Protein AF-A0A401RGF5-F1 (afdb_monomer_lite)

Structure (mmCIF, N/CA/C/O backbone):
data_AF-A0A401RGF5-F1
#
_entry.id   AF-A0A401RGF5-F1
#
loop_
_atom_site.group_PDB
_atom_site.id
_atom_site.type_symbol
_atom_site.label_atom_id
_atom_site.label_alt_id
_atom_site.label_comp_id
_atom_site.label_asym_id
_atom_site.label_entity_id
_atom_site.label_seq_id
_atom_site.pdbx_PDB_ins_code
_atom_site.Cartn_x
_atom_site.Cartn_y
_atom_site.Cartn_z
_atom_site.occupancy
_atom_site.B_iso_or_equiv
_atom_site.auth_seq_id
_atom_site.auth_comp_id
_atom_site.auth_asym_id
_atom_site.auth_atom_id
_atom_site.pdbx_PDB_model_num
ATOM 1 N N . MET A 1 1 ? -38.258 14.884 8.114 1.00 29.86 1 MET A N 1
ATOM 2 C CA . MET A 1 1 ? -37.159 15.130 7.149 1.00 29.86 1 MET A CA 1
ATOM 3 C C . MET A 1 1 ? -36.944 13.953 6.186 1.00 29.86 1 MET A C 1
ATOM 5 O O . MET A 1 1 ? -36.855 14.197 4.995 1.00 29.86 1 MET A O 1
ATOM 9 N N . VAL A 1 2 ? -36.993 12.689 6.638 1.00 24.58 2 VAL A N 1
ATOM 10 C CA . VAL A 1 2 ? -36.997 11.486 5.760 1.00 24.58 2 VAL A CA 1
ATOM 11 C C . VAL A 1 2 ? -38.281 11.354 4.916 1.00 24.58 2 VAL A C 1
ATOM 13 O O . VAL A 1 2 ? -38.237 10.925 3.771 1.00 24.58 2 VAL A O 1
ATOM 16 N N . GLN A 1 3 ? -39.421 11.820 5.431 1.00 21.30 3 GLN A N 1
ATOM 17 C CA . GLN A 1 3 ? -40.716 11.754 4.735 1.00 21.30 3 GLN A CA 1
ATOM 18 C C . GLN A 1 3 ? -40.870 12.781 3.594 1.00 21.30 3 GLN A C 1
ATOM 20 O O . GLN A 1 3 ? -41.666 12.572 2.688 1.00 21.30 3 GLN A O 1
ATOM 25 N N . VAL A 1 4 ? -40.065 13.852 3.605 1.00 28.08 4 VAL A N 1
ATOM 26 C CA . VAL A 1 4 ? -40.026 14.871 2.536 1.00 28.08 4 VAL A CA 1
ATOM 27 C C . VAL A 1 4 ? -39.099 14.431 1.394 1.00 28.08 4 VAL A C 1
ATOM 29 O O . VAL A 1 4 ? -39.356 14.744 0.239 1.00 28.08 4 VAL A O 1
ATOM 32 N N . LEU A 1 5 ? -38.075 13.621 1.689 1.00 29.14 5 LEU A N 1
ATOM 33 C CA . LEU A 1 5 ? -37.193 13.024 0.678 1.00 29.14 5 LEU A CA 1
ATOM 34 C C . LEU A 1 5 ? -37.872 11.904 -0.127 1.00 29.14 5 LEU A C 1
ATOM 36 O O . LEU A 1 5 ? -37.514 11.702 -1.279 1.00 29.14 5 LEU A O 1
ATOM 40 N N . LEU A 1 6 ? -38.881 11.225 0.430 1.00 29.30 6 LEU A N 1
ATOM 41 C CA . LEU A 1 6 ? -39.647 10.178 -0.266 1.00 29.30 6 LEU A CA 1
ATOM 42 C C . LEU A 1 6 ? -40.741 10.719 -1.207 1.00 29.30 6 LEU A C 1
ATOM 44 O O . LEU A 1 6 ? -41.205 9.981 -2.068 1.00 29.30 6 LEU A O 1
ATOM 48 N N . GLN A 1 7 ? -41.125 11.997 -1.099 1.00 26.52 7 GLN A N 1
ATOM 49 C CA . GLN A 1 7 ? -42.119 12.629 -1.986 1.00 26.52 7 GLN A CA 1
ATOM 50 C C . GLN A 1 7 ? -41.525 13.203 -3.290 1.00 26.52 7 GLN A C 1
ATOM 52 O O . GLN A 1 7 ? -42.260 13.754 -4.107 1.00 26.52 7 GLN A O 1
ATOM 57 N N . HIS A 1 8 ? -40.212 13.074 -3.509 1.00 30.62 8 HIS A N 1
ATOM 58 C CA . HIS A 1 8 ? -39.521 13.507 -4.736 1.00 30.62 8 HIS A CA 1
ATOM 59 C C . HIS A 1 8 ? -38.806 12.371 -5.486 1.00 30.62 8 HIS A C 1
ATOM 61 O O . HIS A 1 8 ? -38.061 12.629 -6.429 1.00 30.62 8 HIS A O 1
ATOM 67 N N . PHE A 1 9 ? -39.047 11.112 -5.111 1.00 34.91 9 PHE A N 1
ATOM 68 C CA . PHE A 1 9 ? -38.595 9.968 -5.900 1.00 34.91 9 PHE A CA 1
ATOM 69 C C . PHE A 1 9 ? -39.583 9.696 -7.034 1.00 34.91 9 PHE A C 1
ATOM 71 O O . PHE A 1 9 ? -40.688 9.209 -6.804 1.00 34.91 9 PHE A O 1
ATOM 78 N N . ASP A 1 10 ? -39.171 10.011 -8.260 1.00 29.55 10 ASP A N 1
ATOM 79 C CA . ASP A 1 10 ? -39.876 9.598 -9.469 1.00 29.55 10 ASP A CA 1
ATOM 80 C C . ASP A 1 10 ? -39.822 8.052 -9.577 1.00 29.55 10 ASP A C 1
ATOM 82 O O . ASP A 1 10 ? -38.724 7.477 -9.627 1.00 29.55 10 ASP A O 1
ATOM 86 N N . PRO A 1 11 ? -40.969 7.345 -9.575 1.00 32.72 11 PRO A N 1
ATOM 87 C CA . PRO A 1 11 ? -41.024 5.880 -9.581 1.00 32.72 11 PRO A CA 1
ATOM 88 C C . PRO A 1 11 ? -40.406 5.246 -10.839 1.00 32.72 11 PRO A C 1
ATOM 90 O O . PRO A 1 11 ? -40.105 4.051 -10.843 1.00 32.72 11 PRO A O 1
ATOM 93 N N . THR A 1 12 ? -40.141 6.032 -11.885 1.00 31.45 12 THR A N 1
ATOM 94 C CA . THR A 1 12 ? -39.474 5.571 -13.112 1.00 31.45 12 THR A CA 1
ATOM 95 C C . THR A 1 12 ? -37.982 5.254 -12.913 1.00 31.45 12 THR A C 1
ATOM 97 O O . THR A 1 12 ? -37.464 4.322 -13.531 1.00 31.45 12 THR A O 1
ATOM 100 N N . HIS A 1 13 ? -37.290 5.928 -11.984 1.00 32.41 13 HIS A N 1
ATOM 101 C CA . HIS A 1 13 ? -35.871 5.670 -11.689 1.00 32.41 13 HIS A CA 1
ATOM 102 C C . HIS A 1 13 ? -35.643 4.419 -10.826 1.00 32.41 13 HIS A C 1
ATOM 104 O O . HIS A 1 13 ? -34.602 3.768 -10.942 1.00 32.41 13 HIS A O 1
ATOM 110 N N . ILE A 1 14 ? -36.629 4.041 -10.007 1.00 33.44 14 ILE A N 1
ATOM 111 C CA . ILE A 1 14 ? -36.598 2.807 -9.207 1.00 33.44 14 ILE A CA 1
ATOM 112 C C . ILE A 1 14 ? -36.776 1.586 -10.118 1.00 33.44 14 ILE A C 1
ATOM 114 O O . ILE A 1 14 ? -36.115 0.571 -9.910 1.00 33.44 14 ILE A O 1
ATOM 118 N N . HIS A 1 15 ? -37.586 1.701 -11.176 1.00 29.44 15 HIS A N 1
ATOM 119 C CA . HIS A 1 15 ? -37.808 0.608 -12.122 1.00 29.44 15 HIS A CA 1
ATOM 120 C C . HIS A 1 15 ? -36.536 0.251 -12.911 1.00 29.44 15 HIS A C 1
ATOM 122 O O . HIS A 1 15 ? -36.230 -0.930 -13.069 1.00 29.44 15 HIS A O 1
ATOM 128 N N . SER A 1 16 ? -35.743 1.250 -13.313 1.00 29.91 16 SER A N 1
ATOM 129 C CA . SER A 1 16 ? -34.443 1.047 -13.973 1.00 29.91 16 SER A CA 1
ATOM 130 C C . SER A 1 16 ? -33.388 0.450 -13.035 1.00 29.91 16 SER A C 1
ATOM 132 O O . SER A 1 16 ? -32.595 -0.389 -13.457 1.00 29.91 16 SER A O 1
ATOM 134 N N . LEU A 1 17 ? -33.398 0.820 -11.749 1.00 29.80 17 LEU A N 1
ATOM 135 C CA . LEU A 1 17 ? -32.493 0.250 -10.744 1.00 29.80 17 LEU A CA 1
ATOM 136 C C . LEU A 1 17 ? -32.868 -1.205 -10.399 1.00 29.80 17 LEU A C 1
ATOM 138 O O . LEU A 1 17 ? -31.988 -2.048 -10.246 1.00 29.80 17 LEU A O 1
ATOM 142 N N . HIS A 1 18 ? -34.167 -1.517 -10.343 1.00 31.00 18 HIS A N 1
ATOM 143 C CA . HIS A 1 18 ? -34.679 -2.869 -10.106 1.00 31.00 18 HIS A CA 1
ATOM 144 C C . HIS A 1 18 ? -34.388 -3.809 -11.289 1.00 31.00 18 HIS A C 1
ATOM 146 O O . HIS A 1 18 ? -34.033 -4.963 -11.077 1.00 31.00 18 HIS A O 1
ATOM 152 N N . ILE A 1 19 ? -34.441 -3.308 -12.531 1.00 33.25 19 ILE A N 1
ATOM 153 C CA . ILE A 1 19 ? -34.084 -4.070 -13.743 1.00 33.25 19 ILE A CA 1
ATOM 154 C C . ILE A 1 19 ? -32.579 -4.392 -13.786 1.00 33.25 19 ILE A C 1
ATOM 156 O O . ILE A 1 19 ? -32.202 -5.507 -14.142 1.00 33.25 19 ILE A O 1
ATOM 160 N N . VAL A 1 20 ? -31.711 -3.462 -13.369 1.00 31.75 20 VAL A N 1
ATOM 161 C CA . VAL A 1 20 ? -30.252 -3.690 -13.294 1.00 31.75 20 VAL A CA 1
ATOM 162 C C . VAL A 1 20 ? -29.884 -4.706 -12.200 1.00 31.75 20 VAL A C 1
ATOM 164 O O . VAL A 1 20 ? -28.931 -5.468 -12.365 1.00 31.75 20 VAL A O 1
ATOM 167 N N . ILE A 1 21 ? -30.650 -4.762 -11.106 1.00 33.31 21 ILE A N 1
ATOM 168 C CA . ILE A 1 21 ? -30.452 -5.740 -10.023 1.00 33.31 21 ILE A CA 1
ATOM 169 C C . ILE A 1 21 ? -31.010 -7.124 -10.409 1.00 33.31 21 ILE A C 1
ATOM 171 O O . ILE A 1 21 ? -30.334 -8.126 -10.175 1.00 33.31 21 ILE A O 1
ATOM 175 N N . GLU A 1 22 ? -32.176 -7.199 -11.063 1.00 31.23 22 GLU A N 1
ATOM 176 C CA . GLU A 1 22 ? -32.775 -8.461 -11.538 1.00 31.23 22 GLU A CA 1
ATOM 177 C C . GLU A 1 22 ? -31.958 -9.127 -12.661 1.00 31.23 22 GLU A C 1
ATOM 179 O O . GLU A 1 22 ? -31.728 -10.336 -12.618 1.00 31.23 22 GLU A O 1
ATOM 184 N N . LEU A 1 23 ? -31.423 -8.359 -13.620 1.00 34.00 23 LEU A N 1
ATOM 185 C CA . LEU A 1 23 ? -30.597 -8.905 -14.711 1.00 34.00 23 LEU A CA 1
ATOM 186 C C . LEU A 1 23 ? -29.229 -9.427 -14.239 1.00 34.00 23 LEU A C 1
ATOM 188 O O . LEU A 1 23 ? -28.661 -10.313 -14.877 1.00 34.00 23 LEU A O 1
ATOM 192 N N . CYS A 1 24 ? -28.714 -8.929 -13.111 1.00 30.03 24 CYS A N 1
ATOM 193 C CA . CYS A 1 24 ? -27.495 -9.451 -12.487 1.00 30.03 24 CYS A CA 1
ATOM 194 C C . CYS A 1 24 ? -27.731 -10.738 -11.674 1.00 30.03 24 CYS A C 1
ATOM 196 O O . CYS A 1 24 ? -26.767 -11.457 -11.410 1.00 30.03 24 CYS A O 1
ATOM 198 N N . PHE A 1 25 ? -28.976 -11.049 -11.286 1.00 28.95 25 PHE A N 1
ATOM 199 C CA . PHE A 1 25 ? -29.298 -12.195 -10.422 1.00 28.95 25 PHE A CA 1
ATOM 200 C C . PHE A 1 25 ? -30.089 -13.324 -11.100 1.00 28.95 25 PHE A C 1
ATOM 202 O O . PHE A 1 25 ? -30.069 -14.445 -10.591 1.00 28.95 25 PHE A O 1
ATOM 209 N N . PHE A 1 26 ? -30.723 -13.095 -12.255 1.00 27.59 26 PHE A N 1
ATOM 210 C CA . PHE A 1 26 ? -31.556 -14.106 -12.909 1.00 27.59 26 PHE A CA 1
ATOM 211 C C . PHE A 1 26 ? -31.224 -14.268 -14.398 1.00 27.59 26 PHE A C 1
ATOM 213 O O . PHE A 1 26 ? -31.869 -13.692 -15.267 1.00 27.59 26 PHE A O 1
ATOM 220 N N . ASN A 1 27 ? -30.235 -15.110 -14.719 1.00 27.48 27 ASN A N 1
ATOM 221 C CA . ASN A 1 27 ? -30.316 -15.894 -15.954 1.00 27.48 27 ASN A CA 1
ATOM 222 C C . ASN A 1 27 ? -29.522 -17.206 -15.859 1.00 27.48 27 ASN A C 1
ATOM 224 O O . ASN A 1 27 ? -28.423 -17.365 -16.392 1.00 27.48 27 ASN A O 1
ATOM 228 N N . ARG A 1 28 ? -30.101 -18.177 -15.147 1.00 28.88 28 ARG A N 1
ATOM 229 C CA . ARG A 1 28 ? -29.803 -19.594 -15.347 1.00 28.88 28 ARG A CA 1
ATOM 230 C C . ARG A 1 28 ? -31.136 -20.319 -15.488 1.00 28.88 28 ARG A C 1
ATOM 232 O O . ARG A 1 28 ? -31.965 -20.230 -14.592 1.00 28.88 28 ARG A O 1
ATOM 239 N N . THR A 1 29 ? -31.249 -21.080 -16.575 1.00 25.72 29 THR A N 1
ATOM 240 C CA . THR A 1 29 ? -32.295 -22.044 -16.971 1.00 25.72 29 THR A CA 1
ATOM 241 C C . THR A 1 29 ? -33.287 -21.577 -18.045 1.00 25.72 29 THR A C 1
ATOM 243 O O . THR A 1 29 ? -33.911 -20.531 -17.943 1.00 25.72 29 THR A O 1
ATOM 246 N N . SER A 1 30 ? -33.422 -22.448 -19.056 1.00 25.14 30 SER A N 1
ATOM 247 C CA . SER A 1 30 ? -34.335 -22.464 -20.215 1.00 25.14 30 SER A CA 1
ATOM 248 C C . SER A 1 30 ? -33.987 -21.614 -21.453 1.00 25.14 30 SER A C 1
ATOM 250 O O . SER A 1 30 ? -34.426 -20.487 -21.607 1.00 25.14 30 SER A O 1
ATOM 252 N N . HIS A 1 31 ? -33.219 -22.188 -22.387 1.00 23.72 31 HIS A N 1
ATOM 253 C CA . HIS A 1 31 ? -33.762 -22.673 -23.669 1.00 23.72 31 HIS A CA 1
ATOM 254 C C . HIS A 1 31 ? -32.662 -23.399 -24.465 1.00 23.72 31 HIS A C 1
ATOM 256 O O . HIS A 1 31 ? -31.754 -22.805 -25.039 1.00 23.72 31 HIS A O 1
ATOM 262 N N . LEU A 1 32 ? -32.750 -24.727 -24.427 1.00 23.88 32 LEU A N 1
ATOM 263 C CA . LEU A 1 32 ? -32.188 -25.653 -25.403 1.00 23.88 32 LEU A CA 1
ATOM 264 C C . LEU A 1 32 ? -33.225 -25.806 -26.531 1.00 23.88 32 LEU A C 1
ATOM 266 O O . LEU A 1 32 ? -34.422 -25.797 -26.247 1.00 23.88 32 LEU A O 1
ATOM 270 N N . CYS A 1 33 ? -32.728 -26.046 -27.746 1.00 22.88 33 CYS A N 1
ATOM 271 C CA . CYS A 1 33 ? -33.434 -26.474 -28.964 1.00 22.88 33 CYS A CA 1
ATOM 272 C C . CYS A 1 33 ? -34.149 -25.413 -29.824 1.00 22.88 33 CYS A C 1
ATOM 274 O O . CYS A 1 33 ? -34.803 -24.506 -29.331 1.00 22.88 33 CYS A O 1
ATOM 276 N N . GLU A 1 34 ? -34.024 -25.658 -31.137 1.00 24.34 34 GLU A N 1
ATOM 277 C CA . GLU A 1 34 ? -34.666 -25.020 -32.298 1.00 24.34 34 GLU A CA 1
ATOM 278 C C . GLU A 1 34 ? -34.073 -23.693 -32.801 1.00 24.34 34 GLU A C 1
ATOM 280 O O . GLU A 1 34 ? -34.493 -22.607 -32.432 1.00 24.34 34 GLU A O 1
ATOM 285 N N . LEU A 1 35 ? -33.148 -23.778 -33.764 1.00 23.44 35 LEU A N 1
ATOM 286 C CA . LEU A 1 35 ? -33.537 -23.602 -35.169 1.00 23.44 35 LEU A CA 1
ATOM 287 C C . LEU A 1 35 ? -32.410 -24.075 -36.092 1.00 23.44 35 LEU A C 1
ATOM 289 O O . LEU A 1 35 ? -31.305 -23.535 -36.100 1.00 23.44 35 LEU A O 1
ATOM 293 N N . GLY A 1 36 ? -32.712 -25.105 -36.874 1.00 21.45 36 GLY A N 1
ATOM 294 C CA . GLY A 1 36 ? -31.946 -25.461 -38.051 1.00 21.45 36 GLY A CA 1
ATOM 295 C C . GLY A 1 36 ? -32.497 -24.774 -39.300 1.00 21.45 36 GLY A C 1
ATOM 296 O O . GLY A 1 36 ? -33.679 -24.451 -39.387 1.00 21.45 36 GLY A O 1
ATOM 297 N N . SER A 1 37 ? -31.620 -24.728 -40.300 1.00 23.31 37 SER A N 1
ATOM 298 C CA . SER A 1 37 ? -31.901 -24.807 -41.738 1.00 23.31 37 SER A CA 1
ATOM 299 C C . SER A 1 37 ? -32.077 -23.514 -42.558 1.00 23.31 37 SER A C 1
ATOM 301 O O . SER A 1 37 ? -32.948 -22.687 -42.317 1.00 23.31 37 SER A O 1
ATOM 303 N N . THR A 1 38 ? -31.283 -23.497 -43.642 1.00 23.59 38 THR A N 1
ATOM 304 C CA . THR A 1 38 ? -31.415 -22.771 -44.924 1.00 23.59 38 THR A CA 1
ATOM 305 C C . THR A 1 38 ? -31.127 -21.265 -44.874 1.00 23.59 38 THR A C 1
ATOM 307 O O . THR A 1 38 ? -31.699 -20.541 -44.079 1.00 23.59 38 THR A O 1
ATOM 310 N N . VAL A 1 39 ? -30.172 -20.725 -45.644 1.00 25.70 39 VAL A N 1
ATOM 311 C CA . VAL A 1 39 ? -30.196 -20.615 -47.115 1.00 25.70 39 VAL A CA 1
ATOM 312 C C . VAL A 1 39 ? -28.788 -20.724 -47.748 1.00 25.70 39 VAL A C 1
ATOM 314 O O . VAL A 1 39 ? -27.757 -20.503 -47.126 1.00 25.70 39 VAL A O 1
ATOM 317 N N . THR A 1 40 ? -28.833 -21.134 -49.010 1.00 25.98 40 THR A N 1
ATOM 318 C CA . THR A 1 40 ? -27.890 -21.676 -49.997 1.00 25.98 40 THR A CA 1
ATOM 319 C C . THR A 1 40 ? -26.778 -20.783 -50.573 1.00 25.98 40 THR A C 1
ATOM 321 O O . THR A 1 40 ? -27.007 -19.623 -50.887 1.00 25.98 40 THR A O 1
ATOM 324 N N . ASN A 1 41 ? -25.645 -21.447 -50.852 1.00 23.67 41 ASN A N 1
ATOM 325 C CA . ASN A 1 41 ? -24.808 -21.501 -52.073 1.00 23.67 41 ASN A CA 1
ATOM 326 C C . ASN A 1 41 ? -24.554 -20.270 -52.971 1.00 23.67 41 ASN A C 1
ATOM 328 O O . ASN A 1 41 ? -25.465 -19.703 -53.565 1.00 23.67 41 ASN A O 1
ATOM 332 N N . GLY A 1 42 ? -23.259 -20.085 -53.260 1.00 23.12 42 GLY A N 1
ATOM 333 C CA . GLY A 1 42 ? -22.678 -19.454 -54.456 1.00 23.12 42 GLY A CA 1
ATOM 334 C C . GLY A 1 42 ? -21.194 -19.150 -54.202 1.00 23.12 42 GLY A C 1
ATOM 335 O O . GLY A 1 42 ? -20.911 -18.194 -53.497 1.00 23.12 42 GLY A O 1
ATOM 336 N N . ALA A 1 43 ? -20.279 -20.102 -54.459 1.00 24.33 43 ALA A N 1
ATOM 337 C CA . ALA A 1 43 ? -19.296 -20.090 -55.568 1.00 24.33 43 ALA A CA 1
ATOM 338 C C . ALA A 1 43 ? -18.418 -18.814 -55.577 1.00 24.33 43 ALA A C 1
ATOM 340 O O . ALA A 1 43 ? -18.952 -17.718 -55.638 1.00 24.33 43 ALA A O 1
ATOM 341 N N . LEU A 1 44 ? -17.083 -18.844 -55.529 1.00 24.38 44 LEU A N 1
ATOM 342 C CA . LEU A 1 44 ? -16.135 -19.611 -56.342 1.00 24.38 44 LEU A CA 1
ATOM 343 C C . LEU A 1 44 ? -14.701 -19.284 -55.830 1.00 24.38 44 LEU A C 1
ATOM 345 O O . LEU A 1 44 ? -14.477 -18.131 -55.480 1.00 24.38 44 LEU A O 1
ATOM 349 N N . GLU A 1 45 ? -13.814 -20.293 -55.791 1.00 25.12 45 GLU A N 1
ATOM 350 C CA . GLU A 1 45 ? -12.327 -20.293 -55.952 1.00 25.12 45 GLU A CA 1
ATOM 351 C C . GLU A 1 45 ? -11.481 -19.214 -55.214 1.00 25.12 45 GLU A C 1
ATOM 353 O O . GLU A 1 45 ? -11.728 -18.022 -55.292 1.00 25.12 45 GLU A O 1
ATOM 358 N N . ASP A 1 46 ? -10.441 -19.526 -54.435 1.00 25.56 46 ASP A N 1
ATOM 359 C CA . ASP A 1 46 ? -9.251 -20.276 -54.845 1.00 25.56 46 ASP A CA 1
ATOM 360 C C . ASP A 1 46 ? -8.498 -20.873 -53.638 1.00 25.56 46 ASP A C 1
ATOM 362 O O . ASP A 1 46 ? -8.260 -20.225 -52.615 1.00 25.56 46 ASP A O 1
ATOM 366 N N . HIS A 1 47 ? -8.086 -22.129 -53.799 1.00 25.11 47 HIS A N 1
ATOM 367 C CA . HIS A 1 47 ? -7.245 -22.891 -52.882 1.00 25.11 47 HIS A CA 1
ATOM 368 C C . HIS A 1 47 ? -5.769 -22.718 -53.269 1.00 25.11 47 HIS A C 1
ATOM 370 O O . HIS A 1 47 ? -5.375 -23.090 -54.371 1.00 25.11 47 HIS A O 1
ATOM 376 N N . GLN A 1 48 ? -4.911 -22.329 -52.323 1.00 25.64 48 GLN A N 1
ATOM 377 C CA . GLN A 1 48 ? -3.513 -22.773 -52.329 1.00 25.64 48 GLN A CA 1
ATOM 378 C C . GLN A 1 48 ? -3.098 -23.258 -50.940 1.00 25.64 48 GLN A C 1
ATOM 380 O O . GLN A 1 48 ? -2.938 -22.502 -49.984 1.00 25.64 48 GLN A O 1
ATOM 385 N N . HIS A 1 49 ? -2.974 -24.581 -50.865 1.00 25.27 49 HIS A N 1
ATOM 386 C CA . HIS A 1 49 ? -2.428 -25.357 -49.766 1.00 25.27 49 HIS A CA 1
ATOM 387 C C . HIS A 1 49 ? -0.924 -25.106 -49.596 1.00 25.27 49 HIS A C 1
ATOM 389 O O . HIS A 1 49 ? -0.163 -25.234 -50.553 1.00 25.27 49 HIS A O 1
ATOM 395 N N . LEU A 1 50 ? -0.482 -24.925 -48.350 1.00 24.05 50 LEU A N 1
ATOM 396 C CA . LEU A 1 50 ? 0.833 -25.395 -47.917 1.00 24.05 50 LEU A CA 1
ATOM 397 C C . LEU A 1 50 ? 0.660 -26.183 -46.611 1.00 24.05 50 LEU A C 1
ATOM 399 O O . LEU A 1 50 ? 0.526 -25.624 -45.526 1.00 24.05 50 LEU A O 1
ATOM 403 N N . HIS A 1 51 ? 0.604 -27.507 -46.751 1.00 23.44 51 HIS A N 1
ATOM 404 C CA . HIS A 1 51 ? 0.729 -28.467 -45.658 1.00 23.44 51 HIS A CA 1
ATOM 405 C C . HIS A 1 51 ? 2.209 -28.605 -45.287 1.00 23.44 51 HIS A C 1
ATOM 407 O O . HIS A 1 51 ? 3.027 -28.875 -46.163 1.00 23.44 51 HIS A O 1
ATOM 413 N N . CYS A 1 52 ? 2.532 -28.534 -43.995 1.00 23.42 52 CYS A N 1
ATOM 414 C CA . CYS A 1 52 ? 3.696 -29.223 -43.440 1.00 23.42 52 CYS A CA 1
ATOM 415 C C . CYS A 1 52 ? 3.383 -29.734 -42.025 1.00 23.42 52 CYS A C 1
ATOM 417 O O . CYS A 1 52 ? 3.357 -28.972 -41.065 1.00 23.42 52 CYS A O 1
ATOM 419 N N . ALA A 1 53 ? 3.100 -31.039 -41.992 1.00 25.39 53 ALA A N 1
ATOM 420 C CA . ALA A 1 53 ? 3.349 -32.046 -40.960 1.00 25.39 53 ALA A CA 1
ATOM 421 C C . ALA A 1 53 ? 3.187 -31.692 -39.466 1.00 25.39 53 ALA A C 1
ATOM 423 O O . ALA A 1 53 ? 4.061 -31.099 -38.837 1.00 25.39 53 ALA A O 1
ATOM 424 N N . GLU A 1 54 ? 2.126 -32.249 -38.877 1.00 24.28 54 GLU A N 1
ATOM 425 C CA . GLU A 1 54 ? 2.100 -32.691 -37.481 1.00 24.28 54 GLU A CA 1
ATOM 426 C C . GLU A 1 54 ? 2.917 -33.983 -37.303 1.00 24.28 54 GLU A C 1
ATOM 428 O O . GLU A 1 54 ? 2.814 -34.916 -38.100 1.00 24.28 54 GLU A O 1
ATOM 433 N N . SER A 1 55 ? 3.643 -34.078 -36.188 1.00 23.69 55 SER A N 1
ATOM 434 C CA . SER A 1 55 ? 3.872 -35.345 -35.483 1.00 23.69 55 SER A CA 1
ATOM 435 C C . SER A 1 55 ? 3.768 -35.095 -33.970 1.00 23.69 55 SER A C 1
ATOM 437 O O . SER A 1 55 ? 4.259 -34.053 -33.522 1.00 23.69 55 SER A O 1
ATOM 439 N N . PRO A 1 56 ? 3.139 -35.989 -33.184 1.00 32.03 56 PRO A N 1
ATOM 440 C CA . PRO A 1 56 ? 2.613 -35.654 -31.866 1.00 32.03 56 PRO A CA 1
ATOM 441 C C . PRO A 1 56 ? 3.485 -36.157 -30.696 1.00 32.03 56 PRO A C 1
ATOM 443 O O . PRO A 1 56 ? 4.330 -37.030 -30.855 1.00 32.03 56 PRO A O 1
ATOM 446 N N . GLU A 1 57 ? 3.173 -35.619 -29.512 1.00 25.83 57 GLU A N 1
ATOM 447 C CA . GLU A 1 57 ? 3.504 -36.097 -28.156 1.00 25.83 57 GLU A CA 1
ATOM 448 C C . GLU A 1 57 ? 4.910 -35.831 -27.564 1.00 25.83 57 GLU A C 1
ATOM 450 O O . GLU A 1 57 ? 5.916 -36.420 -27.941 1.00 25.83 57 GLU A O 1
ATOM 455 N N . VAL A 1 58 ? 4.935 -34.990 -26.513 1.00 27.33 58 VAL A N 1
ATOM 456 C CA . VAL A 1 58 ? 5.302 -35.292 -25.102 1.00 27.33 58 VAL A CA 1
ATOM 457 C C . VAL A 1 58 ? 5.927 -34.046 -24.422 1.00 27.33 58 VAL A C 1
ATOM 459 O O . VAL A 1 58 ? 6.774 -33.377 -25.000 1.00 27.33 58 VAL A O 1
ATOM 462 N N . LEU A 1 59 ? 5.545 -33.804 -23.148 1.00 26.17 59 LEU A N 1
ATOM 463 C CA . LEU A 1 59 ? 6.024 -32.784 -22.175 1.00 26.17 59 LEU A CA 1
ATOM 464 C C . LEU A 1 59 ? 5.465 -31.350 -22.378 1.00 26.17 59 LEU A C 1
ATOM 466 O O . LEU A 1 59 ? 5.592 -30.767 -23.436 1.00 26.17 59 LEU A O 1
ATOM 470 N N . SER A 1 60 ? 4.901 -30.622 -21.409 1.00 27.53 60 SER A N 1
ATOM 471 C CA . SER A 1 60 ? 4.728 -30.782 -19.961 1.00 27.53 60 SER A CA 1
ATOM 472 C C . SER A 1 60 ? 3.678 -29.766 -19.456 1.00 27.53 60 SER A C 1
ATOM 474 O O . SER A 1 60 ? 3.382 -28.765 -20.105 1.00 27.53 60 SER A O 1
ATOM 476 N N . LYS A 1 61 ? 3.108 -30.032 -18.277 1.00 32.50 61 LYS A N 1
ATOM 477 C CA . LYS A 1 61 ? 1.893 -29.434 -17.694 1.00 32.50 61 LYS A CA 1
ATOM 478 C C . LYS A 1 61 ? 1.961 -28.026 -17.020 1.00 32.50 61 LYS A C 1
ATOM 480 O O . LYS A 1 61 ? 1.008 -27.734 -16.302 1.00 32.50 61 LYS A O 1
ATOM 485 N N . PRO A 1 62 ? 2.923 -27.087 -17.214 1.00 30.64 62 PRO A N 1
ATOM 486 C CA . PRO A 1 62 ? 2.737 -25.714 -16.712 1.00 30.64 62 PRO A CA 1
ATOM 487 C C . PRO A 1 62 ? 2.019 -24.773 -17.701 1.00 30.64 62 PRO A C 1
ATOM 489 O O . PRO A 1 62 ? 1.569 -23.700 -17.308 1.00 30.64 62 PRO A O 1
ATOM 492 N N . PHE A 1 63 ? 1.880 -25.146 -18.978 1.00 30.05 63 PHE A N 1
ATOM 493 C CA . PHE A 1 63 ? 1.413 -24.225 -20.028 1.00 30.05 63 PHE A CA 1
ATOM 494 C C . PHE A 1 63 ? -0.113 -24.024 -20.091 1.00 30.05 63 PHE A C 1
ATOM 496 O O . PHE A 1 63 ? -0.593 -23.047 -20.666 1.00 30.05 63 PHE A O 1
ATOM 503 N N . GLN A 1 64 ? -0.894 -24.909 -19.468 1.00 30.41 64 GLN A N 1
ATOM 504 C CA . GLN A 1 64 ? -2.357 -24.920 -19.596 1.00 30.41 64 GLN A CA 1
ATOM 505 C C . GLN A 1 64 ? -3.049 -23.872 -18.700 1.00 30.41 64 GLN A C 1
ATOM 507 O O . GLN A 1 64 ? -4.079 -23.317 -19.077 1.00 30.41 64 GLN A O 1
ATOM 512 N N . SER A 1 65 ? -2.433 -23.507 -17.567 1.00 34.25 65 SER A N 1
ATOM 513 C CA . SER A 1 65 ? -2.966 -22.483 -16.650 1.00 34.25 65 SER A CA 1
ATOM 514 C C . SER A 1 65 ? -2.883 -21.062 -17.240 1.00 34.25 65 SER A C 1
ATOM 516 O O . SER A 1 65 ? -3.794 -20.248 -17.087 1.00 34.25 65 SER A O 1
ATOM 518 N N . TYR A 1 66 ? -1.832 -20.777 -18.021 1.00 33.25 66 TYR A N 1
ATOM 519 C CA . TYR A 1 66 ? -1.615 -19.461 -18.637 1.00 33.25 66 TYR A CA 1
ATOM 520 C C . TYR A 1 66 ? -2.596 -19.171 -19.793 1.00 33.25 66 TYR A C 1
ATOM 522 O O . TYR A 1 66 ? -3.030 -18.030 -19.971 1.00 33.25 66 TYR A O 1
ATOM 530 N N . TYR A 1 67 ? -3.009 -20.202 -20.544 1.00 34.09 67 TYR A N 1
ATOM 531 C CA . TYR A 1 67 ? -4.016 -20.074 -21.606 1.00 34.09 67 TYR A CA 1
ATOM 532 C C . TYR A 1 67 ? -5.453 -20.015 -21.070 1.00 34.09 67 TYR A C 1
ATOM 534 O O . TYR A 1 67 ? -6.248 -19.227 -21.583 1.00 34.09 67 TYR A O 1
ATOM 542 N N . MET A 1 68 ? -5.783 -20.755 -20.003 1.00 34.81 68 MET A N 1
ATOM 543 C CA . MET A 1 68 ? -7.111 -20.675 -19.375 1.00 34.81 68 MET A CA 1
ATOM 544 C C . MET A 1 68 ? -7.385 -19.287 -18.777 1.00 34.81 68 MET A C 1
ATOM 546 O O . MET A 1 68 ? -8.474 -18.752 -18.971 1.00 34.81 68 MET A O 1
ATOM 550 N N . CYS A 1 69 ? -6.392 -18.642 -18.151 1.00 37.12 69 CYS A N 1
ATOM 551 C CA . CYS A 1 69 ? -6.533 -17.268 -17.652 1.00 37.12 69 CYS A CA 1
ATOM 552 C C . CYS A 1 69 ? -6.686 -16.223 -18.773 1.00 37.12 69 CYS A C 1
ATOM 554 O O . CYS A 1 69 ? -7.436 -15.259 -18.609 1.00 37.12 69 CYS A O 1
ATOM 556 N N . LYS A 1 70 ? -6.023 -16.403 -19.926 1.00 39.50 70 LYS A N 1
ATOM 557 C CA . LYS A 1 70 ? -6.232 -15.543 -21.107 1.00 39.50 70 LYS A CA 1
ATOM 558 C C . LYS A 1 70 ? -7.605 -15.764 -21.748 1.00 39.50 70 LYS A C 1
ATOM 560 O O . LYS A 1 70 ? -8.241 -14.788 -22.125 1.00 39.50 70 LYS A O 1
ATOM 565 N N . SER A 1 71 ? -8.078 -17.008 -21.818 1.00 37.50 71 SER A N 1
ATOM 566 C CA . SER A 1 71 ? -9.397 -17.360 -22.361 1.00 37.50 71 SER A CA 1
ATOM 567 C C . SER A 1 71 ? -10.545 -16.863 -21.472 1.00 37.50 71 SER A C 1
ATOM 569 O O . SER A 1 71 ? -11.498 -16.285 -21.986 1.00 37.50 71 SER A O 1
ATOM 571 N N . LEU A 1 72 ? -10.421 -16.968 -20.142 1.00 43.03 72 LEU A N 1
ATOM 572 C CA . LEU A 1 72 ? -11.370 -16.372 -19.193 1.00 43.03 72 LEU A CA 1
ATOM 573 C C . LEU A 1 72 ? -11.379 -14.845 -19.282 1.00 43.03 72 LEU A C 1
ATOM 575 O O . LEU A 1 72 ? -12.453 -14.258 -19.335 1.00 43.03 72 LEU A O 1
ATOM 579 N N . ARG A 1 73 ? -10.208 -14.194 -19.370 1.00 48.03 73 ARG A N 1
ATOM 580 C CA . ARG A 1 73 ? -10.133 -12.741 -19.606 1.00 48.03 73 ARG A CA 1
ATOM 581 C C . ARG A 1 73 ? -10.796 -12.340 -20.918 1.00 48.03 73 ARG A C 1
ATOM 583 O O . ARG A 1 73 ? -11.520 -11.356 -20.927 1.00 48.03 73 ARG A O 1
ATOM 590 N N . TYR A 1 74 ? -10.580 -13.107 -21.984 1.00 45.03 74 TYR A N 1
ATOM 591 C CA . TYR A 1 74 ? -11.149 -12.843 -23.302 1.00 45.03 74 TYR A CA 1
ATOM 592 C C . TYR A 1 74 ? -12.669 -13.055 -23.335 1.00 45.03 74 TYR A C 1
ATOM 594 O O . TYR A 1 74 ? -13.392 -12.231 -23.879 1.00 45.03 74 TYR A O 1
ATOM 602 N N . CYS A 1 75 ? -13.175 -14.116 -22.700 1.00 43.06 75 CYS A N 1
ATOM 603 C CA . CYS A 1 75 ? -14.606 -14.412 -22.618 1.00 43.06 75 CYS A CA 1
ATOM 604 C C . CYS A 1 75 ? -15.342 -13.403 -21.727 1.00 43.06 75 CYS A C 1
ATOM 606 O O . CYS A 1 75 ? -16.368 -12.857 -22.120 1.00 43.06 75 CYS A O 1
ATOM 608 N N . VAL A 1 76 ? -14.775 -13.078 -20.561 1.00 50.59 76 VAL A N 1
ATOM 609 C CA . VAL A 1 76 ? -15.321 -12.046 -19.671 1.00 50.59 76 VAL A CA 1
ATOM 610 C C . VAL A 1 76 ? -15.272 -10.680 -20.352 1.00 50.59 76 VAL A C 1
ATOM 612 O O . VAL A 1 76 ? -16.270 -9.972 -20.314 1.00 50.59 76 VAL A O 1
ATOM 615 N N . SER A 1 77 ? -14.186 -10.323 -21.050 1.00 46.47 77 SER A N 1
ATOM 616 C CA . SER A 1 77 ? -14.130 -9.052 -21.781 1.00 46.47 77 SER A CA 1
ATOM 617 C C . SER A 1 77 ? -15.126 -9.000 -22.939 1.00 46.47 77 SER A C 1
ATOM 619 O O . SER A 1 77 ? -15.744 -7.962 -23.130 1.00 46.47 77 SER A O 1
ATOM 621 N N . HIS A 1 78 ? -15.329 -10.093 -23.686 1.00 54.09 78 HIS A N 1
ATOM 622 C CA . HIS A 1 78 ? -16.298 -10.130 -24.788 1.00 54.09 78 HIS A CA 1
ATOM 623 C C . HIS A 1 78 ? -17.748 -10.105 -24.303 1.00 54.09 78 HIS A C 1
ATOM 625 O O . HIS A 1 78 ? -18.561 -9.388 -24.879 1.00 54.09 78 HIS A O 1
ATOM 631 N N . CYS A 1 79 ? -18.074 -10.835 -23.234 1.00 52.50 79 CYS A N 1
ATOM 632 C CA . CYS A 1 79 ? -19.398 -10.774 -22.616 1.00 52.50 79 CYS A CA 1
ATOM 633 C C . CYS A 1 79 ? -19.668 -9.386 -22.025 1.00 52.50 79 CYS A C 1
ATOM 635 O O . CYS A 1 79 ? -20.750 -8.845 -22.226 1.00 52.50 79 CYS A O 1
ATOM 637 N N . LEU A 1 80 ? -18.683 -8.773 -21.360 1.00 49.97 80 LEU A N 1
ATOM 638 C CA . LEU A 1 80 ? -18.805 -7.406 -20.847 1.00 49.97 80 LEU A CA 1
ATOM 639 C C . LEU A 1 80 ? -18.955 -6.388 -21.981 1.00 49.97 80 LEU A C 1
ATOM 641 O O . LEU A 1 80 ? -19.789 -5.498 -21.874 1.00 49.97 80 LEU A O 1
ATOM 645 N N . TYR A 1 81 ? -18.219 -6.543 -23.083 1.00 55.62 81 TYR A N 1
ATOM 646 C CA . TYR A 1 81 ? -18.326 -5.675 -24.257 1.00 55.62 81 TYR A CA 1
ATOM 647 C C . TYR A 1 81 ? -19.683 -5.819 -24.965 1.00 55.62 81 TYR A C 1
ATOM 649 O O . TYR A 1 81 ? -20.296 -4.823 -25.341 1.00 55.62 81 TYR A O 1
ATOM 657 N N . ALA A 1 82 ? -20.205 -7.042 -25.088 1.00 58.19 82 ALA A N 1
ATOM 658 C CA . ALA A 1 82 ? -21.530 -7.305 -25.649 1.00 58.19 82 ALA A CA 1
ATOM 659 C C . ALA A 1 82 ? -22.663 -6.752 -24.766 1.00 58.19 82 ALA A C 1
ATOM 661 O O . ALA A 1 82 ? -23.658 -6.248 -25.273 1.00 58.19 82 ALA A O 1
ATOM 662 N N . VAL A 1 83 ? -22.514 -6.811 -23.440 1.00 55.44 83 VAL A N 1
ATOM 663 C CA . VAL A 1 83 ? -23.471 -6.199 -22.505 1.00 55.44 83 VAL A CA 1
ATOM 664 C C . VAL A 1 83 ? -23.369 -4.673 -22.542 1.00 55.44 83 VAL A C 1
ATOM 666 O O . VAL A 1 83 ? -24.395 -4.004 -22.542 1.00 55.44 83 VAL A O 1
ATOM 669 N N . MET A 1 84 ? -22.155 -4.123 -22.622 1.00 54.09 84 MET A N 1
ATOM 670 C CA . MET A 1 84 ? -21.902 -2.681 -22.663 1.00 54.09 84 MET A CA 1
ATOM 671 C C . MET A 1 84 ? -22.441 -2.037 -23.940 1.00 54.09 84 MET A C 1
ATOM 673 O O . MET A 1 84 ? -23.161 -1.055 -23.842 1.00 54.09 84 MET A O 1
ATOM 677 N N . THR A 1 85 ? -22.184 -2.630 -25.108 1.00 56.69 85 THR A N 1
ATOM 678 C CA . THR A 1 85 ? -22.725 -2.156 -26.398 1.00 56.69 85 THR A CA 1
ATOM 679 C C . THR A 1 85 ? -24.252 -2.157 -26.402 1.00 56.69 85 THR A C 1
ATOM 681 O O . THR A 1 85 ? -24.874 -1.187 -26.822 1.00 56.69 85 THR A O 1
ATOM 684 N N . LYS A 1 86 ? -24.868 -3.190 -25.816 1.00 57.00 86 LYS A N 1
ATOM 685 C CA . LYS A 1 86 ? -26.325 -3.266 -25.665 1.00 57.00 86 LYS A CA 1
ATOM 686 C C . LYS A 1 86 ? -26.883 -2.248 -24.657 1.00 57.00 86 LYS A C 1
ATOM 688 O O . LYS A 1 86 ? -28.027 -1.827 -24.793 1.00 57.00 86 LYS A O 1
ATOM 693 N N . LEU A 1 87 ? -26.106 -1.860 -23.641 1.00 53.56 87 LEU A N 1
ATOM 694 C CA . LEU A 1 87 ? -26.484 -0.848 -22.642 1.00 53.56 87 LEU A CA 1
ATOM 695 C C . LEU A 1 87 ? -26.300 0.587 -23.173 1.00 53.56 87 LEU A C 1
ATOM 697 O O . LEU A 1 87 ? -27.093 1.469 -22.852 1.00 53.56 87 LEU A O 1
ATOM 701 N N . GLU A 1 88 ? -25.270 0.798 -23.992 1.00 55.50 88 GLU A N 1
ATOM 702 C CA . GLU A 1 88 ? -24.918 2.053 -24.666 1.00 55.50 88 GLU A CA 1
ATOM 703 C C . GLU A 1 88 ? -25.924 2.391 -25.778 1.00 55.50 88 GLU A C 1
ATOM 705 O O . GLU A 1 88 ? -26.368 3.533 -25.873 1.00 55.50 88 GLU A O 1
ATOM 710 N N . GLU A 1 89 ? -26.407 1.387 -26.523 1.00 58.84 89 GLU A N 1
ATOM 711 C CA . GLU A 1 89 ? -27.534 1.544 -27.459 1.00 58.84 89 GLU A CA 1
ATOM 712 C C . GLU A 1 89 ? -28.861 1.886 -26.757 1.00 58.84 89 GLU A C 1
ATOM 714 O O . GLU A 1 89 ? -29.723 2.540 -27.346 1.00 58.84 89 GLU A O 1
ATOM 719 N N . LEU A 1 90 ? -29.040 1.466 -25.499 1.00 52.81 90 LEU A N 1
ATOM 720 C CA . LEU A 1 90 ? -30.292 1.647 -24.757 1.00 52.81 90 LEU A CA 1
ATOM 721 C C . LEU A 1 90 ? -30.368 2.948 -23.949 1.00 52.81 90 LEU A C 1
ATOM 723 O O . LEU A 1 90 ? -31.474 3.342 -23.571 1.00 52.81 90 LEU A O 1
ATOM 727 N N . ASN A 1 91 ? -29.253 3.630 -23.656 1.00 51.66 91 ASN A N 1
ATOM 728 C CA . ASN A 1 91 ? -29.282 4.777 -22.748 1.00 51.66 91 ASN A CA 1
ATOM 729 C C . ASN A 1 91 ? -28.358 5.923 -23.187 1.00 51.66 91 ASN A C 1
ATOM 731 O O . ASN A 1 91 ? -27.137 5.807 -23.200 1.00 51.66 91 ASN A O 1
ATOM 735 N N . ARG A 1 92 ? -28.974 7.071 -23.492 1.00 53.41 92 ARG A N 1
ATOM 736 C CA . ARG A 1 92 ? -28.334 8.334 -23.899 1.00 53.41 92 ARG A CA 1
ATOM 737 C C . ARG A 1 92 ? -27.155 8.668 -22.965 1.00 53.41 92 ARG A C 1
ATOM 739 O O . ARG A 1 92 ? -27.362 8.880 -21.769 1.00 53.41 92 ARG A O 1
ATOM 746 N N . GLU A 1 93 ? -25.947 8.772 -23.523 1.00 54.19 93 GLU A N 1
ATOM 747 C CA . GLU A 1 93 ? -24.644 8.912 -22.833 1.00 54.19 93 GLU A CA 1
ATOM 748 C C . GLU A 1 93 ? -24.614 9.918 -21.653 1.00 54.19 93 GLU A C 1
ATOM 750 O O . GLU A 1 93 ? -23.913 9.709 -20.660 1.00 54.19 93 GLU A O 1
ATOM 755 N N . ALA A 1 94 ? -25.421 10.986 -21.698 1.00 54.22 94 ALA A N 1
ATOM 756 C CA . ALA A 1 94 ? -25.498 12.004 -20.644 1.00 54.22 94 ALA A CA 1
ATOM 757 C C . ALA A 1 94 ? -26.148 11.523 -19.323 1.00 54.22 94 ALA A C 1
ATOM 759 O O . ALA A 1 94 ? -25.775 11.996 -18.244 1.00 54.22 94 ALA A O 1
ATOM 760 N N . ASN A 1 95 ? -27.093 10.575 -19.376 1.00 63.66 95 ASN A N 1
ATOM 761 C CA . ASN A 1 95 ? -27.780 10.056 -18.183 1.00 63.66 95 ASN A CA 1
ATOM 762 C C . ASN A 1 95 ? -26.934 9.027 -17.424 1.00 63.66 95 ASN A C 1
ATOM 764 O O . ASN A 1 95 ? -27.049 8.897 -16.204 1.00 63.66 95 ASN A O 1
ATOM 768 N N . MET A 1 96 ? -26.058 8.305 -18.125 1.00 68.88 96 MET A N 1
ATOM 769 C CA . MET A 1 96 ? -25.233 7.265 -17.517 1.00 68.88 96 MET A CA 1
ATOM 770 C C . MET A 1 96 ? -24.084 7.869 -16.702 1.00 68.88 96 MET A C 1
ATOM 772 O O . MET A 1 96 ? -23.909 7.521 -15.535 1.00 68.88 96 MET A O 1
ATOM 776 N N . HIS A 1 97 ? -23.363 8.853 -17.251 1.00 74.38 97 HIS A N 1
ATOM 777 C CA . HIS A 1 97 ? -22.252 9.496 -16.541 1.00 74.38 97 HIS A CA 1
ATOM 778 C C . HIS A 1 97 ? -22.715 10.243 -15.274 1.00 74.38 97 HIS A C 1
ATOM 780 O O . HIS A 1 97 ? -22.018 10.241 -14.252 1.00 74.38 97 HIS A O 1
ATOM 786 N N . SER A 1 98 ? -23.879 10.896 -15.310 1.00 75.81 98 SER A N 1
ATOM 787 C CA . SER A 1 98 ? -24.447 11.562 -14.131 1.00 75.81 98 SER A CA 1
ATOM 788 C C . SER A 1 98 ? -24.855 10.542 -13.064 1.00 75.81 98 SER A C 1
ATOM 790 O O . SER A 1 98 ? -24.469 10.695 -11.906 1.00 75.81 98 SER A O 1
ATOM 792 N N . SER A 1 99 ? -25.520 9.450 -13.454 1.00 80.12 99 SER A N 1
ATOM 793 C CA . SER A 1 99 ? -25.906 8.353 -12.553 1.00 80.12 99 SER A CA 1
ATOM 794 C C . SER A 1 99 ? -24.701 7.694 -11.868 1.00 80.12 99 SER A C 1
ATOM 796 O O . SER A 1 99 ? -24.735 7.458 -10.661 1.00 80.12 99 SER A O 1
ATOM 798 N N . ILE A 1 100 ? -23.603 7.470 -12.601 1.00 83.81 100 ILE A N 1
ATOM 799 C CA . ILE A 1 100 ? -22.351 6.926 -12.046 1.00 83.81 100 ILE A CA 1
ATOM 800 C C . ILE A 1 100 ? -21.769 7.871 -10.985 1.00 83.81 100 ILE A C 1
ATOM 802 O O . ILE A 1 100 ? -21.380 7.426 -9.904 1.00 83.81 100 ILE A O 1
ATOM 806 N N . ARG A 1 101 ? -21.772 9.190 -11.238 1.00 82.94 101 ARG A N 1
ATOM 807 C CA . ARG A 1 101 ? -21.334 10.185 -10.241 1.00 82.94 101 ARG A CA 1
ATOM 808 C C . ARG A 1 101 ? -22.222 10.178 -8.993 1.00 82.94 101 ARG A C 1
ATOM 810 O O . ARG A 1 101 ? -21.696 10.243 -7.884 1.00 82.94 101 ARG A O 1
ATOM 817 N N . TYR A 1 102 ? -23.545 10.066 -9.146 1.00 83.81 102 TYR A N 1
ATOM 818 C CA . TYR A 1 102 ? -24.476 9.998 -8.012 1.00 83.81 102 TYR A CA 1
ATOM 819 C C . TYR A 1 102 ? -24.267 8.760 -7.145 1.00 83.81 102 TYR A C 1
ATOM 821 O O . TYR A 1 102 ? -24.253 8.881 -5.919 1.00 83.81 102 TYR A O 1
ATOM 829 N N . LEU A 1 103 ? -24.044 7.594 -7.760 1.00 85.62 103 LEU A N 1
ATOM 830 C CA . LEU A 1 103 ? -23.708 6.366 -7.034 1.00 85.62 103 LEU A CA 1
ATOM 831 C C . LEU A 1 103 ? -22.464 6.572 -6.168 1.00 85.62 103 LEU A C 1
ATOM 833 O O . LEU A 1 103 ? -22.370 6.081 -5.040 1.00 85.62 103 LEU A O 1
ATOM 837 N N . GLY A 1 104 ? -21.534 7.374 -6.675 1.00 85.12 104 GLY A N 1
ATOM 838 C CA . GLY A 1 104 ? -20.341 7.686 -5.944 1.00 85.12 104 GLY A CA 1
ATOM 839 C C . GLY A 1 104 ? -20.481 8.643 -4.776 1.00 85.12 104 GLY A C 1
ATOM 840 O O . GLY A 1 104 ? -19.957 8.384 -3.686 1.00 85.12 104 GLY A O 1
ATOM 841 N N . TYR A 1 105 ? -21.260 9.706 -4.954 1.00 85.94 105 TYR A N 1
ATOM 842 C CA . TYR A 1 105 ? -21.648 10.558 -3.835 1.00 85.94 105 TYR A CA 1
ATOM 843 C C . TYR A 1 105 ? -22.423 9.771 -2.776 1.00 85.94 105 TYR A C 1
ATOM 845 O O . TYR A 1 105 ? -22.162 9.942 -1.586 1.00 85.94 105 TYR A O 1
ATOM 853 N N . LEU A 1 106 ? -23.296 8.847 -3.189 1.00 88.69 106 LEU A N 1
ATOM 854 C CA . LEU A 1 106 ? -24.045 7.984 -2.281 1.00 88.69 106 LEU A CA 1
ATOM 855 C C . LEU A 1 106 ? -23.118 7.119 -1.415 1.00 88.69 106 LEU A C 1
ATOM 857 O O . LEU A 1 106 ? -23.322 7.043 -0.204 1.00 88.69 106 LEU A O 1
ATOM 861 N N . ALA A 1 107 ? -22.065 6.528 -1.992 1.00 88.56 107 ALA A N 1
ATOM 862 C CA . ALA A 1 107 ? -21.082 5.749 -1.234 1.00 88.56 107 ALA A CA 1
ATOM 863 C C . ALA A 1 107 ? -20.380 6.584 -0.146 1.00 88.56 107 ALA A C 1
ATOM 865 O O . ALA A 1 107 ? -20.132 6.094 0.958 1.00 88.56 107 ALA A O 1
ATOM 866 N N . ASN A 1 108 ? -20.050 7.843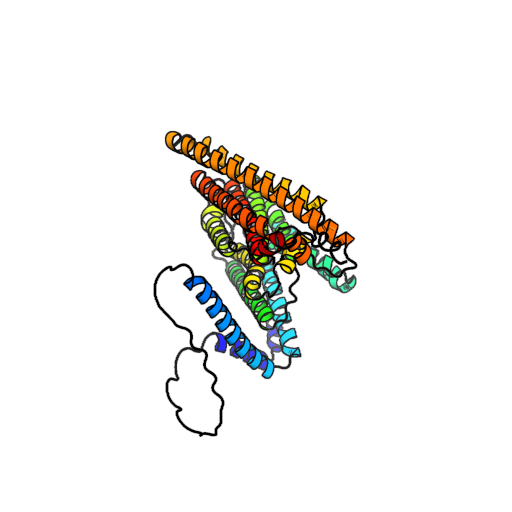 -0.444 1.00 88.38 108 ASN A N 1
ATOM 867 C CA . ASN A 1 108 ? -19.364 8.737 0.493 1.00 88.38 108 ASN A CA 1
ATOM 868 C C . ASN A 1 108 ? -20.307 9.298 1.564 1.00 88.38 108 ASN A C 1
ATOM 870 O O . ASN A 1 108 ? -19.931 9.364 2.732 1.00 88.38 108 ASN A O 1
ATOM 874 N N . ILE A 1 109 ? -21.548 9.632 1.201 1.00 88.31 109 ILE A N 1
ATOM 875 C CA . ILE A 1 109 ? -22.580 10.052 2.158 1.00 88.31 109 ILE A CA 1
ATOM 876 C C . ILE A 1 109 ? -22.925 8.894 3.098 1.00 88.31 109 ILE A C 1
ATOM 878 O O . ILE A 1 109 ? -22.963 9.087 4.310 1.00 88.31 109 ILE A O 1
ATOM 882 N N . SER A 1 110 ? -23.106 7.680 2.567 1.00 91.69 110 SER A N 1
ATOM 883 C CA . SER A 1 110 ? -23.351 6.482 3.379 1.00 91.69 110 SER A CA 1
ATOM 884 C C . SER A 1 110 ? -22.220 6.245 4.378 1.00 91.69 110 SER A C 1
ATOM 886 O O . SER A 1 110 ? -22.486 5.926 5.535 1.00 91.69 110 SER A O 1
ATOM 888 N N . LEU A 1 111 ? -20.961 6.428 3.959 1.00 91.81 111 LEU A N 1
ATOM 889 C CA . LEU A 1 111 ? -19.809 6.334 4.855 1.00 91.81 111 LEU A CA 1
ATOM 890 C C . LEU A 1 111 ? -19.849 7.411 5.946 1.00 91.81 111 LEU A C 1
ATOM 892 O O . LEU A 1 111 ? -19.655 7.094 7.116 1.00 91.81 111 LEU A O 1
ATOM 896 N N . LEU A 1 112 ? -20.115 8.667 5.579 1.00 91.25 112 LEU A N 1
ATOM 897 C CA . LEU A 1 112 ? -20.186 9.776 6.528 1.00 91.25 112 LEU A CA 1
ATOM 898 C C . LEU A 1 112 ? -21.269 9.534 7.587 1.00 91.25 112 LEU A C 1
ATOM 900 O O . LEU A 1 112 ? -20.992 9.649 8.777 1.00 91.25 112 LEU A O 1
ATOM 904 N N . VAL A 1 113 ? -22.472 9.132 7.166 1.00 92.06 113 VAL A N 1
ATOM 905 C CA . VAL A 1 113 ? -23.581 8.811 8.078 1.00 92.06 113 VAL A CA 1
ATOM 906 C C . VAL A 1 113 ? -23.205 7.650 8.999 1.00 92.06 113 VAL A C 1
ATOM 908 O O . VAL A 1 113 ? -23.439 7.738 10.203 1.00 92.06 113 VAL A O 1
ATOM 911 N N . ALA A 1 114 ? -22.572 6.598 8.468 1.00 92.62 114 ALA A N 1
ATOM 912 C CA . ALA A 1 114 ? -22.106 5.471 9.272 1.00 92.62 114 ALA A CA 1
ATOM 913 C C . ALA A 1 114 ? -21.091 5.906 10.342 1.00 92.62 114 ALA A C 1
ATOM 915 O O . ALA A 1 114 ? -21.216 5.534 11.507 1.00 92.62 114 ALA A O 1
ATOM 916 N N . ILE A 1 115 ? -20.108 6.728 9.968 1.00 91.62 115 ILE A N 1
ATOM 917 C CA . ILE A 1 115 ? -19.084 7.235 10.888 1.00 91.62 115 ILE A CA 1
ATOM 918 C C . ILE A 1 115 ? -19.714 8.124 11.965 1.00 91.62 115 ILE A C 1
ATOM 920 O O . ILE A 1 115 ? -19.429 7.943 13.149 1.00 91.62 115 ILE A O 1
ATOM 924 N N . CYS A 1 116 ? -20.585 9.060 11.578 1.00 90.44 116 CYS A N 1
ATOM 925 C CA . CYS A 1 116 ? -21.266 9.938 12.525 1.00 90.44 116 CYS A CA 1
ATOM 926 C C . CYS A 1 116 ? -22.118 9.140 13.516 1.00 90.44 116 CYS A C 1
ATOM 928 O O . CYS A 1 116 ? -22.038 9.388 14.717 1.00 90.44 116 CYS A O 1
ATOM 930 N N . MET A 1 117 ? -22.881 8.156 13.029 1.00 90.75 117 MET A N 1
ATOM 931 C CA . MET A 1 117 ? -23.702 7.300 13.881 1.00 90.75 117 MET A CA 1
ATOM 932 C C . MET A 1 117 ? -22.842 6.469 14.839 1.00 90.75 117 MET A C 1
ATOM 934 O O . MET A 1 117 ? -23.101 6.455 16.040 1.00 90.75 117 MET A O 1
ATOM 938 N N . GLY A 1 118 ? -21.772 5.847 14.338 1.00 89.56 118 GLY A N 1
ATOM 939 C CA . GLY A 1 118 ? -20.878 5.025 15.151 1.00 89.56 118 GLY A CA 1
ATOM 940 C C . GLY A 1 118 ? -20.160 5.809 16.250 1.00 89.56 118 GLY A C 1
ATOM 941 O O . GLY A 1 118 ? -20.047 5.335 17.381 1.00 89.56 118 GLY A O 1
ATOM 942 N N . LEU A 1 119 ? -19.708 7.032 15.959 1.00 88.75 119 LEU A N 1
ATOM 943 C CA . LEU A 1 119 ? -19.096 7.903 16.969 1.00 88.75 119 LEU A CA 1
ATOM 944 C C . LEU A 1 119 ? -20.124 8.418 17.982 1.00 88.75 119 LEU A C 1
ATOM 946 O O . LEU A 1 119 ? -19.828 8.448 19.176 1.00 88.75 119 LEU A O 1
ATOM 950 N N . TYR A 1 120 ? -21.330 8.766 17.528 1.00 88.50 120 TYR A N 1
ATOM 951 C CA . TYR A 1 120 ? -22.414 9.225 18.393 1.00 88.50 120 TYR A CA 1
ATOM 952 C C . TYR A 1 120 ? -22.837 8.156 19.408 1.00 88.50 120 TYR A C 1
ATOM 954 O O . TYR A 1 120 ? -22.891 8.448 20.599 1.00 88.50 120 TYR A O 1
ATOM 962 N N . VAL A 1 121 ? -23.059 6.912 18.967 1.00 88.44 121 VAL A N 1
ATOM 963 C CA . VAL A 1 121 ? -23.429 5.791 19.857 1.00 88.44 121 VAL A CA 1
ATOM 964 C C . VAL A 1 121 ? -22.370 5.572 20.932 1.00 88.44 121 VAL A C 1
ATOM 966 O O . VAL A 1 121 ? -22.678 5.367 22.105 1.00 88.44 121 VAL A O 1
ATOM 969 N N . ARG A 1 122 ? -21.095 5.652 20.551 1.00 86.38 122 ARG A N 1
ATOM 970 C CA . ARG A 1 122 ? -19.989 5.463 21.492 1.00 86.38 122 ARG A CA 1
ATOM 971 C C . ARG A 1 122 ? -19.883 6.604 22.477 1.00 86.38 122 ARG A C 1
ATOM 973 O O . ARG A 1 122 ? -19.656 6.344 23.653 1.00 86.38 122 ARG A O 1
ATOM 980 N N . TRP A 1 123 ? -20.065 7.842 22.034 1.00 87.69 123 TRP A N 1
ATOM 981 C CA . TRP A 1 123 ? -20.132 8.976 22.946 1.00 87.69 123 TRP A CA 1
ATOM 982 C C . TRP A 1 123 ? -21.312 8.846 23.921 1.00 87.69 123 TRP A C 1
ATOM 984 O O . TRP A 1 123 ? -21.090 8.921 25.125 1.00 87.69 123 TRP A O 1
ATOM 994 N N . GLU A 1 124 ? -22.519 8.549 23.427 1.00 86.50 124 GLU A N 1
ATOM 995 C CA . GLU A 1 124 ? -23.741 8.390 24.235 1.00 86.50 124 GLU A CA 1
ATOM 996 C C . GLU A 1 124 ? -23.567 7.350 25.350 1.00 86.50 124 GLU A C 1
ATOM 998 O O . GLU A 1 124 ? -24.067 7.532 26.454 1.00 86.50 124 GLU A O 1
ATOM 1003 N N . LYS A 1 125 ? -22.840 6.260 25.084 1.00 83.12 125 LYS A N 1
ATOM 1004 C CA . LYS A 1 125 ? -22.672 5.166 26.051 1.00 83.12 125 LYS A CA 1
ATOM 1005 C C . LYS A 1 125 ? -21.416 5.252 26.915 1.00 83.12 125 LYS A C 1
ATOM 1007 O O . LYS A 1 125 ? -21.367 4.609 27.961 1.00 83.12 125 LYS A O 1
ATOM 1012 N N . THR A 1 126 ? -20.371 5.943 26.462 1.00 81.69 126 THR A N 1
ATOM 1013 C CA . THR A 1 126 ? -19.123 6.091 27.236 1.00 81.69 126 THR A CA 1
ATOM 1014 C C . THR A 1 126 ? -19.063 7.390 28.024 1.00 81.69 126 THR A C 1
ATOM 1016 O O . THR A 1 126 ? -18.190 7.509 28.878 1.00 81.69 126 THR A O 1
ATOM 1019 N N . GLU A 1 127 ? -19.930 8.359 27.705 1.00 81.69 127 GLU A N 1
ATOM 1020 C CA . GLU A 1 127 ? -19.914 9.734 28.227 1.00 81.69 127 GLU A CA 1
ATOM 1021 C C . GLU A 1 127 ? -18.537 10.412 28.095 1.00 81.69 127 GLU A C 1
ATOM 1023 O O . GLU A 1 127 ? -18.214 11.386 28.776 1.00 81.69 127 GLU A O 1
ATOM 1028 N N . ASN A 1 128 ? -17.690 9.910 27.189 1.00 83.38 128 ASN A N 1
ATOM 1029 C CA . ASN A 1 128 ? -16.327 10.386 27.052 1.00 83.38 128 ASN A CA 1
ATOM 1030 C C . ASN A 1 128 ? -16.302 11.698 26.262 1.00 83.38 128 ASN A C 1
ATOM 1032 O O . ASN A 1 128 ? -16.486 11.716 25.042 1.00 83.38 128 ASN A O 1
ATOM 1036 N N . ILE A 1 129 ? -16.013 12.792 26.965 1.00 86.94 129 ILE A N 1
ATOM 1037 C CA . ILE A 1 129 ? -15.928 14.148 26.408 1.00 86.94 129 ILE A CA 1
ATOM 1038 C C . ILE A 1 129 ? -14.927 14.217 25.243 1.00 86.94 129 ILE A C 1
ATOM 1040 O O . ILE A 1 129 ? -15.167 14.943 24.282 1.00 86.94 129 ILE A O 1
ATOM 1044 N N . LEU A 1 130 ? -13.848 13.423 25.259 1.00 86.19 130 LEU A N 1
ATOM 1045 C CA . LEU A 1 130 ? -12.867 13.405 24.167 1.00 86.19 130 LEU A CA 1
ATOM 1046 C C . LEU A 1 130 ? -13.490 12.974 22.833 1.00 86.19 130 LEU A C 1
ATOM 1048 O O . LEU A 1 130 ? -13.170 13.558 21.800 1.00 86.19 130 LEU A O 1
ATOM 1052 N N . LEU A 1 131 ? -14.409 12.001 22.841 1.00 85.62 131 LEU A N 1
ATOM 1053 C CA . LEU A 1 131 ? -15.098 11.565 21.621 1.00 85.62 131 LEU A CA 1
ATOM 1054 C C . LEU A 1 131 ? -16.007 12.663 21.069 1.00 85.62 131 LEU A C 1
ATOM 1056 O O . LEU A 1 131 ? -16.045 12.868 19.858 1.00 85.62 131 LEU A O 1
ATOM 1060 N N . LEU A 1 132 ? -16.682 13.403 21.952 1.00 86.69 132 LEU A N 1
ATOM 1061 C CA . LEU A 1 132 ? -17.502 14.547 21.563 1.00 86.69 132 LEU A CA 1
ATOM 1062 C C . LEU A 1 132 ? -16.653 15.669 20.958 1.00 86.69 132 LEU A C 1
ATOM 1064 O O . LEU A 1 132 ? -17.007 16.208 19.913 1.00 86.69 132 LEU A O 1
ATOM 1068 N N . VAL A 1 133 ? -15.516 15.992 21.581 1.00 89.06 133 VAL A N 1
ATOM 1069 C CA . VAL A 1 133 ? -14.582 17.008 21.074 1.00 89.06 133 VAL A CA 1
ATOM 1070 C C . VAL A 1 133 ? -14.060 16.619 19.692 1.00 89.06 133 VAL A C 1
ATOM 1072 O O . VAL A 1 133 ? -14.087 17.445 18.783 1.00 89.06 133 VAL A O 1
ATOM 1075 N N . ILE A 1 134 ? -13.647 15.362 19.502 1.00 88.19 134 ILE A N 1
ATOM 1076 C CA . ILE A 1 134 ? -13.188 14.862 18.198 1.00 88.19 134 ILE A CA 1
ATOM 1077 C C . ILE A 1 134 ? -14.311 14.921 17.155 1.00 88.19 134 ILE A C 1
ATOM 1079 O O . ILE A 1 134 ? -14.076 15.315 16.013 1.00 88.19 134 ILE A O 1
ATOM 1083 N N . PHE A 1 135 ? -15.536 14.564 17.539 1.00 85.94 135 PHE A N 1
ATOM 1084 C CA . PHE A 1 135 ? -16.693 14.620 16.652 1.00 85.94 135 PHE A CA 1
ATOM 1085 C C . PHE A 1 135 ? -17.006 16.056 16.196 1.00 85.94 135 PHE A C 1
ATOM 1087 O O . PHE A 1 135 ? -17.145 16.300 14.996 1.00 85.94 135 PHE A O 1
ATOM 1094 N N . ILE A 1 136 ? -17.041 17.019 17.125 1.00 88.50 136 ILE A N 1
ATOM 1095 C CA . ILE A 1 136 ? -17.262 18.444 16.820 1.00 88.50 136 ILE A CA 1
ATOM 1096 C C . ILE A 1 136 ? -16.128 18.995 15.951 1.00 88.50 136 ILE A C 1
ATOM 1098 O O . ILE A 1 136 ? -16.390 19.652 14.941 1.00 88.50 136 ILE A O 1
ATOM 1102 N N . LEU A 1 137 ? -14.873 18.687 16.300 1.00 90.50 137 LEU A N 1
ATOM 1103 C CA . LEU A 1 137 ? -13.709 19.061 15.497 1.00 90.50 137 LEU A CA 1
ATOM 1104 C C . LEU A 1 137 ? -13.832 18.513 14.072 1.00 90.50 137 LEU A C 1
ATOM 1106 O O . LEU A 1 137 ? -13.492 19.201 13.116 1.00 90.50 137 LEU A O 1
ATOM 1110 N N . GLY A 1 138 ? -14.382 17.312 13.912 1.00 86.25 138 GLY A N 1
ATOM 1111 C CA . GLY A 1 138 ? -14.579 16.726 12.598 1.00 86.25 138 GLY A CA 1
ATOM 1112 C C . GLY A 1 138 ? -15.624 17.396 11.736 1.00 86.25 138 GLY A C 1
ATOM 1113 O O . GLY A 1 138 ? -15.382 17.612 10.550 1.00 86.25 138 GLY A O 1
ATOM 1114 N N . LEU A 1 139 ? -16.751 17.785 12.324 1.00 87.56 139 LEU A N 1
ATOM 1115 C CA . LEU A 1 139 ? -17.740 18.598 11.619 1.00 87.56 139 LEU A CA 1
ATOM 1116 C C . LEU A 1 139 ? -17.146 19.951 11.211 1.00 87.56 139 LEU A C 1
ATOM 1118 O O . LEU A 1 139 ? -17.390 20.418 10.101 1.00 87.56 139 LEU A O 1
ATOM 1122 N N . PHE A 1 140 ? -16.312 20.543 12.067 1.00 90.81 140 PHE A N 1
ATOM 1123 C CA . PHE A 1 140 ? -15.615 21.789 11.764 1.00 90.81 140 PHE A CA 1
ATOM 1124 C C . PHE A 1 140 ? -14.619 21.635 10.605 1.00 90.81 140 PHE A C 1
ATOM 1126 O O . PHE A 1 140 ? -14.636 22.434 9.671 1.00 90.81 140 PHE A O 1
ATOM 1133 N N . VAL A 1 141 ? -13.803 20.577 10.611 1.00 91.06 141 VAL A N 1
ATOM 1134 C CA . VAL A 1 141 ? -12.846 20.267 9.535 1.00 91.06 141 VAL A CA 1
ATOM 1135 C C . VAL A 1 141 ? -13.562 20.017 8.203 1.00 91.06 141 VAL A C 1
ATOM 1137 O O . VAL A 1 141 ? -13.150 20.561 7.179 1.00 91.06 141 VAL A O 1
ATOM 1140 N N . LEU A 1 142 ? -14.668 19.264 8.201 1.00 87.62 142 LEU A N 1
ATOM 1141 C CA . LEU A 1 142 ? -15.492 19.055 7.002 1.00 87.62 142 LEU A CA 1
ATOM 1142 C C . LEU A 1 142 ? -16.168 20.353 6.526 1.00 87.62 142 LEU A C 1
ATOM 1144 O O . LEU A 1 142 ? -16.278 20.589 5.320 1.00 87.62 142 LEU A O 1
ATOM 1148 N N . GLY A 1 143 ? -16.574 21.221 7.455 1.00 88.50 143 GLY A N 1
ATOM 1149 C CA . GLY A 1 143 ? -17.074 22.561 7.156 1.00 88.50 143 GLY A CA 1
ATOM 1150 C C . GLY A 1 143 ? -16.019 23.425 6.463 1.00 88.50 143 GLY A C 1
ATOM 1151 O O . GLY A 1 143 ? -16.290 23.987 5.403 1.00 88.50 143 GLY A O 1
ATOM 1152 N N . ILE A 1 144 ? -14.790 23.460 6.991 1.00 91.12 144 ILE A N 1
ATOM 1153 C CA . ILE A 1 144 ? -13.656 24.151 6.358 1.00 91.12 144 ILE A CA 1
ATOM 1154 C C . ILE A 1 144 ? -13.369 23.565 4.976 1.00 91.12 144 ILE A C 1
ATOM 1156 O O . ILE A 1 144 ? -13.213 24.324 4.023 1.00 91.12 144 ILE A O 1
ATOM 1160 N N . ALA A 1 145 ? -13.338 22.236 4.838 1.00 89.62 145 ALA A N 1
ATOM 1161 C CA . ALA A 1 145 ? -13.141 21.590 3.542 1.00 89.62 145 ALA A CA 1
ATOM 1162 C C . ALA A 1 145 ? -14.206 22.043 2.530 1.00 89.62 145 ALA A C 1
ATOM 1164 O O . ALA A 1 145 ? -13.877 22.380 1.392 1.00 89.62 145 ALA A O 1
ATOM 1165 N N . SER A 1 146 ? -15.467 22.128 2.952 1.00 86.38 146 SER A N 1
ATOM 1166 C CA . SER A 1 146 ? -16.571 22.595 2.107 1.00 86.38 146 SER A CA 1
ATOM 1167 C C . SER A 1 146 ? -16.410 24.067 1.715 1.00 86.38 146 SER A C 1
ATOM 1169 O O . SER A 1 146 ? -16.597 24.418 0.552 1.00 86.38 146 SER A O 1
ATOM 1171 N N . ILE A 1 147 ? -15.997 24.930 2.651 1.00 89.12 147 ILE A N 1
ATOM 1172 C CA . ILE A 1 147 ? -15.735 26.351 2.376 1.00 89.12 147 ILE A CA 1
ATOM 1173 C C . ILE A 1 147 ? -14.577 26.508 1.383 1.00 89.12 147 ILE A C 1
ATOM 1175 O O . ILE A 1 147 ? -14.692 27.264 0.420 1.00 89.12 147 ILE A O 1
ATOM 1179 N N . LEU A 1 148 ? -13.479 25.773 1.575 1.00 88.06 148 LEU A N 1
ATOM 1180 C CA . LEU A 1 148 ? -12.333 25.782 0.661 1.00 88.06 148 LEU A CA 1
ATOM 1181 C C . LEU A 1 148 ? -12.720 25.336 -0.751 1.00 88.06 148 LEU A C 1
ATOM 1183 O O . LEU A 1 148 ? -12.218 25.898 -1.724 1.00 88.06 148 LEU A O 1
ATOM 1187 N N . TYR A 1 149 ? -13.625 24.360 -0.857 1.00 88.44 149 TYR A N 1
ATOM 1188 C CA . TYR A 1 149 ? -14.134 23.880 -2.136 1.00 88.44 149 TYR A CA 1
ATOM 1189 C C . TYR A 1 149 ? -14.987 24.942 -2.838 1.00 88.44 149 TYR A C 1
ATOM 1191 O O . TYR A 1 149 ? -14.669 25.344 -3.952 1.00 88.44 149 TYR A O 1
ATOM 1199 N N . TYR A 1 150 ? -16.040 25.432 -2.177 1.00 86.88 150 TYR A N 1
ATOM 1200 C CA . TYR A 1 150 ? -17.041 26.290 -2.817 1.00 86.88 150 TYR A CA 1
ATOM 1201 C C . TYR A 1 150 ? -16.637 27.764 -2.918 1.00 86.88 150 TYR A C 1
ATOM 1203 O O . TYR A 1 150 ? -16.914 28.394 -3.933 1.00 86.88 150 TYR A O 1
ATOM 1211 N N . TYR A 1 151 ? -16.002 28.331 -1.888 1.00 89.38 151 TYR A N 1
ATOM 1212 C CA . TYR A 1 151 ? -15.687 29.766 -1.854 1.00 89.38 151 TYR A CA 1
ATOM 1213 C C . TYR A 1 151 ? -14.309 30.080 -2.424 1.00 89.38 151 TYR A C 1
ATOM 1215 O O . TYR A 1 151 ? -14.151 31.060 -3.145 1.00 89.38 151 TYR A O 1
ATOM 1223 N N . PHE A 1 152 ? -13.307 29.257 -2.110 1.00 88.25 152 PHE A N 1
ATOM 1224 C CA . PHE A 1 152 ? -11.924 29.516 -2.518 1.00 88.25 152 PHE A CA 1
ATOM 1225 C C . PHE A 1 152 ? -11.510 28.763 -3.787 1.00 88.25 152 PHE A C 1
ATOM 1227 O O . PHE A 1 152 ? -10.402 28.976 -4.273 1.00 88.25 152 PHE A O 1
ATOM 1234 N N . SER A 1 153 ? -12.374 27.893 -4.334 1.00 87.25 153 SER A N 1
ATOM 1235 C CA . SER A 1 153 ? -12.063 27.027 -5.487 1.00 87.25 153 SER A CA 1
ATOM 1236 C C . SER A 1 153 ? -10.772 26.207 -5.298 1.00 87.25 153 SER A C 1
ATOM 1238 O O . SER A 1 153 ? -10.097 25.833 -6.256 1.00 87.25 153 SER A O 1
ATOM 1240 N N . MET A 1 154 ? -10.398 25.921 -4.045 1.00 89.19 154 MET A N 1
ATOM 1241 C CA . MET A 1 154 ? -9.198 25.160 -3.689 1.00 89.19 154 MET A CA 1
ATOM 1242 C C . MET A 1 154 ? -9.533 23.669 -3.574 1.00 89.19 154 MET A C 1
ATOM 1244 O O . MET A 1 154 ? -9.462 23.073 -2.496 1.00 89.19 154 MET A O 1
ATOM 1248 N N . GLU A 1 155 ? -9.892 23.054 -4.703 1.00 87.44 155 GLU A N 1
ATOM 1249 C CA . GLU A 1 155 ? -10.392 21.672 -4.762 1.00 87.44 155 GLU A CA 1
ATOM 1250 C C . GLU A 1 155 ? -9.408 20.655 -4.167 1.00 87.44 155 GLU A C 1
ATOM 1252 O O . GLU A 1 155 ? -9.788 19.819 -3.349 1.00 87.44 155 GLU A O 1
ATOM 1257 N N . ALA A 1 156 ? -8.121 20.758 -4.514 1.00 86.94 156 ALA A N 1
ATOM 1258 C CA . ALA A 1 156 ? -7.097 19.824 -4.046 1.00 86.94 156 ALA A CA 1
ATOM 1259 C C . ALA A 1 156 ? -6.895 19.877 -2.522 1.00 86.94 156 ALA A C 1
ATOM 1261 O O . ALA A 1 156 ? -6.719 18.837 -1.887 1.00 86.94 156 ALA A O 1
ATOM 1262 N N . ALA A 1 157 ? -6.937 21.075 -1.928 1.00 87.19 157 ALA A N 1
ATOM 1263 C CA . ALA A 1 157 ? -6.786 21.250 -0.485 1.00 87.19 157 ALA A CA 1
ATOM 1264 C C . ALA A 1 157 ? -8.014 20.725 0.270 1.00 87.19 157 ALA A C 1
ATOM 1266 O O . ALA A 1 157 ? -7.866 20.046 1.284 1.00 87.19 157 ALA A O 1
ATOM 1267 N N . SER A 1 158 ? -9.214 20.987 -0.257 1.00 89.31 158 SER A N 1
ATOM 1268 C CA . SER A 1 158 ? -10.466 20.471 0.297 1.00 89.31 158 SER A CA 1
ATOM 1269 C C . SER A 1 158 ? -10.518 18.941 0.281 1.00 89.31 158 SER A C 1
ATOM 1271 O O . SER A 1 158 ? -10.717 18.312 1.323 1.00 89.31 158 SER A O 1
ATOM 1273 N N . LEU A 1 159 ? -10.261 18.335 -0.884 1.00 87.94 159 LEU A N 1
ATOM 1274 C CA . LEU A 1 159 ? -10.254 16.882 -1.041 1.00 87.94 159 LEU A CA 1
ATOM 1275 C C . LEU A 1 159 ? -9.191 16.244 -0.146 1.00 87.94 159 LEU A C 1
ATOM 1277 O O . LEU A 1 159 ? -9.492 15.288 0.565 1.00 87.94 159 LEU A O 1
ATOM 1281 N N . SER A 1 160 ? -7.986 16.818 -0.108 1.00 90.88 160 SER A N 1
ATOM 1282 C CA . SER A 1 160 ? -6.903 16.370 0.771 1.00 90.88 160 SER A CA 1
A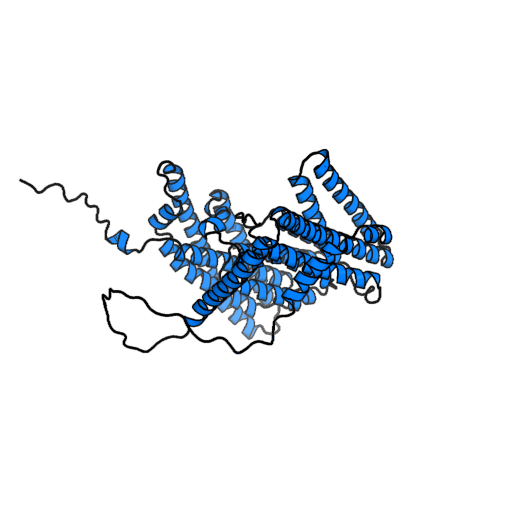TOM 1283 C C . SER A 1 160 ? -7.332 16.319 2.243 1.00 90.88 160 SER A C 1
ATOM 1285 O O . SER A 1 160 ? -7.204 15.283 2.901 1.00 90.88 160 SER A O 1
ATOM 1287 N N . LEU A 1 161 ? -7.914 17.413 2.742 1.00 91.25 161 LEU A N 1
ATOM 1288 C CA . LEU A 1 161 ? -8.387 17.506 4.120 1.00 91.25 161 LEU A CA 1
ATOM 1289 C C . LEU A 1 161 ? -9.495 16.481 4.406 1.00 91.25 161 LEU A C 1
ATOM 1291 O O . LEU A 1 161 ? -9.492 15.855 5.464 1.00 91.25 161 LEU A O 1
ATOM 1295 N N . SER A 1 162 ? -10.404 16.267 3.450 1.00 89.12 162 SER A N 1
ATOM 1296 C CA . SER A 1 162 ? -11.485 15.288 3.588 1.00 89.12 162 SER A CA 1
ATOM 1297 C C . SER A 1 162 ? -10.969 13.846 3.672 1.00 89.12 162 SER A C 1
ATOM 1299 O O . SER A 1 162 ? -11.366 13.123 4.582 1.00 89.12 162 SER A O 1
ATOM 1301 N N . HIS A 1 163 ? -10.036 13.439 2.802 1.00 92.69 163 HIS A N 1
ATOM 1302 C CA . HIS A 1 163 ? -9.448 12.094 2.801 1.00 92.69 163 HIS A CA 1
ATOM 1303 C C . HIS A 1 163 ? -8.681 11.810 4.094 1.00 92.69 163 HIS A C 1
ATOM 1305 O O . HIS A 1 163 ? -8.885 10.770 4.723 1.00 92.69 163 HIS A O 1
ATOM 1311 N N . LEU A 1 164 ? -7.866 12.771 4.543 1.00 94.00 164 LEU A N 1
ATOM 1312 C CA . LEU A 1 164 ? -7.167 12.676 5.824 1.00 94.00 164 LEU A CA 1
ATOM 1313 C C . LEU A 1 164 ? -8.152 12.455 6.977 1.00 94.00 164 LEU A C 1
ATOM 1315 O O . LEU A 1 164 ? -7.950 11.589 7.831 1.00 94.00 164 LEU A O 1
ATOM 1319 N N . TRP A 1 165 ? -9.239 13.227 6.985 1.00 92.94 165 TRP A N 1
ATOM 1320 C CA . TRP A 1 165 ? -10.230 13.175 8.047 1.00 92.94 165 TRP A CA 1
ATOM 1321 C C . TRP A 1 165 ? -11.064 11.888 8.029 1.00 92.94 165 TRP A C 1
ATOM 1323 O O . TRP A 1 165 ? -11.297 11.297 9.083 1.00 92.94 165 TRP A O 1
ATOM 1333 N N . PHE A 1 166 ? -11.462 11.398 6.851 1.00 91.62 166 PHE A N 1
ATOM 1334 C CA . PHE A 1 166 ? -12.147 10.109 6.719 1.00 91.62 166 PHE A CA 1
ATOM 1335 C C . PHE A 1 166 ? -11.278 8.949 7.210 1.00 91.62 166 PHE A C 1
ATOM 1337 O O . PHE A 1 166 ? -11.768 8.116 7.974 1.00 91.62 166 PHE A O 1
ATOM 1344 N N . GLY A 1 167 ? -9.992 8.926 6.841 1.00 93.56 167 GLY A N 1
ATOM 1345 C CA . GLY A 1 167 ? -9.040 7.932 7.343 1.00 93.56 167 GLY A CA 1
ATOM 1346 C C . GLY A 1 167 ? -8.915 7.971 8.868 1.00 93.56 167 GLY A C 1
ATOM 1347 O O . GLY A 1 167 ? -8.976 6.932 9.528 1.00 93.56 167 GLY A O 1
ATOM 1348 N N . PHE A 1 168 ? -8.824 9.175 9.442 1.00 94.38 168 PHE A N 1
ATOM 1349 C CA . PHE A 1 168 ? -8.743 9.372 10.890 1.00 94.38 168 PHE A CA 1
ATOM 1350 C C . PHE A 1 168 ? -10.004 8.909 11.630 1.00 94.38 168 PHE A C 1
ATOM 1352 O O . PHE A 1 168 ? -9.912 8.105 12.559 1.00 94.38 168 PHE A O 1
ATOM 1359 N N . LEU A 1 169 ? -11.191 9.360 11.214 1.00 92.62 169 LEU A N 1
ATOM 1360 C CA . LEU A 1 169 ? -12.437 8.984 11.882 1.00 92.62 169 LEU A CA 1
ATOM 1361 C C . LEU A 1 169 ? -12.730 7.485 11.760 1.00 92.62 169 LEU A C 1
ATOM 1363 O O . LEU A 1 169 ? -13.185 6.872 12.725 1.00 92.62 169 LEU A O 1
ATOM 1367 N N . LEU A 1 170 ? -12.459 6.880 10.600 1.00 92.56 170 LEU A N 1
ATOM 1368 C CA . LEU A 1 170 ? -12.668 5.448 10.399 1.00 92.56 170 LEU A CA 1
ATOM 1369 C C . LEU A 1 170 ? -11.658 4.614 11.202 1.00 92.56 170 LEU A C 1
ATOM 1371 O O . LEU A 1 170 ? -12.036 3.598 11.786 1.00 92.56 170 LEU A O 1
ATOM 1375 N N . GLY A 1 171 ? -10.406 5.071 11.315 1.00 92.81 171 GLY A N 1
ATOM 1376 C CA . GLY A 1 171 ? -9.409 4.473 12.206 1.00 92.81 171 GLY A CA 1
ATOM 1377 C C . GLY A 1 171 ? -9.817 4.552 13.676 1.00 92.81 171 GLY A C 1
ATOM 1378 O O . GLY A 1 171 ? -9.786 3.547 14.385 1.00 92.81 171 GLY A O 1
ATOM 1379 N N . LEU A 1 172 ? -10.321 5.705 14.122 1.00 90.38 172 LEU A N 1
ATOM 1380 C CA . LEU A 1 172 ? -10.862 5.856 15.471 1.00 90.38 172 LEU A CA 1
ATOM 1381 C C . LEU A 1 172 ? -12.061 4.915 15.677 1.00 90.38 172 LEU A C 1
ATOM 1383 O O . LEU A 1 172 ? -12.191 4.273 16.724 1.00 90.38 172 LEU A O 1
ATOM 1387 N N . LEU A 1 173 ? -12.898 4.755 14.643 1.00 90.31 173 LEU A N 1
ATOM 1388 C CA . LEU A 1 173 ? -14.017 3.826 14.679 1.00 90.31 173 LEU A CA 1
ATOM 1389 C C . LEU A 1 173 ? -13.549 2.360 14.842 1.00 90.31 173 LEU A C 1
ATOM 1391 O O . LEU A 1 173 ? -14.233 1.559 15.482 1.00 90.31 173 LEU A O 1
ATOM 1395 N N . CYS A 1 174 ? -12.372 2.008 14.328 1.00 90.00 174 CYS A N 1
ATOM 1396 C CA . CYS A 1 174 ? -11.804 0.668 14.459 1.00 90.00 174 CYS A CA 1
ATOM 1397 C C . CYS A 1 174 ? -11.290 0.357 15.871 1.00 90.00 174 CYS A C 1
ATOM 1399 O O . CYS A 1 174 ? -11.466 -0.775 16.320 1.00 90.00 174 CYS A O 1
ATOM 1401 N N . PHE A 1 175 ? -10.655 1.320 16.550 1.00 86.81 175 PHE A N 1
ATOM 1402 C CA . PHE A 1 175 ? -9.913 1.066 17.797 1.00 86.81 175 PHE A CA 1
ATOM 1403 C C . PHE A 1 175 ? -10.698 1.312 19.087 1.00 86.81 175 PHE A C 1
ATOM 1405 O O . PHE A 1 175 ? -10.288 0.821 20.138 1.00 86.81 175 PHE A O 1
ATOM 1412 N N . ILE A 1 176 ? -11.814 2.044 19.038 1.00 82.12 176 ILE A N 1
ATOM 1413 C CA . ILE A 1 176 ? -12.677 2.189 20.218 1.00 82.12 176 ILE A CA 1
ATOM 1414 C C . ILE A 1 176 ? -13.389 0.858 20.495 1.00 82.12 176 ILE A C 1
ATOM 1416 O O . ILE A 1 176 ? -13.991 0.264 19.597 1.00 82.12 176 ILE A O 1
ATOM 1420 N N . ASP A 1 177 ? -13.324 0.427 21.757 1.00 71.12 177 ASP A N 1
ATOM 1421 C CA . ASP A 1 177 ? -13.853 -0.850 22.237 1.00 71.12 177 ASP A CA 1
ATOM 1422 C C . ASP A 1 177 ? -15.344 -1.033 21.905 1.00 71.12 177 ASP A C 1
ATOM 1424 O O . ASP A 1 177 ? -16.152 -0.143 22.143 1.00 71.12 177 ASP A O 1
ATOM 1428 N N . ASN A 1 178 ? -15.716 -2.210 21.393 1.00 67.94 178 ASN A N 1
ATOM 1429 C CA . ASN A 1 178 ? -17.097 -2.560 21.024 1.00 67.94 178 ASN A CA 1
ATOM 1430 C C . ASN A 1 178 ? -17.778 -3.499 22.029 1.00 67.94 178 ASN A C 1
ATOM 1432 O O . ASN A 1 178 ? -18.922 -3.910 21.819 1.00 67.94 178 ASN A O 1
ATOM 1436 N N . SER A 1 179 ? -17.082 -3.886 23.103 1.00 64.38 179 SER A N 1
ATOM 1437 C CA . SER A 1 179 ? -17.536 -4.927 24.030 1.00 64.38 179 SER A CA 1
ATOM 1438 C C . SER A 1 179 ? -18.885 -4.611 24.694 1.00 64.38 179 SER A C 1
ATOM 1440 O O . SER A 1 179 ? -19.699 -5.515 24.881 1.00 64.38 179 SER A O 1
ATOM 1442 N N . LYS A 1 180 ? -19.160 -3.330 24.969 1.00 63.97 180 LYS A N 1
ATOM 1443 C CA . LYS A 1 180 ? -20.360 -2.857 25.680 1.00 63.97 180 LYS A CA 1
ATOM 1444 C C . LYS A 1 180 ? -21.585 -2.599 24.789 1.00 63.97 180 LYS A C 1
ATOM 1446 O O . LYS A 1 180 ? -22.656 -2.329 25.322 1.00 63.97 180 LYS A O 1
ATOM 1451 N N . PHE A 1 181 ? -21.458 -2.669 23.459 1.00 66.38 181 PHE A N 1
ATOM 1452 C CA . PHE A 1 181 ? -22.457 -2.107 22.524 1.00 66.38 181 PHE A CA 1
ATOM 1453 C C . PHE A 1 181 ? -23.167 -3.150 21.648 1.00 66.38 181 PHE A C 1
ATOM 1455 O O . PHE A 1 181 ? -23.895 -2.798 20.725 1.00 66.38 181 PHE A O 1
ATOM 1462 N N . LYS A 1 182 ? -22.973 -4.449 21.919 1.00 66.31 182 LYS A N 1
ATOM 1463 C CA . LYS A 1 182 ? -23.450 -5.536 21.042 1.00 66.31 182 LYS A CA 1
ATOM 1464 C C . LYS A 1 182 ? -24.973 -5.608 20.870 1.00 66.31 182 LYS A C 1
ATOM 1466 O O . LYS A 1 182 ? -25.407 -6.176 19.875 1.00 66.31 182 LYS A O 1
ATOM 1471 N N . THR A 1 183 ? -25.752 -5.070 21.805 1.00 71.50 183 THR A N 1
ATOM 1472 C CA . THR A 1 183 ? -27.222 -5.163 21.828 1.00 71.50 183 THR A CA 1
ATOM 1473 C C . THR A 1 183 ? -27.937 -3.864 21.442 1.00 71.50 183 THR A C 1
ATOM 1475 O O . THR A 1 183 ? -29.162 -3.816 21.498 1.00 71.50 183 THR A O 1
ATOM 1478 N N . ASP A 1 184 ? -27.212 -2.804 21.067 1.00 83.25 184 ASP A N 1
ATOM 1479 C CA . ASP A 1 184 ? -27.825 -1.527 20.690 1.00 83.25 184 ASP A CA 1
ATOM 1480 C C . ASP A 1 184 ? -28.230 -1.522 19.206 1.00 83.25 184 ASP A C 1
ATOM 1482 O O . ASP A 1 184 ? -27.399 -1.747 18.321 1.00 83.25 184 ASP A O 1
ATOM 1486 N N . ALA A 1 185 ? -29.495 -1.206 18.922 1.00 86.69 185 ALA A N 1
ATOM 1487 C CA . ALA A 1 185 ? -30.018 -1.096 17.560 1.00 86.69 185 ALA A CA 1
ATOM 1488 C C . ALA A 1 185 ? -29.251 -0.056 16.723 1.00 86.69 185 ALA A C 1
ATOM 1490 O O . ALA A 1 185 ? -29.075 -0.223 15.515 1.00 86.69 185 ALA A O 1
ATOM 1491 N N . LYS A 1 186 ? -28.747 1.009 17.362 1.00 88.25 186 LYS A N 1
ATOM 1492 C CA . LYS A 1 186 ? -27.964 2.055 16.689 1.00 88.25 186 LYS A CA 1
ATOM 1493 C C . LYS A 1 186 ? -26.584 1.555 16.224 1.00 88.25 186 LYS A C 1
ATOM 1495 O O . LYS A 1 186 ? -26.094 1.958 15.166 1.00 88.25 186 LYS A O 1
ATOM 1500 N N . GLU A 1 187 ? -25.965 0.657 16.990 1.00 86.62 187 GLU A N 1
ATOM 1501 C CA . GLU A 1 187 ? -24.697 0.010 16.624 1.00 86.62 187 GLU A CA 1
ATOM 1502 C C . GLU A 1 187 ? -24.913 -0.985 15.474 1.00 86.62 187 GLU A C 1
ATOM 1504 O O . GLU A 1 187 ? -24.099 -1.071 14.555 1.00 86.62 187 GLU A O 1
ATOM 1509 N N . GLU A 1 188 ? -26.036 -1.708 15.474 1.00 89.25 188 GLU A N 1
ATOM 1510 C CA . GLU A 1 188 ? -26.391 -2.600 14.368 1.00 89.25 188 GLU A CA 1
ATOM 1511 C C . GLU A 1 188 ? -26.638 -1.828 13.064 1.00 89.25 188 GLU A C 1
ATOM 1513 O O . GLU A 1 188 ? -26.072 -2.170 12.023 1.00 89.25 188 GLU A O 1
ATOM 1518 N N . ALA A 1 189 ? -27.373 -0.713 13.134 1.00 90.56 189 ALA A N 1
ATOM 1519 C CA . ALA A 1 189 ? -27.560 0.192 12.002 1.00 90.56 189 ALA A CA 1
ATOM 1520 C C . ALA A 1 189 ? -26.220 0.705 11.446 1.00 90.56 189 ALA A C 1
ATOM 1522 O O . ALA A 1 189 ? -26.014 0.723 10.233 1.00 90.56 189 ALA A O 1
ATOM 1523 N N . THR A 1 190 ? -25.275 1.053 12.325 1.00 91.62 190 THR A N 1
ATOM 1524 C CA . THR A 1 190 ? -23.926 1.482 11.925 1.00 91.62 190 THR A CA 1
ATOM 1525 C C . THR A 1 190 ? -23.200 0.392 11.128 1.00 91.62 190 THR A C 1
ATOM 1527 O O . THR A 1 190 ? -22.609 0.683 10.086 1.00 91.62 190 THR A O 1
ATOM 1530 N N . LYS A 1 191 ? -23.279 -0.875 11.555 1.00 91.56 191 LYS A N 1
ATOM 1531 C CA . LYS A 1 191 ? -22.654 -2.008 10.846 1.00 91.56 191 LYS A CA 1
ATOM 1532 C C . LYS A 1 191 ? -23.240 -2.206 9.449 1.00 91.56 191 LYS A C 1
ATOM 1534 O O . LYS A 1 191 ? -22.476 -2.352 8.493 1.00 91.56 191 LYS A O 1
ATOM 1539 N N . TYR A 1 192 ? -24.566 -2.165 9.310 1.00 92.19 192 TYR A N 1
ATOM 1540 C CA . TYR A 1 192 ? -25.215 -2.287 8.001 1.00 92.19 192 TYR A CA 1
ATOM 1541 C C . TYR A 1 192 ? -24.886 -1.110 7.080 1.00 92.19 192 TYR A C 1
ATOM 1543 O O . TYR A 1 192 ? -24.656 -1.319 5.889 1.00 92.19 192 TYR A O 1
ATOM 1551 N N . LEU A 1 193 ? -24.793 0.113 7.610 1.00 93.44 193 LEU A N 1
ATOM 1552 C CA . LEU A 1 193 ? -24.397 1.288 6.828 1.00 93.44 193 LEU A CA 1
ATOM 1553 C C . LEU A 1 193 ? -22.943 1.204 6.342 1.00 93.44 193 LEU A C 1
ATOM 1555 O O . LEU A 1 193 ? -22.665 1.558 5.194 1.00 93.44 193 LEU A O 1
ATOM 1559 N N . LEU A 1 194 ? -22.022 0.696 7.171 1.00 93.62 194 LEU A N 1
ATOM 1560 C CA . LEU A 1 194 ? -20.639 0.431 6.755 1.00 93.62 194 LEU A CA 1
ATOM 1561 C C . LEU A 1 194 ? -20.589 -0.620 5.642 1.00 93.62 194 LEU A C 1
ATOM 1563 O O . LEU A 1 194 ? -19.944 -0.393 4.623 1.00 93.62 194 LEU A O 1
ATOM 1567 N N . LEU A 1 195 ? -21.309 -1.736 5.789 1.00 93.62 195 LEU A N 1
ATOM 1568 C CA . LEU A 1 195 ? -21.361 -2.778 4.760 1.00 93.62 195 LEU A CA 1
ATOM 1569 C C . LEU A 1 195 ? -21.971 -2.259 3.450 1.00 93.62 195 LEU A C 1
ATOM 1571 O O . LEU A 1 195 ? -21.443 -2.513 2.370 1.00 93.62 195 LEU A O 1
ATOM 1575 N N . THR A 1 196 ? -23.047 -1.478 3.546 1.00 92.62 196 THR A N 1
ATOM 1576 C CA . THR A 1 196 ? -23.702 -0.853 2.389 1.00 92.62 196 THR A CA 1
ATOM 1577 C C . THR A 1 196 ? -22.748 0.100 1.673 1.00 92.62 196 THR A C 1
ATOM 1579 O O . THR A 1 196 ? -22.631 0.048 0.453 1.00 92.62 196 THR A O 1
ATOM 1582 N N . SER A 1 197 ? -21.989 0.909 2.416 1.00 93.56 197 SER A N 1
ATOM 1583 C CA . SER A 1 197 ? -20.953 1.788 1.860 1.00 93.56 197 SER A CA 1
ATOM 1584 C C . SER A 1 197 ? -19.897 1.018 1.056 1.00 93.56 197 SER A C 1
ATOM 1586 O O . SER A 1 197 ? -19.498 1.473 -0.018 1.00 93.56 197 SER A O 1
ATOM 1588 N N . ILE A 1 198 ? -19.478 -0.163 1.528 1.00 93.94 198 ILE A N 1
ATOM 1589 C CA . ILE A 1 198 ? -18.547 -1.041 0.799 1.00 93.94 198 ILE A CA 1
ATOM 1590 C C . ILE A 1 198 ? -19.178 -1.520 -0.509 1.00 93.94 198 ILE A C 1
ATOM 1592 O O . ILE A 1 198 ? -18.573 -1.373 -1.569 1.00 93.94 198 ILE A O 1
ATOM 1596 N N . LEU A 1 199 ? -20.395 -2.066 -0.446 1.00 93.50 199 LEU A N 1
ATOM 1597 C CA . LEU A 1 199 ? -21.086 -2.614 -1.616 1.00 93.50 199 LEU A CA 1
ATOM 1598 C C . LEU A 1 199 ? -21.321 -1.545 -2.686 1.00 93.50 199 LEU A C 1
ATOM 1600 O O . LEU A 1 199 ? -21.006 -1.766 -3.853 1.00 93.50 199 LEU A O 1
ATOM 1604 N N . VAL A 1 200 ? -21.803 -0.366 -2.287 1.00 92.38 200 VAL A N 1
ATOM 1605 C CA . VAL A 1 200 ? -22.033 0.757 -3.205 1.00 92.38 200 VAL A CA 1
ATOM 1606 C C . VAL A 1 200 ? -20.710 1.260 -3.792 1.00 92.38 200 VAL A C 1
ATOM 1608 O O . VAL A 1 200 ? -20.657 1.566 -4.982 1.00 92.38 200 VAL A O 1
ATOM 1611 N N . ARG A 1 201 ? -19.618 1.293 -3.010 1.00 92.81 201 ARG A N 1
ATOM 1612 C CA . ARG A 1 201 ? -18.287 1.671 -3.516 1.00 92.81 201 ARG A CA 1
ATOM 1613 C C . ARG A 1 201 ? -17.759 0.677 -4.549 1.00 92.81 201 ARG A C 1
ATOM 1615 O O . ARG A 1 201 ? -17.257 1.125 -5.573 1.00 92.81 201 ARG A O 1
ATOM 1622 N N . ILE A 1 202 ? -17.880 -0.628 -4.295 1.00 91.31 202 ILE A N 1
ATOM 1623 C CA . ILE A 1 202 ? -17.469 -1.682 -5.239 1.00 91.31 202 ILE A CA 1
ATOM 1624 C C . ILE A 1 202 ? -18.318 -1.622 -6.512 1.00 91.31 202 ILE A C 1
ATOM 1626 O O . ILE A 1 202 ? -17.794 -1.742 -7.615 1.00 91.31 202 ILE A O 1
ATOM 1630 N N . LEU A 1 203 ? -19.629 -1.414 -6.372 1.00 90.62 203 LEU A N 1
ATOM 1631 C CA . LEU A 1 203 ? -20.522 -1.290 -7.518 1.00 90.62 203 LEU A CA 1
ATOM 1632 C C . LEU A 1 203 ? -20.156 -0.072 -8.371 1.00 90.62 203 LEU A C 1
ATOM 1634 O O . LEU A 1 203 ? -20.040 -0.196 -9.586 1.00 90.62 203 LEU A O 1
ATOM 1638 N N . TRP A 1 204 ? -19.918 1.084 -7.745 1.00 91.50 204 TRP A N 1
ATOM 1639 C CA . TRP A 1 204 ? -19.444 2.274 -8.451 1.00 91.50 204 TRP A CA 1
ATOM 1640 C C . TRP A 1 204 ? -18.137 1.991 -9.187 1.00 91.50 204 TRP A C 1
ATOM 1642 O O . TRP A 1 204 ? -18.076 2.164 -10.403 1.00 91.50 204 TRP A O 1
ATOM 1652 N N . SER A 1 205 ? -17.109 1.528 -8.481 1.00 90.19 205 SER A N 1
ATOM 1653 C CA . SER A 1 205 ? -15.781 1.327 -9.060 1.00 90.19 205 SER A CA 1
ATOM 1654 C C . SER A 1 205 ? -15.784 0.308 -10.208 1.00 90.19 205 SER A C 1
ATOM 1656 O O . SER A 1 205 ? -15.002 0.451 -11.153 1.00 90.19 205 SER A O 1
ATOM 1658 N N . LEU A 1 206 ? -16.675 -0.688 -10.158 1.00 88.88 206 LEU A N 1
ATOM 1659 C CA . LEU A 1 206 ? -16.900 -1.653 -11.230 1.00 88.88 206 LEU A CA 1
ATOM 1660 C C . LEU A 1 206 ? -17.602 -1.014 -12.434 1.00 88.88 206 LEU A C 1
ATOM 1662 O O . LEU A 1 206 ? -17.099 -1.124 -13.550 1.00 88.88 206 LEU A O 1
ATOM 1666 N N . VAL A 1 207 ? -18.728 -0.326 -12.218 1.00 87.25 207 VAL A N 1
ATOM 1667 C CA . VAL A 1 207 ? -19.505 0.311 -13.295 1.00 87.25 207 VAL A CA 1
ATOM 1668 C C . VAL A 1 207 ? -18.674 1.381 -14.005 1.00 87.25 207 VAL A C 1
ATOM 1670 O O . VAL A 1 207 ? -18.661 1.431 -15.229 1.00 87.25 207 VAL A O 1
ATOM 1673 N N . GLU A 1 208 ? -17.910 2.191 -13.268 1.00 87.62 208 GLU A N 1
ATOM 1674 C CA . GLU A 1 208 ? -17.059 3.236 -13.850 1.00 87.62 208 GLU A CA 1
ATOM 1675 C C . GLU A 1 208 ? -15.998 2.661 -14.804 1.00 87.62 208 GLU A C 1
ATOM 1677 O O . GLU A 1 208 ? -15.726 3.237 -15.861 1.00 87.62 208 GLU A O 1
ATOM 1682 N N . ARG A 1 209 ? -15.425 1.500 -14.457 1.00 86.75 209 ARG A N 1
ATOM 1683 C CA . ARG A 1 209 ? -14.436 0.792 -15.285 1.00 86.75 209 ARG A CA 1
ATOM 1684 C C . ARG A 1 209 ? -15.074 0.061 -16.453 1.00 86.75 209 ARG A C 1
ATOM 1686 O O . ARG A 1 209 ? -14.519 0.096 -17.547 1.00 86.75 209 ARG A O 1
ATOM 1693 N N . MET A 1 210 ? -16.231 -0.564 -16.235 1.00 81.56 210 MET A N 1
ATOM 1694 C CA . MET A 1 210 ? -16.997 -1.197 -17.304 1.00 81.56 210 MET A CA 1
ATOM 1695 C C . MET A 1 210 ? -17.380 -0.176 -18.370 1.00 81.56 210 MET A C 1
ATOM 1697 O O . MET A 1 210 ? -17.157 -0.443 -19.535 1.00 81.56 210 MET A O 1
ATOM 1701 N N . CYS A 1 211 ? -17.845 1.013 -17.983 1.00 79.69 211 CYS A N 1
ATOM 1702 C CA . CYS A 1 211 ? -18.212 2.087 -18.909 1.00 79.69 211 CYS A CA 1
ATOM 1703 C C . CYS A 1 211 ? -17.012 2.860 -19.494 1.00 79.69 211 CYS A C 1
ATOM 1705 O O . CYS A 1 211 ? -17.211 3.913 -20.095 1.00 79.69 211 CYS A O 1
ATOM 1707 N N . GLY A 1 212 ? -15.765 2.428 -19.261 1.00 74.00 212 GLY A N 1
ATOM 1708 C CA . GLY A 1 212 ? -14.570 3.098 -19.793 1.00 74.00 212 GLY A CA 1
ATOM 1709 C C . GLY A 1 212 ? -14.370 4.545 -19.314 1.00 74.00 212 GLY A C 1
ATOM 1710 O O . GLY A 1 212 ? -13.574 5.282 -19.892 1.00 74.00 212 GLY A O 1
ATOM 1711 N N . CYS A 1 213 ? -15.064 4.968 -18.253 1.00 70.31 213 CYS A N 1
ATOM 1712 C CA . CYS A 1 213 ? -15.058 6.352 -17.770 1.00 70.31 213 CYS A CA 1
ATOM 1713 C C . CYS A 1 213 ? -13.780 6.706 -16.982 1.00 70.31 213 CYS A C 1
ATOM 1715 O O . CYS A 1 213 ? -13.538 7.876 -16.676 1.00 70.31 213 CYS A O 1
ATOM 1717 N N . VAL A 1 214 ? -12.940 5.713 -16.661 1.00 78.19 214 VAL A N 1
ATOM 1718 C CA . VAL A 1 214 ? -11.734 5.890 -15.841 1.00 78.19 214 VAL A CA 1
ATOM 1719 C C . VAL A 1 214 ? -10.533 6.329 -16.677 1.00 78.19 214 VAL A C 1
ATOM 1721 O O . VAL A 1 214 ? -10.022 5.597 -17.530 1.00 78.19 214 VAL A O 1
ATOM 1724 N N . ARG A 1 215 ? -9.980 7.497 -16.339 1.00 72.81 215 ARG A N 1
ATOM 1725 C CA . ARG A 1 215 ? -8.646 7.908 -16.794 1.00 72.81 215 ARG A CA 1
ATOM 1726 C C . ARG A 1 215 ? -7.582 7.299 -15.891 1.00 72.81 215 ARG A C 1
ATOM 1728 O O . ARG A 1 215 ? -7.361 7.757 -14.774 1.00 72.81 215 ARG A O 1
ATOM 1735 N N . HIS A 1 216 ? -6.894 6.287 -16.401 1.00 76.75 216 HIS A N 1
ATOM 1736 C CA . HIS A 1 216 ? -5.818 5.622 -15.681 1.00 76.75 216 HIS A CA 1
ATOM 1737 C C . HIS A 1 216 ? -4.574 6.518 -15.663 1.00 76.75 216 HIS A C 1
ATOM 1739 O O . HIS A 1 216 ? -3.978 6.786 -16.706 1.00 76.75 216 HIS A O 1
ATOM 1745 N N . GLN A 1 217 ? -4.182 6.990 -14.479 1.00 73.06 217 GLN A N 1
ATOM 1746 C CA . GLN A 1 217 ? -2.943 7.743 -14.291 1.00 73.06 217 GLN A CA 1
ATOM 1747 C C . GLN A 1 217 ? -1.878 6.871 -13.622 1.00 73.06 217 GLN A C 1
ATOM 1749 O O . GLN A 1 217 ? -2.188 6.141 -12.679 1.00 73.06 217 GLN A O 1
ATOM 1754 N N . PRO A 1 218 ? -0.615 6.945 -14.072 1.00 75.81 218 PRO A N 1
ATOM 1755 C CA . PRO A 1 218 ? 0.460 6.195 -13.451 1.00 75.81 218 PRO A CA 1
ATOM 1756 C C . PRO A 1 218 ? 0.869 6.865 -12.137 1.00 75.81 218 PRO A C 1
ATOM 1758 O O . PRO A 1 218 ? 1.537 7.900 -12.125 1.00 75.81 218 PRO A O 1
ATOM 1761 N N . ALA A 1 219 ? 0.463 6.265 -11.024 1.00 81.12 219 ALA A N 1
ATOM 1762 C CA . ALA A 1 219 ? 0.849 6.658 -9.677 1.00 81.12 219 ALA A CA 1
ATOM 1763 C C . ALA A 1 219 ? 1.188 5.405 -8.861 1.00 81.12 219 ALA A C 1
ATOM 1765 O O . ALA A 1 219 ? 0.506 4.389 -8.976 1.00 81.12 219 ALA A O 1
ATOM 1766 N N . LEU A 1 220 ? 2.245 5.483 -8.044 1.00 83.31 220 LEU A N 1
ATOM 1767 C CA . LEU A 1 220 ? 2.575 4.426 -7.078 1.00 83.31 220 LEU A CA 1
ATOM 1768 C C . LEU A 1 220 ? 1.497 4.370 -5.989 1.00 83.31 220 LEU A C 1
ATOM 1770 O O . LEU A 1 220 ? 0.911 3.323 -5.749 1.00 83.31 220 LEU A O 1
ATOM 1774 N N . LEU A 1 221 ? 1.206 5.528 -5.398 1.00 87.81 221 LEU A N 1
ATOM 1775 C CA . LEU A 1 221 ? 0.137 5.747 -4.435 1.00 87.81 221 LEU A CA 1
ATOM 1776 C C . LEU A 1 221 ? -0.540 7.072 -4.787 1.00 87.81 221 LEU A C 1
ATOM 1778 O O . LEU A 1 221 ? 0.144 8.059 -5.080 1.00 87.81 221 LEU A O 1
ATOM 1782 N N . THR A 1 222 ? -1.866 7.104 -4.793 1.00 90.00 222 THR A N 1
ATOM 1783 C CA . THR A 1 222 ? -2.609 8.349 -5.011 1.00 90.00 222 THR A CA 1
ATOM 1784 C C . THR A 1 222 ? -2.542 9.236 -3.766 1.00 90.00 222 THR A C 1
ATOM 1786 O O . THR A 1 222 ? -2.341 8.759 -2.646 1.00 90.00 222 THR A O 1
ATOM 1789 N N . SER A 1 223 ? -2.710 10.550 -3.937 1.00 89.38 223 SER A N 1
ATOM 1790 C CA . SER A 1 223 ? -2.748 11.483 -2.802 1.00 89.38 223 SER A CA 1
ATOM 1791 C C . SER A 1 223 ? -3.885 11.154 -1.832 1.00 89.38 223 SER A C 1
ATOM 1793 O O . SER A 1 223 ? -3.682 11.233 -0.625 1.00 89.38 223 SER A O 1
ATOM 1795 N N . ALA A 1 224 ? -5.040 10.731 -2.351 1.00 90.00 224 ALA A N 1
ATOM 1796 C CA . ALA A 1 224 ? -6.185 10.290 -1.560 1.00 90.00 224 ALA A CA 1
ATOM 1797 C C . ALA A 1 224 ? -5.846 9.075 -0.681 1.00 90.00 224 ALA A C 1
ATOM 1799 O O . ALA A 1 224 ? -6.010 9.143 0.534 1.00 90.00 224 ALA A O 1
ATOM 1800 N N . GLU A 1 225 ? -5.292 8.007 -1.269 1.00 93.44 225 GLU A N 1
ATOM 1801 C CA . GLU A 1 225 ? -4.876 6.807 -0.523 1.00 93.44 225 GLU A CA 1
ATOM 1802 C C . GLU A 1 225 ? -3.825 7.145 0.538 1.00 93.44 225 GLU A C 1
ATOM 1804 O O . GLU A 1 225 ? -3.936 6.712 1.680 1.00 93.44 225 GLU A O 1
ATOM 1809 N N . CYS A 1 226 ? -2.821 7.955 0.184 1.00 93.94 226 CYS A N 1
ATOM 1810 C CA . CYS A 1 226 ? -1.778 8.383 1.115 1.00 93.94 226 CYS A CA 1
ATOM 1811 C C . CYS A 1 226 ? -2.364 9.114 2.329 1.00 93.94 226 CYS A C 1
ATOM 1813 O O . CYS A 1 226 ? -2.000 8.825 3.466 1.00 93.94 226 CYS A O 1
ATOM 1815 N N . LEU A 1 227 ? -3.298 10.038 2.101 1.00 94.50 227 LEU A N 1
ATOM 1816 C CA . LEU A 1 227 ? -3.915 10.816 3.170 1.00 94.50 227 LEU A CA 1
ATOM 1817 C C . LEU A 1 227 ? -4.853 9.973 4.035 1.00 94.50 227 LEU A C 1
ATOM 1819 O O . LEU A 1 227 ? -4.830 10.127 5.253 1.00 94.50 227 LEU A O 1
ATOM 1823 N N . GLU A 1 228 ? -5.614 9.046 3.449 1.00 94.88 228 GLU A N 1
ATOM 1824 C CA . GLU A 1 228 ? -6.427 8.093 4.217 1.00 94.88 228 GLU A CA 1
ATOM 1825 C C . GLU A 1 228 ? -5.552 7.181 5.094 1.00 94.88 228 GLU A C 1
ATOM 1827 O O . GLU A 1 228 ? -5.843 7.012 6.282 1.00 94.88 228 GLU A O 1
ATOM 1832 N N . LEU A 1 229 ? -4.434 6.677 4.551 1.00 96.06 229 LEU A N 1
ATOM 1833 C CA . LEU A 1 229 ? -3.433 5.895 5.289 1.00 96.06 229 LEU A CA 1
ATOM 1834 C C . LEU A 1 229 ? -2.828 6.691 6.449 1.00 96.06 229 LEU A C 1
ATOM 1836 O O . LEU A 1 229 ? -2.764 6.194 7.575 1.00 96.06 229 LEU A O 1
ATOM 1840 N N . VAL A 1 230 ? -2.419 7.938 6.203 1.00 96.19 230 VAL A N 1
ATOM 1841 C CA . VAL A 1 230 ? -1.877 8.828 7.241 1.00 96.19 230 VAL A CA 1
ATOM 1842 C C . VAL A 1 230 ? -2.928 9.118 8.311 1.00 96.19 230 VAL A C 1
ATOM 1844 O O . VAL A 1 230 ? -2.616 9.042 9.498 1.00 96.19 230 VAL A O 1
ATOM 1847 N N . GLY A 1 231 ? -4.176 9.389 7.925 1.00 94.94 231 GLY A N 1
ATOM 1848 C CA . GLY A 1 231 ? -5.276 9.613 8.862 1.00 94.94 231 GLY A CA 1
ATOM 1849 C C . GLY A 1 231 ? -5.494 8.413 9.784 1.00 94.94 231 GLY A C 1
ATOM 1850 O O . GLY A 1 231 ? -5.551 8.566 11.005 1.00 94.94 231 GLY A O 1
ATOM 1851 N N . PHE A 1 232 ? -5.531 7.204 9.221 1.00 95.12 232 PHE A N 1
ATOM 1852 C CA . PHE A 1 232 ? -5.675 5.968 9.992 1.00 95.12 232 PHE A CA 1
ATOM 1853 C C . PHE A 1 232 ? -4.473 5.709 10.914 1.00 95.12 232 PHE A C 1
ATOM 1855 O O . PHE A 1 232 ? -4.646 5.298 12.064 1.00 95.12 232 PHE A O 1
ATOM 1862 N N . ALA A 1 233 ? -3.251 5.994 10.451 1.00 94.88 233 ALA A N 1
ATOM 1863 C CA . ALA A 1 233 ? -2.049 5.916 11.279 1.00 94.88 233 ALA A CA 1
ATOM 1864 C C . ALA A 1 233 ? -2.107 6.900 12.460 1.00 94.88 233 ALA A C 1
ATOM 1866 O O . ALA A 1 233 ? -1.805 6.512 13.587 1.00 94.88 233 ALA A O 1
ATOM 1867 N N . ILE A 1 234 ? -2.567 8.138 12.246 1.00 94.12 234 ILE A N 1
ATOM 1868 C CA . ILE A 1 234 ? -2.777 9.112 13.329 1.00 94.12 234 ILE A CA 1
ATOM 1869 C C . ILE A 1 234 ? -3.823 8.590 14.318 1.00 94.12 234 ILE A C 1
ATOM 1871 O O . ILE A 1 234 ? -3.610 8.673 15.524 1.00 94.12 234 ILE A O 1
ATOM 1875 N N . ALA A 1 235 ? -4.916 7.987 13.848 1.00 92.62 235 ALA A N 1
ATOM 1876 C CA . ALA A 1 235 ? -5.939 7.431 14.734 1.00 92.62 235 ALA A CA 1
ATOM 1877 C C . ALA A 1 235 ? -5.407 6.312 15.649 1.00 92.62 235 ALA A C 1
ATOM 1879 O O . ALA A 1 235 ? -5.867 6.170 16.782 1.00 92.62 235 ALA A O 1
ATOM 1880 N N . SER A 1 236 ? -4.396 5.557 15.203 1.00 91.69 236 SER A N 1
ATOM 1881 C CA . SER A 1 236 ? -3.753 4.519 16.023 1.00 91.69 236 SER A CA 1
ATOM 1882 C C . SER A 1 236 ? -3.001 5.069 17.246 1.00 91.69 236 SER A C 1
ATOM 1884 O O . SER A 1 236 ? -2.770 4.332 18.203 1.00 91.69 236 SER A O 1
ATOM 1886 N N .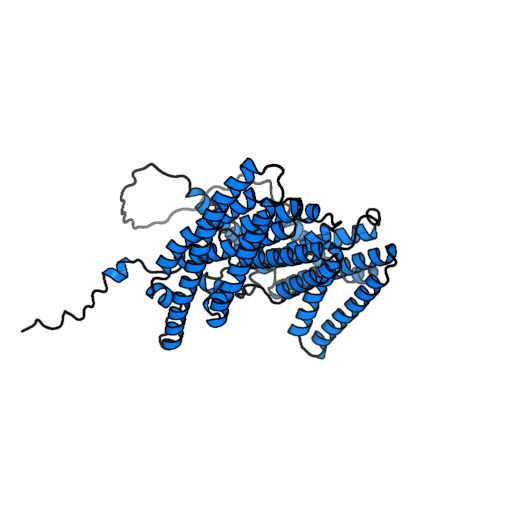 THR A 1 237 ? -2.702 6.374 17.283 1.00 89.31 237 THR A N 1
ATOM 1887 C CA . THR A 1 237 ? -2.109 7.036 18.463 1.00 89.31 237 THR A CA 1
ATOM 1888 C C . THR A 1 237 ? -3.048 7.084 19.667 1.00 89.31 237 THR A C 1
ATOM 1890 O O . THR A 1 237 ? -2.584 7.275 20.788 1.00 89.31 237 THR A O 1
ATOM 1893 N N . ALA A 1 238 ? -4.347 6.825 19.473 1.00 84.81 238 ALA A N 1
ATOM 1894 C CA . ALA A 1 238 ? -5.288 6.606 20.571 1.00 84.81 238 ALA A CA 1
ATOM 1895 C C . ALA A 1 238 ? -4.963 5.340 21.397 1.00 84.81 238 ALA A C 1
ATOM 1897 O O . ALA A 1 238 ? -5.545 5.127 22.459 1.00 84.81 238 ALA A O 1
ATOM 1898 N N . MET A 1 239 ? -4.053 4.486 20.915 1.00 84.56 239 MET A N 1
ATOM 1899 C CA . MET A 1 239 ? -3.634 3.240 21.553 1.00 84.56 239 MET A CA 1
ATOM 1900 C C . MET A 1 239 ? -2.307 3.382 22.314 1.00 84.56 239 MET A C 1
ATOM 1902 O O . MET A 1 239 ? -1.482 4.239 22.011 1.00 84.56 239 MET A O 1
ATOM 1906 N N . LEU A 1 240 ? -2.050 2.475 23.265 1.00 83.94 240 LEU A N 1
ATOM 1907 C CA . LEU A 1 240 ? -0.769 2.390 23.984 1.00 83.94 240 LEU A CA 1
ATOM 1908 C C . LEU A 1 240 ? 0.425 2.156 23.036 1.00 83.94 240 LEU A C 1
ATOM 1910 O O . LEU A 1 240 ? 0.318 1.452 22.029 1.00 83.94 240 LEU A O 1
ATOM 1914 N N . MET A 1 241 ? 1.585 2.702 23.420 1.00 77.75 241 MET A N 1
ATOM 1915 C CA . MET A 1 241 ? 2.790 2.854 22.590 1.00 77.75 241 MET A CA 1
ATOM 1916 C C . MET A 1 241 ? 3.254 1.606 21.792 1.00 77.75 241 MET A C 1
ATOM 1918 O O . MET A 1 241 ? 3.558 1.771 20.610 1.00 77.75 241 MET A O 1
ATOM 1922 N N . PRO A 1 242 ? 3.278 0.361 22.324 1.00 82.94 242 PRO A N 1
ATOM 1923 C CA . PRO A 1 242 ? 3.694 -0.801 21.520 1.00 82.94 242 PRO A CA 1
ATOM 1924 C C . PRO A 1 242 ? 2.651 -1.222 20.468 1.00 82.94 242 PRO A C 1
ATOM 1926 O O . PRO A 1 242 ? 2.999 -1.688 19.378 1.00 82.94 242 PRO A O 1
ATOM 1929 N N . ASN A 1 243 ? 1.368 -1.023 20.768 1.00 88.12 243 ASN A N 1
ATOM 1930 C CA . ASN A 1 243 ? 0.268 -1.398 19.883 1.00 88.12 243 ASN A CA 1
ATOM 1931 C C . ASN A 1 243 ? 0.107 -0.379 18.752 1.00 88.12 243 ASN A C 1
ATOM 1933 O O . ASN A 1 243 ? -0.059 -0.773 17.600 1.00 88.12 243 ASN A O 1
ATOM 1937 N N . CYS A 1 244 ? 0.237 0.913 19.073 1.00 91.44 244 CYS A N 1
ATOM 1938 C CA . CYS A 1 244 ? 0.253 1.996 18.091 1.00 91.44 244 CYS A CA 1
ATOM 1939 C C . CYS A 1 244 ? 1.338 1.754 17.030 1.00 91.44 244 CYS A C 1
ATOM 1941 O O . CYS A 1 244 ? 1.035 1.688 15.841 1.00 91.44 244 CYS A O 1
ATOM 1943 N N . LEU A 1 245 ? 2.582 1.500 17.452 1.00 92.50 245 LEU A N 1
ATOM 1944 C CA . LEU A 1 245 ? 3.691 1.256 16.526 1.00 92.50 245 LEU A CA 1
ATOM 1945 C C . LEU A 1 245 ? 3.438 0.042 15.616 1.00 92.50 245 LEU A C 1
ATOM 1947 O O . LEU A 1 245 ? 3.682 0.114 14.413 1.00 92.50 245 LEU A O 1
ATOM 1951 N N . SER A 1 246 ? 2.890 -1.048 16.162 1.00 93.62 246 SER A N 1
ATOM 1952 C CA . SER A 1 246 ? 2.544 -2.244 15.378 1.00 93.62 246 SER A CA 1
ATOM 1953 C C . SER A 1 246 ? 1.501 -1.944 14.295 1.00 93.62 246 SER A C 1
ATOM 1955 O O . SER A 1 246 ? 1.622 -2.427 13.166 1.00 93.62 246 SER A O 1
ATOM 1957 N N . VAL A 1 247 ? 0.491 -1.131 14.621 1.00 94.19 247 VAL A N 1
ATOM 1958 C CA . VAL A 1 247 ? -0.562 -0.707 13.688 1.00 94.19 247 VAL A CA 1
ATOM 1959 C C . VAL A 1 247 ? -0.018 0.258 12.637 1.00 94.19 247 VAL A C 1
ATOM 1961 O O . VAL A 1 247 ? -0.325 0.087 11.463 1.00 94.19 247 VAL A O 1
ATOM 1964 N N . VAL A 1 248 ? 0.830 1.221 13.007 1.00 95.44 248 VAL A N 1
ATOM 1965 C CA . VAL A 1 248 ? 1.493 2.116 12.040 1.00 95.44 248 VAL A CA 1
ATOM 1966 C C . VAL A 1 248 ? 2.317 1.311 11.031 1.00 95.44 248 VAL A C 1
ATOM 1968 O O . VAL A 1 248 ? 2.232 1.556 9.828 1.00 95.44 248 VAL A O 1
ATOM 1971 N N . LEU A 1 249 ? 3.057 0.297 11.491 1.00 95.88 249 LEU A N 1
ATOM 1972 C CA . LEU A 1 249 ? 3.776 -0.614 10.599 1.00 95.88 249 LEU A CA 1
ATOM 1973 C C . LEU A 1 249 ? 2.821 -1.421 9.703 1.00 95.88 249 LEU A C 1
ATOM 1975 O O . LEU A 1 249 ? 3.125 -1.630 8.533 1.00 95.88 249 LEU A O 1
ATOM 1979 N N . LEU A 1 250 ? 1.650 -1.831 10.204 1.00 95.56 250 LEU A N 1
ATOM 1980 C CA . LEU A 1 250 ? 0.637 -2.503 9.382 1.00 95.56 250 LEU A CA 1
ATOM 1981 C C . LEU A 1 250 ? 0.067 -1.569 8.299 1.00 95.56 250 LEU A C 1
ATOM 1983 O O . LEU A 1 250 ? -0.180 -2.002 7.177 1.00 95.56 250 LEU A O 1
ATOM 1987 N N . VAL A 1 251 ? -0.122 -0.283 8.602 1.00 96.12 251 VAL A N 1
ATOM 1988 C CA . VAL A 1 251 ? -0.540 0.719 7.606 1.00 96.12 251 VAL A CA 1
ATOM 1989 C C . VAL A 1 251 ? 0.529 0.881 6.527 1.00 96.12 251 VAL A C 1
ATOM 1991 O O . VAL A 1 251 ? 0.202 0.963 5.343 1.00 96.12 251 VAL A O 1
ATOM 1994 N N . PHE A 1 252 ? 1.809 0.870 6.906 1.00 95.75 252 PHE A N 1
ATOM 1995 C CA . PHE A 1 252 ? 2.902 0.881 5.935 1.00 95.75 252 PHE A CA 1
ATOM 1996 C C . PHE A 1 252 ? 2.912 -0.395 5.077 1.00 95.75 252 PHE A C 1
ATOM 1998 O O . PHE A 1 252 ? 3.075 -0.306 3.862 1.00 95.75 252 PHE A O 1
ATOM 2005 N N . ALA A 1 253 ? 2.635 -1.561 5.669 1.00 96.81 253 ALA A N 1
ATOM 2006 C CA . ALA A 1 253 ? 2.455 -2.814 4.934 1.00 96.81 253 ALA A CA 1
ATOM 2007 C C . ALA A 1 253 ? 1.306 -2.726 3.913 1.00 96.81 253 ALA A C 1
ATOM 2009 O O . ALA A 1 253 ? 1.472 -3.113 2.758 1.00 96.81 253 ALA A O 1
ATOM 2010 N N . LEU A 1 254 ? 0.163 -2.151 4.309 1.00 96.38 254 LEU A N 1
ATOM 2011 C CA . LEU A 1 254 ? -0.971 -1.920 3.411 1.00 96.38 254 LEU A CA 1
ATOM 2012 C C . LEU A 1 254 ? -0.595 -0.985 2.255 1.00 96.38 254 LEU A C 1
ATOM 2014 O O . LEU A 1 254 ? -0.961 -1.251 1.115 1.00 96.38 254 LEU A O 1
ATOM 2018 N N . SER A 1 255 ? 0.153 0.086 2.532 1.00 95.56 255 SER A N 1
ATOM 2019 C CA . SER A 1 255 ? 0.656 0.995 1.497 1.00 95.56 255 SER A CA 1
ATOM 2020 C C . SER A 1 255 ? 1.505 0.248 0.466 1.00 95.56 255 SER A C 1
ATOM 2022 O O . SER A 1 255 ? 1.253 0.345 -0.735 1.00 95.56 255 SER A O 1
ATOM 2024 N N . MET A 1 256 ? 2.453 -0.577 0.925 1.00 95.00 256 MET A N 1
ATOM 2025 C CA . MET A 1 256 ? 3.290 -1.388 0.037 1.00 95.00 256 MET A CA 1
ATOM 2026 C C . MET A 1 256 ? 2.469 -2.388 -0.783 1.00 95.00 256 MET A C 1
ATOM 2028 O O . MET A 1 256 ? 2.729 -2.557 -1.972 1.00 95.00 256 MET A O 1
ATOM 2032 N N . LEU A 1 257 ? 1.442 -2.996 -0.188 1.00 95.69 257 LEU A N 1
ATOM 2033 C CA . LEU A 1 257 ? 0.518 -3.887 -0.888 1.00 95.69 257 LEU A CA 1
ATOM 2034 C C . LEU A 1 257 ? -0.303 -3.158 -1.965 1.00 95.69 257 LEU A C 1
ATOM 2036 O O . LEU A 1 257 ? -0.482 -3.688 -3.059 1.00 95.69 257 LEU A O 1
ATOM 2040 N N . ILE A 1 258 ? -0.784 -1.943 -1.686 1.00 95.19 258 ILE A N 1
ATOM 2041 C CA . ILE A 1 258 ? -1.496 -1.116 -2.675 1.00 95.19 258 ILE A CA 1
ATOM 2042 C C . ILE A 1 258 ? -0.577 -0.816 -3.864 1.00 95.19 258 ILE A C 1
ATOM 2044 O O . ILE A 1 258 ? -0.990 -0.973 -5.015 1.00 95.19 258 ILE A O 1
ATOM 2048 N N . VAL A 1 259 ? 0.680 -0.445 -3.598 1.00 93.75 259 VAL A N 1
ATOM 2049 C CA . VAL A 1 259 ? 1.684 -0.210 -4.646 1.00 93.75 259 VAL A CA 1
ATOM 2050 C C . VAL A 1 259 ? 1.924 -1.489 -5.464 1.00 93.75 259 VAL A C 1
ATOM 2052 O O . VAL A 1 259 ? 1.940 -1.424 -6.694 1.00 93.75 259 VAL A O 1
ATOM 2055 N N . ASP A 1 260 ? 2.040 -2.651 -4.813 1.00 93.25 260 ASP A N 1
ATOM 2056 C CA . ASP A 1 260 ? 2.217 -3.966 -5.458 1.00 93.25 260 ASP A CA 1
ATOM 2057 C C . ASP A 1 260 ? 1.052 -4.317 -6.403 1.00 93.25 260 ASP A C 1
ATOM 2059 O O . ASP A 1 260 ? 1.267 -4.708 -7.556 1.00 93.25 260 ASP A O 1
ATOM 2063 N N . LEU A 1 261 ? -0.189 -4.074 -5.965 1.00 92.69 261 LEU A N 1
ATOM 2064 C CA . LEU A 1 261 ? -1.397 -4.259 -6.778 1.00 92.69 261 LEU A CA 1
ATOM 2065 C C . LEU A 1 261 ? -1.432 -3.307 -7.985 1.00 92.69 261 LEU A C 1
ATOM 2067 O O . LEU A 1 261 ? -1.706 -3.749 -9.104 1.00 92.69 261 LEU A O 1
ATOM 2071 N N . ARG A 1 262 ? -1.111 -2.018 -7.796 1.00 90.81 262 ARG A N 1
ATOM 2072 C CA . ARG A 1 262 ? -1.115 -1.010 -8.878 1.00 90.81 262 ARG A CA 1
ATOM 2073 C C . ARG A 1 262 ? -0.053 -1.276 -9.940 1.00 90.81 262 ARG A C 1
ATOM 2075 O O . ARG A 1 262 ? -0.302 -1.057 -11.127 1.00 90.81 262 ARG A O 1
ATOM 2082 N N . MET A 1 263 ? 1.109 -1.776 -9.528 1.00 89.19 263 MET A N 1
ATOM 2083 C CA . MET A 1 263 ? 2.178 -2.162 -10.450 1.00 89.19 263 MET A CA 1
ATOM 2084 C C . MET A 1 263 ? 1.890 -3.477 -11.183 1.00 89.19 263 MET A C 1
ATOM 2086 O O . MET A 1 263 ? 2.580 -3.788 -12.149 1.00 89.19 263 MET A O 1
ATOM 2090 N N . LYS A 1 264 ? 0.827 -4.196 -10.795 1.00 89.94 264 LYS A N 1
ATOM 2091 C CA . LYS A 1 264 ? 0.428 -5.500 -11.340 1.00 89.94 264 LYS A CA 1
ATOM 2092 C C . LYS A 1 264 ? 1.506 -6.573 -11.207 1.00 89.94 264 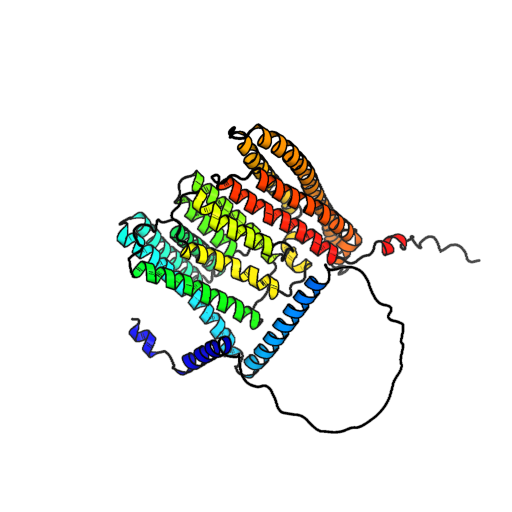LYS A C 1
ATOM 2094 O O . LYS A 1 264 ? 1.608 -7.448 -12.068 1.00 89.94 264 LYS A O 1
ATOM 2099 N N . SER A 1 265 ? 2.275 -6.528 -10.118 1.00 86.19 265 SER A N 1
ATOM 2100 C CA . SER A 1 265 ? 3.310 -7.530 -9.871 1.00 86.19 265 SER A CA 1
ATOM 2101 C C . SER A 1 265 ? 2.728 -8.945 -9.895 1.00 86.19 265 SER A C 1
ATOM 2103 O O . SER A 1 265 ? 1.605 -9.191 -9.444 1.00 86.19 265 SER A O 1
ATOM 2105 N N . PHE A 1 266 ? 3.519 -9.899 -10.388 1.00 84.88 266 PHE A N 1
ATOM 2106 C CA . PHE A 1 266 ? 3.130 -11.303 -10.509 1.00 84.88 266 PHE A CA 1
ATOM 2107 C C . PHE A 1 266 ? 2.650 -11.912 -9.177 1.00 84.88 266 PHE A C 1
ATOM 2109 O O . PHE A 1 266 ? 1.733 -12.732 -9.168 1.00 84.88 266 PHE A O 1
ATOM 2116 N N . LEU A 1 267 ? 3.230 -11.483 -8.050 1.00 90.00 267 LEU A N 1
ATOM 2117 C CA . LEU A 1 267 ? 2.919 -11.999 -6.712 1.00 90.00 267 LEU A CA 1
ATOM 2118 C C . LEU A 1 267 ? 1.940 -11.116 -5.916 1.00 90.00 267 LEU A C 1
ATOM 2120 O O . LEU A 1 267 ? 1.664 -11.414 -4.754 1.00 90.00 267 LEU A O 1
ATOM 2124 N N . ALA A 1 268 ? 1.333 -10.097 -6.536 1.00 92.00 268 ALA A N 1
ATOM 2125 C CA . ALA A 1 268 ? 0.461 -9.153 -5.832 1.00 92.00 268 ALA A CA 1
ATOM 2126 C C . ALA A 1 268 ? -0.809 -9.797 -5.243 1.00 92.00 268 ALA A C 1
ATOM 2128 O O . ALA A 1 268 ? -1.200 -9.496 -4.115 1.00 92.00 268 ALA A O 1
ATOM 2129 N N . VAL A 1 269 ? -1.451 -10.726 -5.967 1.00 93.06 269 VAL A N 1
ATOM 2130 C CA . VAL A 1 269 ? -2.646 -11.440 -5.470 1.00 93.06 269 VAL A CA 1
ATOM 2131 C C . VAL A 1 269 ? -2.299 -12.399 -4.318 1.00 93.06 269 VAL A C 1
ATOM 2133 O O . VAL A 1 269 ? -2.974 -12.337 -3.289 1.00 93.06 269 VAL A O 1
ATOM 2136 N N . PRO A 1 270 ? -1.251 -13.245 -4.416 1.00 94.56 270 PRO A N 1
ATOM 2137 C CA . PRO A 1 270 ? -0.752 -13.994 -3.264 1.00 94.56 270 PRO A CA 1
ATOM 2138 C C . PRO A 1 270 ? -0.445 -13.113 -2.047 1.00 94.56 270 PRO A C 1
ATOM 2140 O O . PRO A 1 270 ? -0.877 -13.446 -0.945 1.00 94.56 270 PRO A O 1
ATOM 2143 N N . ASN A 1 271 ? 0.221 -11.968 -2.235 1.00 95.12 271 ASN A N 1
ATOM 2144 C CA . ASN A 1 271 ? 0.524 -11.036 -1.147 1.00 95.12 271 ASN A CA 1
ATOM 2145 C C . ASN A 1 271 ? -0.736 -10.469 -0.493 1.00 95.12 271 ASN A C 1
ATOM 2147 O O . ASN A 1 271 ? -0.791 -10.373 0.729 1.00 95.12 271 ASN A O 1
ATOM 2151 N N . LEU A 1 272 ? -1.773 -10.159 -1.275 1.00 95.50 272 LEU A N 1
ATOM 2152 C CA . LEU A 1 272 ? -3.064 -9.723 -0.744 1.00 95.50 272 LEU A CA 1
ATOM 2153 C C . LEU A 1 272 ? -3.722 -10.807 0.120 1.00 95.50 272 LEU A C 1
ATOM 2155 O O . LEU A 1 272 ? -4.239 -10.504 1.194 1.00 95.50 272 LEU A O 1
ATOM 2159 N N . ILE A 1 273 ? -3.689 -12.067 -0.324 1.00 95.81 273 ILE A N 1
ATOM 2160 C CA . ILE A 1 273 ? -4.244 -13.195 0.438 1.00 95.81 273 ILE A CA 1
ATOM 2161 C C . ILE A 1 273 ? -3.460 -13.384 1.741 1.00 95.81 273 ILE A C 1
ATOM 2163 O O . ILE A 1 273 ? -4.064 -13.478 2.808 1.00 95.81 273 ILE A O 1
ATOM 2167 N N . ILE A 1 274 ? -2.125 -13.394 1.671 1.00 95.31 274 ILE A N 1
ATOM 2168 C CA . ILE A 1 274 ? -1.248 -13.526 2.843 1.00 95.31 274 ILE A CA 1
ATOM 2169 C C . ILE A 1 274 ? -1.498 -12.382 3.829 1.00 95.31 274 ILE A C 1
ATOM 2171 O O . ILE A 1 274 ? -1.677 -12.635 5.020 1.00 95.31 274 ILE A O 1
ATOM 2175 N N . PHE A 1 275 ? -1.577 -11.144 3.337 1.00 96.25 275 PHE A N 1
ATOM 2176 C CA . PHE A 1 275 ? -1.900 -9.972 4.142 1.00 96.25 275 PHE A CA 1
ATOM 2177 C C . PHE A 1 275 ? -3.252 -10.142 4.838 1.00 96.25 275 PHE A C 1
ATOM 2179 O O . PHE A 1 275 ? -3.322 -10.070 6.060 1.00 96.25 275 PHE A O 1
ATOM 2186 N N . ALA A 1 276 ? -4.316 -10.466 4.098 1.00 94.56 276 ALA A N 1
ATOM 2187 C CA . ALA A 1 276 ? -5.649 -10.645 4.668 1.00 94.56 276 ALA A CA 1
ATOM 2188 C C . ALA A 1 276 ? -5.692 -11.751 5.739 1.00 94.56 276 ALA A C 1
ATOM 2190 O O . ALA A 1 276 ? -6.285 -11.558 6.804 1.00 94.56 276 ALA A O 1
ATOM 2191 N N . VAL A 1 277 ? -5.039 -12.891 5.492 1.00 94.56 277 VAL A N 1
ATOM 2192 C CA . VAL A 1 277 ? -4.994 -14.033 6.420 1.00 94.56 277 VAL A CA 1
ATOM 2193 C C . VAL A 1 277 ? -4.199 -13.695 7.681 1.00 94.56 277 VAL A C 1
ATOM 2195 O O . VAL A 1 277 ? -4.706 -13.882 8.786 1.00 94.56 277 VAL A O 1
ATOM 2198 N N . ILE A 1 278 ? -2.980 -13.162 7.548 1.00 94.31 278 ILE A N 1
ATOM 2199 C CA . ILE A 1 278 ? -2.135 -12.822 8.703 1.00 94.31 278 ILE A CA 1
ATOM 2200 C C . ILE A 1 278 ? -2.783 -11.701 9.517 1.00 94.31 278 ILE A C 1
ATOM 2202 O O . ILE A 1 278 ? -2.865 -11.801 10.741 1.00 94.31 278 ILE A O 1
ATOM 2206 N N . THR A 1 279 ? -3.289 -10.657 8.860 1.00 92.69 279 THR A N 1
ATOM 2207 C CA . THR A 1 279 ? -3.911 -9.521 9.538 1.00 92.69 279 THR A CA 1
ATOM 2208 C C . THR A 1 279 ? -5.165 -9.935 10.315 1.00 92.69 279 THR A C 1
ATOM 2210 O O . THR A 1 279 ? -5.313 -9.559 11.478 1.00 92.69 279 THR A O 1
ATOM 2213 N N . SER A 1 280 ? -6.048 -10.744 9.718 1.00 90.19 280 SER A N 1
ATOM 2214 C CA . SER A 1 280 ? -7.300 -11.164 10.365 1.00 90.19 280 SER A CA 1
ATOM 2215 C C . SER A 1 280 ? -7.110 -12.232 11.448 1.00 90.19 280 SER A C 1
ATOM 2217 O O . SER A 1 280 ? -7.694 -12.104 12.523 1.00 90.19 280 SER A O 1
ATOM 2219 N N . LEU A 1 281 ? -6.301 -13.267 11.194 1.00 91.12 281 LEU A N 1
ATOM 2220 C CA . LEU A 1 281 ? -6.203 -14.436 12.077 1.00 91.12 281 LEU A CA 1
ATOM 2221 C C . LEU A 1 281 ? -5.105 -14.325 13.136 1.00 91.12 281 LEU A C 1
ATOM 2223 O O . LEU A 1 281 ? -5.206 -14.974 14.174 1.00 91.12 281 LEU A O 1
ATOM 2227 N N . LEU A 1 282 ? -4.046 -13.552 12.881 1.00 91.50 282 LEU A N 1
ATOM 2228 C CA . LEU A 1 282 ? -2.842 -13.556 13.719 1.00 91.50 282 LEU A CA 1
ATOM 2229 C C . LEU A 1 282 ? -2.564 -12.174 14.316 1.00 91.50 282 LEU A C 1
ATOM 2231 O O . LEU A 1 282 ? -2.388 -12.061 15.527 1.00 91.50 282 LEU A O 1
ATOM 2235 N N . PHE A 1 283 ? -2.599 -11.114 13.508 1.00 92.94 283 PHE A N 1
ATOM 2236 C CA . PHE A 1 283 ? -2.197 -9.774 13.936 1.00 92.94 283 PHE A CA 1
ATOM 2237 C C . PHE A 1 283 ? -3.121 -9.172 15.005 1.00 92.94 283 PHE A C 1
ATOM 2239 O O . PHE A 1 283 ? -2.661 -8.881 16.109 1.00 92.94 283 PHE A O 1
ATOM 2246 N N . PHE A 1 284 ? -4.422 -9.003 14.735 1.00 89.06 284 PHE A N 1
ATOM 2247 C CA . PHE A 1 284 ? -5.327 -8.404 15.731 1.00 89.06 284 PHE A CA 1
ATOM 2248 C C . PHE A 1 284 ? -5.457 -9.234 17.015 1.00 89.06 284 PHE A C 1
ATOM 2250 O O . PHE A 1 284 ? -5.396 -8.641 18.097 1.00 89.06 284 PHE A O 1
ATOM 2257 N N . PRO A 1 285 ? -5.548 -10.579 16.948 1.00 88.12 285 PRO A N 1
ATOM 2258 C CA . PRO A 1 285 ? -5.494 -11.409 18.147 1.00 88.12 285 PRO A CA 1
ATOM 2259 C C . PRO A 1 285 ? -4.184 -11.259 18.933 1.00 88.12 285 PRO A C 1
ATOM 2261 O O . PRO A 1 285 ? -4.229 -11.210 20.162 1.00 88.12 285 PRO A O 1
ATOM 2264 N N . SER A 1 286 ? -3.032 -11.117 18.258 1.00 87.50 286 SER A N 1
ATOM 2265 C CA . SER A 1 286 ? -1.731 -10.948 18.929 1.00 87.50 286 SER A CA 1
ATOM 2266 C C . SER A 1 286 ? -1.653 -9.674 19.774 1.00 87.50 286 SER A C 1
ATOM 2268 O O . SER A 1 286 ? -1.050 -9.678 20.846 1.00 87.50 286 SER A O 1
ATOM 2270 N N . LEU A 1 287 ? -2.314 -8.599 19.332 1.00 85.12 287 LEU A N 1
ATOM 2271 C CA . LEU A 1 287 ? -2.332 -7.317 20.033 1.00 85.12 287 LEU A CA 1
ATOM 2272 C C . LEU A 1 287 ? -3.347 -7.262 21.188 1.00 85.12 287 LEU A C 1
ATOM 2274 O O . LEU A 1 287 ? -3.322 -6.308 21.966 1.00 85.12 287 LEU A O 1
ATOM 2278 N N . LYS A 1 288 ? -4.232 -8.266 21.316 1.00 83.88 288 LYS A N 1
ATOM 2279 C CA . LYS A 1 288 ? -5.311 -8.329 22.325 1.00 83.88 288 LYS A CA 1
ATOM 2280 C C . LYS A 1 288 ? -6.204 -7.075 22.346 1.00 83.88 288 LYS A C 1
ATOM 2282 O O . LYS A 1 288 ? -6.669 -6.654 23.403 1.00 83.88 288 LYS A O 1
ATOM 2287 N N . ILE A 1 289 ? -6.443 -6.479 21.178 1.00 80.31 289 ILE A N 1
ATOM 2288 C CA . ILE A 1 289 ? -7.291 -5.289 21.008 1.00 80.31 289 ILE A CA 1
ATOM 2289 C C . ILE A 1 289 ? -8.701 -5.722 20.599 1.00 80.31 289 ILE A C 1
ATOM 2291 O O . ILE A 1 289 ? -8.858 -6.536 19.689 1.00 80.31 289 ILE A O 1
ATOM 2295 N N . SER A 1 290 ? -9.734 -5.123 21.193 1.00 80.38 290 SER A N 1
ATOM 2296 C CA . SER A 1 290 ? -11.122 -5.256 20.737 1.00 80.38 290 SER A CA 1
ATOM 2297 C C . SER A 1 290 ? -11.416 -4.343 19.537 1.00 80.38 290 SER A C 1
ATOM 2299 O O . SER A 1 290 ? -12.033 -3.287 19.657 1.00 80.38 290 SER A O 1
ATOM 2301 N N . THR A 1 291 ? -10.971 -4.745 18.347 1.00 84.06 291 THR A N 1
ATOM 2302 C CA . THR A 1 291 ? -11.209 -3.986 17.109 1.00 84.06 291 THR A CA 1
ATOM 2303 C C . THR A 1 291 ? -12.637 -4.153 16.577 1.00 84.06 291 THR A C 1
ATOM 2305 O O . THR A 1 291 ? -13.275 -5.186 16.787 1.00 84.06 291 THR A O 1
ATOM 2308 N N . ASN A 1 292 ? -13.166 -3.137 15.877 1.00 88.31 292 ASN A N 1
ATOM 2309 C CA . ASN A 1 292 ? -14.423 -3.265 15.126 1.00 88.31 292 ASN A CA 1
ATOM 2310 C C . ASN A 1 292 ? -14.149 -3.916 13.756 1.00 88.31 292 ASN A C 1
ATOM 2312 O O . ASN A 1 292 ? -13.600 -3.241 12.879 1.00 88.31 292 ASN A O 1
ATOM 2316 N N . PRO A 1 293 ? -14.553 -5.179 13.516 1.00 88.44 293 PRO A N 1
ATOM 2317 C CA . PRO A 1 293 ? -14.252 -5.862 12.260 1.00 88.44 293 PRO A CA 1
ATOM 2318 C C . PRO A 1 293 ? -14.960 -5.231 11.054 1.00 88.44 293 PRO A C 1
ATOM 2320 O O . PRO A 1 293 ? -14.409 -5.253 9.959 1.00 88.44 293 PRO A O 1
ATOM 2323 N N . PHE A 1 294 ? -16.142 -4.628 11.233 1.00 90.38 294 PHE A N 1
ATOM 2324 C CA . PHE A 1 294 ? -16.894 -4.006 10.136 1.00 90.38 294 PHE A CA 1
ATOM 2325 C C . PHE A 1 294 ? -16.255 -2.696 9.678 1.00 90.38 294 PHE A C 1
ATOM 2327 O O . PHE A 1 294 ? -16.125 -2.461 8.479 1.00 90.38 294 PHE A O 1
ATOM 2334 N N . ALA A 1 295 ? -15.809 -1.860 10.621 1.00 91.88 295 ALA A N 1
ATOM 2335 C CA . ALA A 1 295 ? -15.089 -0.627 10.299 1.00 91.88 295 ALA A CA 1
ATOM 2336 C C . ALA A 1 295 ? -13.745 -0.937 9.627 1.00 91.88 295 ALA A C 1
ATOM 2338 O O . ALA A 1 295 ? -13.387 -0.313 8.629 1.00 91.88 295 ALA A O 1
ATOM 2339 N N . LEU A 1 296 ? -13.051 -1.961 10.128 1.00 91.62 296 LEU A N 1
ATOM 2340 C CA . LEU A 1 296 ? -11.785 -2.415 9.578 1.00 91.62 296 LEU A CA 1
ATOM 2341 C C . LEU A 1 296 ? -11.947 -2.963 8.152 1.00 91.62 296 LEU A C 1
ATOM 2343 O O . LEU A 1 296 ? -11.224 -2.559 7.243 1.00 91.62 296 LEU A O 1
ATOM 2347 N N . ALA A 1 297 ? -12.935 -3.836 7.937 1.00 92.31 297 ALA A N 1
ATOM 2348 C CA . ALA A 1 297 ? -13.275 -4.342 6.612 1.00 92.31 297 ALA A CA 1
ATOM 2349 C C . ALA A 1 297 ? -13.667 -3.200 5.665 1.00 92.31 297 ALA A C 1
ATOM 2351 O O . ALA A 1 297 ? -13.235 -3.193 4.515 1.00 92.31 297 ALA A O 1
ATOM 2352 N N . CYS A 1 298 ? -14.422 -2.206 6.146 1.00 93.81 298 CYS A N 1
ATOM 2353 C CA . CYS A 1 298 ? -14.769 -1.017 5.371 1.00 93.81 298 CYS A CA 1
ATOM 2354 C C . CYS A 1 298 ? -13.535 -0.222 4.945 1.00 93.81 298 CYS A C 1
ATOM 2356 O O . CYS A 1 298 ? -13.429 0.155 3.782 1.00 93.81 298 CYS A O 1
ATOM 2358 N N . TYR A 1 299 ? -12.585 -0.004 5.850 1.00 93.81 299 TYR A N 1
ATOM 2359 C CA . TYR A 1 299 ? -11.350 0.710 5.545 1.00 93.81 299 TYR A CA 1
ATOM 2360 C C . TYR A 1 299 ? -10.497 -0.032 4.503 1.00 93.81 299 TYR A C 1
ATOM 2362 O O . TYR A 1 299 ? -10.180 0.521 3.450 1.00 93.81 299 TYR A O 1
ATOM 2370 N N . PHE A 1 300 ? -10.191 -1.312 4.747 1.00 93.12 300 PHE A N 1
ATOM 2371 C CA . PHE A 1 300 ? -9.361 -2.107 3.837 1.00 93.12 300 PHE A CA 1
ATOM 2372 C C . PHE A 1 300 ? -10.015 -2.308 2.468 1.00 93.12 300 PHE A C 1
ATOM 2374 O O . PHE A 1 300 ? -9.354 -2.145 1.445 1.00 93.12 300 PHE A O 1
ATOM 2381 N N . SER A 1 301 ? -11.308 -2.643 2.424 1.00 92.38 301 SER A N 1
ATOM 2382 C CA . SER A 1 301 ? -12.004 -2.888 1.154 1.00 92.38 301 SER A CA 1
ATOM 2383 C C . SER A 1 301 ? -12.067 -1.638 0.283 1.00 92.38 301 SER A C 1
ATOM 2385 O O . SER A 1 301 ? -11.821 -1.737 -0.915 1.00 92.38 301 SER A O 1
ATOM 2387 N N . ARG A 1 302 ? -12.328 -0.459 0.861 1.00 92.56 302 ARG A N 1
ATOM 2388 C CA . ARG A 1 302 ? -12.395 0.795 0.099 1.00 92.56 302 ARG A CA 1
ATOM 2389 C C . ARG A 1 302 ? -11.046 1.185 -0.503 1.00 92.56 302 ARG A C 1
ATOM 2391 O O . ARG A 1 302 ? -11.033 1.623 -1.649 1.00 92.56 302 ARG A O 1
ATOM 2398 N N . LEU A 1 303 ? -9.943 0.969 0.218 1.00 92.50 303 LEU A N 1
ATOM 2399 C CA . LEU A 1 303 ? -8.589 1.239 -0.281 1.00 92.50 303 LEU A CA 1
ATOM 2400 C C . LEU A 1 303 ? -8.116 0.215 -1.323 1.00 92.50 303 LEU A C 1
ATOM 2402 O O . LEU A 1 303 ? -7.473 0.584 -2.299 1.00 92.50 303 LEU A O 1
ATOM 2406 N N . ILE A 1 304 ? -8.425 -1.071 -1.136 1.00 92.88 304 ILE A N 1
ATOM 2407 C CA . ILE A 1 304 ? -7.927 -2.152 -2.006 1.00 92.88 304 ILE A CA 1
ATOM 2408 C C . ILE A 1 304 ? -8.781 -2.315 -3.271 1.00 92.88 304 ILE A C 1
ATOM 2410 O O . ILE A 1 304 ? -8.269 -2.771 -4.293 1.00 92.88 304 ILE A O 1
ATOM 2414 N N . CYS A 1 305 ? -10.065 -1.944 -3.234 1.00 91.81 305 CYS A N 1
ATOM 2415 C CA . CYS A 1 305 ? -11.008 -2.182 -4.328 1.00 91.81 305 CYS A CA 1
ATOM 2416 C C . CYS A 1 305 ? -10.527 -1.614 -5.670 1.00 91.81 305 CYS A C 1
ATOM 2418 O O . CYS A 1 305 ? -10.514 -2.340 -6.663 1.00 91.81 305 CYS A O 1
ATOM 2420 N N . ASP A 1 306 ? -10.089 -0.355 -5.701 1.00 90.56 306 ASP A N 1
ATOM 2421 C CA . ASP A 1 306 ? -9.640 0.282 -6.940 1.00 90.56 306 ASP A CA 1
ATOM 2422 C C . ASP A 1 306 ? -8.364 -0.368 -7.514 1.00 90.56 306 ASP A C 1
ATOM 2424 O O . ASP A 1 306 ? -8.416 -0.834 -8.656 1.00 90.56 306 ASP A O 1
ATOM 2428 N N . PRO A 1 307 ? -7.252 -0.504 -6.756 1.00 91.00 307 PRO A N 1
ATOM 2429 C CA . PRO A 1 307 ? -6.069 -1.243 -7.208 1.00 91.00 307 PRO A CA 1
ATOM 2430 C C . PRO A 1 307 ? -6.366 -2.676 -7.673 1.00 91.00 307 PRO A C 1
ATOM 2432 O O . PRO A 1 307 ? -5.782 -3.151 -8.649 1.00 91.00 307 PRO A O 1
ATOM 2435 N N . LEU A 1 308 ? -7.281 -3.373 -6.992 1.00 91.44 308 LEU A N 1
ATOM 2436 C CA . LEU A 1 308 ? -7.643 -4.750 -7.320 1.00 91.44 308 LEU A CA 1
ATOM 2437 C C . LEU A 1 308 ? -8.405 -4.849 -8.643 1.00 91.44 308 LEU A C 1
ATOM 2439 O O . LEU A 1 308 ? -8.145 -5.755 -9.433 1.00 91.44 308 LEU A O 1
ATOM 2443 N N . LEU A 1 309 ? -9.330 -3.928 -8.909 1.00 89.19 309 LEU A N 1
ATOM 2444 C CA . LEU A 1 309 ? -10.027 -3.875 -10.193 1.00 89.19 309 LEU A CA 1
ATOM 2445 C C . LEU A 1 309 ? -9.083 -3.422 -11.316 1.00 89.19 309 LEU A C 1
ATOM 2447 O O . LEU A 1 309 ? -9.141 -3.955 -12.428 1.00 89.19 309 LEU A O 1
ATOM 2451 N N . ASP A 1 310 ? -8.155 -2.508 -11.023 1.00 87.94 310 ASP A N 1
ATOM 2452 C CA . ASP A 1 310 ? -7.167 -2.018 -11.988 1.00 87.94 310 ASP A CA 1
ATOM 2453 C C . ASP A 1 310 ? -6.257 -3.142 -12.516 1.00 87.94 310 ASP A C 1
ATOM 2455 O O . ASP A 1 310 ? -5.852 -3.083 -13.682 1.00 87.94 310 ASP A O 1
ATOM 2459 N N . LEU A 1 311 ? -5.994 -4.211 -11.745 1.00 86.00 311 LEU A N 1
ATOM 2460 C CA . LEU A 1 311 ? -5.292 -5.415 -12.230 1.00 86.00 311 LEU A CA 1
ATOM 2461 C C . LEU A 1 311 ? -5.918 -5.975 -13.517 1.00 86.00 311 LEU A C 1
ATOM 2463 O O . LEU A 1 311 ? -5.182 -6.373 -14.427 1.00 86.00 311 LEU A O 1
ATOM 2467 N N . TYR A 1 312 ? -7.250 -5.957 -13.614 1.00 83.31 312 TYR A N 1
ATOM 2468 C CA . TYR A 1 312 ? -8.006 -6.502 -14.742 1.00 83.31 312 TYR A CA 1
ATOM 2469 C C . TYR A 1 312 ? -8.335 -5.453 -15.807 1.00 83.31 312 TYR A C 1
ATOM 2471 O O . TYR A 1 312 ? -8.125 -5.723 -16.986 1.00 83.31 312 TYR A O 1
ATOM 2479 N N . PHE A 1 313 ? -8.807 -4.268 -15.408 1.00 83.50 313 PHE A N 1
ATOM 2480 C CA . PHE A 1 313 ? -9.335 -3.265 -16.344 1.00 83.50 313 PHE A CA 1
ATOM 2481 C C . PHE A 1 313 ? -8.283 -2.293 -16.896 1.00 83.50 313 PHE A C 1
ATOM 2483 O O . PHE A 1 313 ? -8.480 -1.731 -17.971 1.00 83.50 313 PHE A O 1
ATOM 2490 N N . SER A 1 314 ? -7.152 -2.095 -16.209 1.00 80.88 314 SER A N 1
ATOM 2491 C CA . SER A 1 314 ? -6.144 -1.140 -16.686 1.00 80.88 314 SER A CA 1
ATOM 2492 C C . SER A 1 314 ? -5.384 -1.677 -17.902 1.00 80.88 314 SER A C 1
ATOM 2494 O O . SER A 1 314 ? -4.672 -2.683 -17.811 1.00 80.88 314 SER A O 1
ATOM 2496 N N . GLY A 1 315 ? -5.495 -0.963 -19.022 1.00 77.50 315 GLY A N 1
ATOM 2497 C CA . GLY A 1 315 ? -4.747 -1.208 -20.257 1.00 77.50 315 GLY A CA 1
ATOM 2498 C C . GLY A 1 315 ? -3.362 -0.552 -20.308 1.00 77.50 315 GLY A C 1
ATOM 2499 O O . GLY A 1 315 ? -2.732 -0.586 -21.361 1.00 77.50 315 GLY A O 1
ATOM 2500 N N . LEU A 1 316 ? -2.884 0.054 -19.211 1.00 81.25 316 LEU A N 1
ATOM 2501 C CA . LEU A 1 316 ? -1.578 0.725 -19.186 1.00 81.25 316 LEU A CA 1
ATOM 2502 C C . LEU A 1 316 ? -0.438 -0.254 -19.496 1.00 81.25 316 LEU A C 1
ATOM 2504 O O . LEU A 1 316 ? -0.329 -1.324 -18.875 1.00 81.25 316 LEU A O 1
ATOM 2508 N N . SER A 1 317 ? 0.444 0.161 -20.407 1.00 82.38 317 SER A N 1
ATOM 2509 C CA . SER A 1 317 ? 1.681 -0.556 -20.712 1.00 82.38 317 SER A CA 1
ATOM 2510 C C . SER A 1 317 ? 2.611 -0.603 -19.494 1.00 82.38 317 SER A C 1
ATOM 2512 O O . SER A 1 317 ? 2.518 0.215 -18.576 1.00 82.38 31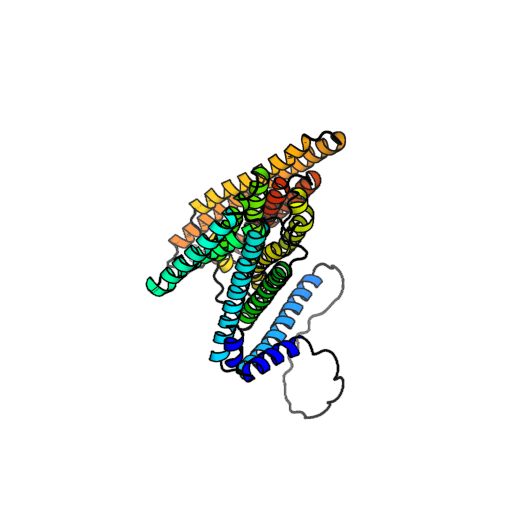7 SER A O 1
ATOM 2514 N N . VAL A 1 318 ? 3.530 -1.571 -19.469 1.00 83.94 318 VAL A N 1
ATOM 2515 C CA . VAL A 1 318 ? 4.474 -1.754 -18.352 1.00 83.94 318 VAL A CA 1
ATOM 2516 C C . VAL A 1 318 ? 5.270 -0.475 -18.080 1.00 83.94 318 VAL A C 1
ATOM 2518 O O . VAL A 1 318 ? 5.366 -0.024 -16.940 1.00 83.94 318 VAL A O 1
ATOM 2521 N N . THR A 1 319 ? 5.797 0.163 -19.120 1.00 81.69 319 THR A N 1
ATOM 2522 C CA . THR A 1 319 ? 6.664 1.341 -18.981 1.00 81.69 319 THR A CA 1
ATOM 2523 C C . THR A 1 319 ? 5.882 2.583 -18.555 1.00 81.69 319 THR A C 1
ATOM 2525 O O . THR A 1 319 ? 6.411 3.414 -17.814 1.00 81.69 319 THR A O 1
ATOM 2528 N N . GLU A 1 320 ? 4.597 2.674 -18.911 1.00 84.38 320 GLU A N 1
ATOM 2529 C CA . GLU A 1 320 ? 3.688 3.696 -18.389 1.00 84.38 320 GLU A CA 1
ATOM 2530 C C . GLU A 1 320 ? 3.362 3.483 -16.912 1.00 84.38 320 GLU A C 1
ATOM 2532 O O . GLU A 1 320 ? 3.419 4.447 -16.153 1.00 84.38 320 GLU A O 1
ATOM 2537 N N . ARG A 1 321 ? 3.074 2.250 -16.467 1.00 87.94 321 ARG A N 1
ATOM 2538 C CA . ARG A 1 321 ? 2.791 1.968 -15.044 1.00 87.94 321 ARG A CA 1
ATOM 2539 C C . ARG A 1 321 ? 3.979 2.310 -14.153 1.00 87.94 321 ARG A C 1
ATOM 2541 O O . ARG A 1 321 ? 3.836 3.033 -13.170 1.00 87.94 321 ARG A O 1
ATOM 2548 N N . TRP A 1 322 ? 5.166 1.864 -14.553 1.00 88.25 322 TRP A N 1
ATOM 2549 C CA . TRP A 1 322 ? 6.409 2.112 -13.825 1.00 88.25 322 TRP A CA 1
ATOM 2550 C C . TRP A 1 322 ? 6.982 3.515 -14.059 1.00 88.25 322 TRP A C 1
ATOM 2552 O O . TRP A 1 322 ? 8.028 3.851 -13.501 1.00 88.25 322 TRP A O 1
ATOM 2562 N N . LYS A 1 323 ? 6.305 4.375 -14.830 1.00 87.00 323 LYS A N 1
ATOM 2563 C CA . LYS A 1 323 ? 6.764 5.728 -15.174 1.00 87.00 323 LYS A CA 1
ATOM 2564 C C . LYS A 1 323 ? 7.201 6.572 -13.968 1.00 87.00 323 LYS A C 1
ATOM 2566 O O . LYS A 1 323 ? 8.278 7.164 -14.065 1.00 87.00 323 LYS A O 1
ATOM 2571 N N . PRO A 1 324 ? 6.469 6.634 -12.832 1.00 84.62 324 PRO A N 1
ATOM 2572 C CA . PRO A 1 324 ? 6.882 7.446 -11.683 1.00 84.62 324 PRO A CA 1
ATOM 2573 C C . PRO A 1 324 ? 8.244 7.019 -11.128 1.00 84.62 324 PRO A C 1
ATOM 2575 O O . PRO A 1 324 ? 9.038 7.849 -10.687 1.00 84.62 324 PRO A O 1
ATOM 2578 N N . TYR A 1 325 ? 8.534 5.721 -11.205 1.00 85.12 325 TYR A N 1
ATOM 2579 C CA . TYR A 1 325 ? 9.782 5.138 -10.743 1.00 85.12 325 TYR A CA 1
ATOM 2580 C C . TYR A 1 325 ? 10.895 5.245 -11.804 1.00 85.12 325 TYR A C 1
ATOM 2582 O O . TYR A 1 325 ? 11.997 5.713 -11.504 1.00 85.12 325 TYR A O 1
ATOM 2590 N N . LEU A 1 326 ? 10.599 4.907 -13.066 1.00 85.19 326 LEU A N 1
ATOM 2591 C CA . LEU A 1 326 ? 11.551 4.933 -14.184 1.00 85.19 326 LEU A CA 1
ATOM 2592 C C . LEU A 1 326 ? 12.004 6.340 -14.567 1.00 85.19 326 LEU A C 1
ATOM 2594 O O . LEU A 1 326 ? 13.148 6.498 -14.978 1.00 85.19 326 LEU A O 1
ATOM 2598 N N . TYR A 1 327 ? 11.147 7.354 -14.429 1.00 81.38 327 TYR A N 1
ATOM 2599 C CA . TYR A 1 327 ? 11.461 8.760 -14.724 1.00 81.38 327 TYR A CA 1
ATOM 2600 C C . TYR A 1 327 ? 11.773 9.586 -13.469 1.00 81.38 327 TYR A C 1
ATOM 2602 O O . TYR A 1 327 ? 12.041 10.784 -13.570 1.00 81.38 327 TYR A O 1
ATOM 2610 N N . GLY A 1 328 ? 11.778 8.963 -12.287 1.00 77.62 328 GLY A N 1
ATOM 2611 C CA . GLY A 1 328 ? 12.094 9.632 -11.028 1.00 77.62 328 GLY A CA 1
ATOM 2612 C C . GLY A 1 328 ? 13.497 10.251 -11.023 1.00 77.62 328 GLY A C 1
ATOM 2613 O O . GLY A 1 328 ? 14.377 9.847 -11.787 1.00 77.62 328 GLY A O 1
ATOM 2614 N N . ARG A 1 329 ? 13.735 11.227 -10.138 1.00 80.50 329 ARG A N 1
ATOM 2615 C CA . ARG A 1 329 ? 15.045 11.893 -10.001 1.00 80.50 329 ARG A CA 1
ATOM 2616 C C . ARG A 1 329 ? 16.124 10.896 -9.563 1.00 80.50 329 ARG A C 1
ATOM 2618 O O . ARG A 1 329 ? 15.900 10.110 -8.644 1.00 80.50 329 ARG A O 1
ATOM 2625 N N . THR A 1 330 ? 17.320 10.989 -10.146 1.00 78.12 330 THR A N 1
ATOM 2626 C CA . THR A 1 330 ? 18.467 10.108 -9.847 1.00 78.12 330 THR A CA 1
ATOM 2627 C C . THR A 1 330 ? 18.776 10.008 -8.355 1.00 78.12 330 THR A C 1
ATOM 2629 O O . THR A 1 330 ? 18.990 8.912 -7.840 1.00 78.12 330 THR A O 1
ATOM 2632 N N . LEU A 1 331 ? 18.774 11.145 -7.653 1.00 75.44 331 LEU A N 1
ATOM 2633 C CA . LEU A 1 331 ? 19.087 11.187 -6.226 1.00 75.44 331 LEU A CA 1
ATOM 2634 C C . LEU A 1 331 ? 18.018 10.477 -5.386 1.00 75.44 331 LEU A C 1
ATOM 2636 O O . LEU A 1 331 ? 18.358 9.700 -4.503 1.00 75.44 331 LEU A O 1
ATOM 2640 N N . CYS A 1 332 ? 16.739 10.682 -5.710 1.00 76.06 332 CYS A N 1
ATOM 2641 C CA . CYS A 1 332 ? 15.623 10.028 -5.025 1.00 76.06 332 CYS A CA 1
ATOM 2642 C C . CYS A 1 332 ? 15.711 8.502 -5.161 1.00 76.06 332 CYS A C 1
ATOM 2644 O O . CYS A 1 332 ? 15.576 7.790 -4.173 1.00 76.06 332 CYS A O 1
ATOM 2646 N N . ARG A 1 333 ? 16.061 8.000 -6.352 1.00 79.25 333 ARG A N 1
ATOM 2647 C CA . ARG A 1 333 ? 16.261 6.561 -6.572 1.00 79.25 333 ARG A CA 1
ATOM 2648 C C . ARG A 1 333 ? 17.446 5.987 -5.796 1.00 79.25 333 ARG A C 1
ATOM 2650 O O . ARG A 1 333 ? 17.314 4.929 -5.201 1.00 79.25 333 ARG A O 1
ATOM 2657 N N . ARG A 1 334 ? 18.594 6.677 -5.765 1.00 79.88 334 ARG A N 1
ATOM 2658 C CA . ARG A 1 334 ? 19.757 6.218 -4.978 1.00 79.88 334 ARG A CA 1
ATOM 2659 C C . ARG A 1 334 ? 19.459 6.199 -3.483 1.00 79.88 334 ARG A C 1
ATOM 2661 O O . ARG A 1 334 ? 19.818 5.244 -2.805 1.00 79.88 334 ARG A O 1
ATOM 2668 N N . ILE A 1 335 ? 18.781 7.232 -2.986 1.00 82.62 335 ILE A N 1
ATOM 2669 C CA . ILE A 1 335 ? 18.374 7.306 -1.581 1.00 82.62 335 ILE A CA 1
ATOM 2670 C C . ILE A 1 335 ? 17.331 6.231 -1.264 1.00 82.62 335 ILE A C 1
ATOM 2672 O O . ILE A 1 335 ? 17.369 5.707 -0.162 1.00 82.62 335 ILE A O 1
ATOM 2676 N N . SER A 1 336 ? 16.477 5.836 -2.217 1.00 82.81 336 SER A N 1
ATOM 2677 C CA . SER A 1 336 ? 15.456 4.790 -2.037 1.00 82.81 336 SER A CA 1
ATOM 2678 C C . SER A 1 336 ? 16.012 3.418 -1.645 1.00 82.81 336 SER A C 1
ATOM 2680 O O . SER A 1 336 ? 15.257 2.595 -1.143 1.00 82.81 336 SER A O 1
ATOM 2682 N N . ILE A 1 337 ? 17.306 3.161 -1.833 1.00 88.31 337 ILE A N 1
ATOM 2683 C CA . ILE A 1 337 ? 17.944 1.893 -1.445 1.00 88.31 337 ILE A CA 1
ATOM 2684 C C . ILE A 1 337 ? 18.163 1.833 0.073 1.00 88.31 337 ILE A C 1
ATOM 2686 O O . ILE A 1 337 ? 18.055 0.769 0.673 1.00 88.31 337 ILE A O 1
ATOM 2690 N N . LEU A 1 338 ? 18.413 2.981 0.713 1.00 89.88 338 LEU A N 1
ATOM 2691 C CA . LEU A 1 338 ? 18.607 3.069 2.162 1.00 89.88 338 LEU A CA 1
ATOM 2692 C C . LEU A 1 338 ? 17.374 2.635 2.974 1.00 89.88 338 LEU A C 1
ATOM 2694 O O . LEU A 1 338 ? 17.548 1.805 3.863 1.00 89.88 338 LEU A O 1
ATOM 2698 N N . PRO A 1 339 ? 16.141 3.122 2.712 1.00 90.00 339 PRO A N 1
ATOM 2699 C CA . PRO A 1 339 ? 14.966 2.659 3.441 1.00 90.00 339 PRO A CA 1
ATOM 2700 C C . PRO A 1 339 ? 14.649 1.185 3.161 1.00 90.00 339 PRO A C 1
ATOM 2702 O O . PRO A 1 339 ? 14.211 0.503 4.079 1.00 90.00 339 PRO A O 1
ATOM 2705 N N . VAL A 1 340 ? 14.920 0.669 1.954 1.00 92.19 340 VAL A N 1
ATOM 2706 C CA . VAL A 1 340 ? 14.777 -0.768 1.644 1.00 92.19 340 VAL A CA 1
ATOM 2707 C C . VAL A 1 340 ? 15.712 -1.597 2.525 1.00 92.19 340 VAL A C 1
ATOM 2709 O O . VAL A 1 340 ? 15.247 -2.444 3.283 1.00 92.19 340 VAL A O 1
ATOM 2712 N N . ALA A 1 341 ? 17.008 -1.274 2.522 1.00 93.75 341 ALA A N 1
ATOM 2713 C CA . ALA A 1 341 ? 17.998 -1.952 3.356 1.00 93.75 341 ALA A CA 1
ATOM 2714 C C . ALA A 1 341 ? 17.686 -1.822 4.858 1.00 93.75 341 ALA A C 1
ATOM 2716 O O . ALA A 1 341 ? 17.885 -2.766 5.619 1.00 93.75 341 ALA A O 1
ATOM 2717 N N . ALA A 1 342 ? 17.174 -0.668 5.299 1.00 94.75 342 ALA A N 1
ATOM 2718 C CA . ALA A 1 342 ? 16.780 -0.457 6.688 1.00 94.75 342 ALA A CA 1
ATOM 2719 C C . ALA A 1 342 ? 15.608 -1.360 7.095 1.00 94.75 342 ALA A C 1
ATOM 2721 O O . ALA A 1 342 ? 15.654 -1.960 8.165 1.00 94.75 342 ALA A O 1
ATOM 2722 N N . VAL A 1 343 ? 14.577 -1.489 6.254 1.00 94.69 343 VAL A N 1
ATOM 2723 C CA . VAL A 1 343 ? 13.423 -2.360 6.528 1.00 94.69 343 VAL A CA 1
ATOM 2724 C C . VAL A 1 343 ? 13.838 -3.834 6.562 1.00 94.69 343 VAL A C 1
ATOM 2726 O O . VAL A 1 343 ? 13.443 -4.548 7.483 1.00 94.69 343 VAL A O 1
ATOM 2729 N N . GLU A 1 344 ? 14.683 -4.280 5.630 1.00 94.81 344 GLU A N 1
ATOM 2730 C CA . GLU A 1 344 ? 15.236 -5.643 5.628 1.00 94.81 344 GLU A CA 1
ATOM 2731 C C . GLU A 1 344 ? 16.083 -5.922 6.875 1.00 94.81 344 GLU A C 1
ATOM 2733 O O . GLU A 1 344 ? 15.950 -6.968 7.512 1.00 94.81 344 GLU A O 1
ATOM 2738 N N . LEU A 1 345 ? 16.916 -4.964 7.282 1.00 95.44 345 LEU A N 1
ATOM 2739 C CA . LEU A 1 345 ? 17.711 -5.085 8.500 1.00 95.44 345 LEU A CA 1
ATOM 2740 C C . LEU A 1 345 ? 16.823 -5.133 9.751 1.00 95.44 345 LEU A C 1
ATOM 2742 O O . LEU A 1 345 ? 17.067 -5.948 10.639 1.00 95.44 345 LEU A O 1
ATOM 2746 N N . ILE A 1 346 ? 15.778 -4.301 9.824 1.00 95.44 346 ILE A N 1
ATOM 2747 C CA . ILE A 1 346 ? 14.799 -4.336 10.920 1.00 95.44 346 ILE A CA 1
ATOM 2748 C C . ILE A 1 346 ? 14.118 -5.705 10.971 1.00 95.44 346 ILE A C 1
ATOM 2750 O O . ILE A 1 346 ? 13.995 -6.274 12.055 1.00 95.44 346 ILE A O 1
ATOM 2754 N N . PHE A 1 347 ? 13.720 -6.264 9.824 1.00 96.25 347 PHE A N 1
ATOM 2755 C CA . PHE A 1 347 ? 13.163 -7.615 9.753 1.00 96.25 347 PHE A CA 1
ATOM 2756 C C . PHE A 1 347 ? 14.130 -8.654 10.322 1.00 96.25 347 PHE A C 1
ATOM 2758 O O . PHE A 1 347 ? 13.742 -9.443 11.184 1.00 96.25 347 PHE A O 1
ATOM 2765 N N . PHE A 1 348 ? 15.398 -8.613 9.910 1.00 95.75 348 PHE A N 1
ATOM 2766 C CA . PHE A 1 348 ? 16.421 -9.533 10.397 1.00 95.75 348 PHE A CA 1
ATOM 2767 C C . PHE A 1 348 ? 16.665 -9.402 11.906 1.00 95.75 348 PHE A C 1
ATOM 2769 O O . PHE A 1 348 ? 16.736 -10.409 12.609 1.00 95.75 348 PHE A O 1
ATOM 2776 N N . ILE A 1 349 ? 16.730 -8.173 12.429 1.00 94.94 349 ILE A N 1
ATOM 2777 C CA . ILE A 1 349 ? 16.878 -7.915 13.868 1.00 94.94 349 ILE A CA 1
ATOM 2778 C C . ILE A 1 349 ? 15.672 -8.471 14.631 1.00 94.94 349 ILE A C 1
ATOM 2780 O O . ILE A 1 349 ? 15.847 -9.201 15.606 1.00 94.94 349 ILE A O 1
ATOM 2784 N N . LEU A 1 350 ? 14.446 -8.180 14.183 1.00 93.75 350 LEU A N 1
ATOM 2785 C CA . LEU A 1 350 ? 13.230 -8.697 14.815 1.00 93.75 350 LEU A CA 1
ATOM 2786 C C . LEU A 1 350 ? 13.166 -10.227 14.758 1.00 93.75 350 LEU A C 1
ATOM 2788 O O . LEU A 1 350 ? 12.733 -10.849 15.727 1.00 93.75 350 LEU A O 1
ATOM 2792 N N . ALA A 1 351 ? 13.626 -10.838 13.664 1.00 93.00 351 ALA A N 1
ATOM 2793 C CA . ALA A 1 351 ? 13.757 -12.283 13.546 1.00 93.00 351 ALA A CA 1
ATOM 2794 C C . ALA A 1 351 ? 14.785 -12.835 14.551 1.00 93.00 351 ALA A C 1
ATOM 2796 O O . ALA A 1 351 ? 14.498 -13.815 15.233 1.00 93.00 351 ALA A O 1
ATOM 2797 N N . ALA A 1 352 ? 15.936 -12.175 14.716 1.00 91.50 352 ALA A N 1
ATOM 2798 C CA . ALA A 1 352 ? 16.980 -12.571 15.663 1.00 91.50 352 ALA A CA 1
ATOM 2799 C C . ALA A 1 352 ? 16.528 -12.482 17.128 1.00 91.50 352 ALA A C 1
ATOM 2801 O O . ALA A 1 352 ? 16.907 -13.330 17.937 1.00 91.50 352 ALA A O 1
ATOM 2802 N N . LEU A 1 353 ? 15.657 -11.526 17.478 1.00 90.25 353 LEU A N 1
ATOM 2803 C CA . LEU A 1 353 ? 15.085 -11.425 18.829 1.00 90.25 353 LEU A CA 1
ATOM 2804 C C . LEU A 1 353 ? 14.317 -12.689 19.251 1.00 90.25 353 LEU A C 1
ATOM 2806 O O . LEU A 1 353 ? 14.166 -12.940 20.448 1.00 90.25 353 LEU A O 1
ATOM 2810 N N . LYS A 1 354 ? 13.886 -13.530 18.299 1.00 86.00 354 LYS A N 1
ATOM 2811 C CA . LYS A 1 354 ? 13.282 -14.837 18.589 1.00 86.00 354 LYS A CA 1
ATOM 2812 C C . LYS A 1 354 ? 14.207 -15.744 19.408 1.00 86.00 354 LYS A C 1
ATOM 2814 O O . LYS A 1 354 ? 13.704 -16.533 20.207 1.00 86.00 354 LYS A O 1
ATOM 2819 N N . LEU A 1 355 ? 15.526 -15.617 19.236 1.00 84.62 355 LEU A N 1
ATOM 2820 C CA . LEU A 1 355 ? 16.536 -16.440 19.908 1.00 84.62 355 LEU A CA 1
ATOM 2821 C C . LEU A 1 355 ? 16.579 -16.245 21.428 1.00 84.62 355 LEU A C 1
ATOM 2823 O O . LEU A 1 355 ? 17.104 -17.106 22.126 1.00 84.62 355 LEU A O 1
ATOM 2827 N N . ASN A 1 356 ? 16.011 -15.155 21.951 1.00 81.94 356 ASN A N 1
ATOM 2828 C CA . ASN A 1 356 ? 15.972 -14.908 23.392 1.00 81.94 356 ASN A CA 1
ATOM 2829 C C . ASN A 1 356 ? 15.036 -15.884 24.140 1.00 81.94 356 ASN A C 1
ATOM 2831 O O . ASN A 1 356 ? 15.171 -16.082 25.344 1.00 81.94 356 ASN A O 1
ATOM 2835 N N . ASN A 1 357 ? 14.092 -16.522 23.438 1.00 76.38 357 ASN A N 1
ATOM 2836 C CA . ASN A 1 357 ? 13.172 -17.490 24.037 1.00 76.38 357 ASN A CA 1
ATOM 2837 C C . ASN A 1 357 ? 13.773 -18.904 23.984 1.00 76.38 357 ASN A C 1
ATOM 2839 O O . ASN A 1 357 ? 13.768 -19.562 22.941 1.00 76.38 357 ASN A O 1
ATOM 2843 N N . LEU A 1 358 ? 14.283 -19.368 25.128 1.00 71.12 358 LEU A N 1
ATOM 2844 C CA . LEU A 1 358 ? 15.108 -20.577 25.254 1.00 71.12 358 LEU A CA 1
ATOM 2845 C C . LEU A 1 358 ? 14.337 -21.910 25.264 1.00 71.12 358 LEU A C 1
ATOM 2847 O O . LEU A 1 358 ? 14.966 -22.965 25.308 1.00 71.12 358 LEU A O 1
ATOM 2851 N N . ASP A 1 359 ? 13.006 -21.906 25.159 1.00 75.19 359 ASP A N 1
ATOM 2852 C CA . ASP A 1 359 ? 12.178 -23.110 25.355 1.00 75.19 359 ASP A CA 1
ATOM 2853 C C . ASP A 1 359 ? 12.487 -24.263 24.370 1.00 75.19 359 ASP A C 1
ATOM 2855 O O . ASP A 1 359 ? 12.178 -25.420 24.652 1.00 75.19 359 ASP A O 1
ATOM 2859 N N . ARG A 1 360 ? 13.097 -23.975 23.203 1.00 75.50 360 ARG A N 1
ATOM 2860 C CA . ARG A 1 360 ? 13.502 -24.967 22.174 1.00 75.50 360 ARG A CA 1
ATOM 2861 C C . ARG A 1 360 ? 14.833 -24.627 21.490 1.00 75.50 360 ARG A C 1
ATOM 2863 O O . ARG A 1 360 ? 14.972 -24.749 20.270 1.00 75.50 360 ARG A O 1
ATOM 2870 N N . TRP A 1 361 ? 15.815 -24.180 22.265 1.00 79.19 361 TRP A N 1
ATOM 2871 C CA . TRP A 1 361 ? 17.073 -23.636 21.742 1.00 79.19 361 TRP A CA 1
ATOM 2872 C C . TRP A 1 361 ? 17.858 -24.588 20.814 1.00 79.19 361 TRP A C 1
ATOM 2874 O O . TRP A 1 361 ? 18.418 -24.127 19.820 1.00 79.19 361 TRP A O 1
ATOM 2884 N N . TYR A 1 362 ? 17.834 -25.904 21.067 1.00 82.19 362 TYR A N 1
ATOM 2885 C CA . TYR A 1 362 ? 18.581 -26.909 20.289 1.00 82.19 362 TYR A CA 1
ATOM 2886 C C . TYR A 1 362 ? 18.215 -26.964 18.798 1.00 82.19 362 TYR A C 1
ATOM 2888 O O . TYR A 1 362 ? 19.085 -27.203 17.969 1.00 82.19 362 TYR A O 1
ATOM 2896 N N . PHE A 1 363 ? 16.945 -26.744 18.445 1.00 82.50 363 PHE A N 1
ATOM 2897 C CA . PHE A 1 363 ? 16.500 -26.711 17.043 1.00 82.50 363 PHE A CA 1
ATOM 2898 C C . PHE A 1 363 ? 16.459 -25.288 16.489 1.00 82.50 363 PHE A C 1
ATOM 2900 O O . PHE A 1 363 ? 16.732 -25.066 15.310 1.00 82.50 363 PHE A O 1
ATOM 2907 N N . LEU A 1 364 ? 16.128 -24.319 17.345 1.00 84.31 364 LEU A N 1
ATOM 2908 C CA . LEU A 1 364 ? 15.936 -22.933 16.942 1.00 84.31 364 LEU A CA 1
ATOM 2909 C C . LEU A 1 364 ? 17.253 -22.260 16.539 1.00 84.31 364 LEU A C 1
ATOM 2911 O O . LEU A 1 364 ? 17.286 -21.586 15.514 1.00 84.31 364 LEU A O 1
ATOM 2915 N N . ILE A 1 365 ? 18.331 -22.457 17.309 1.00 86.69 365 ILE A N 1
ATOM 2916 C CA . ILE A 1 365 ? 19.618 -21.795 17.051 1.00 86.69 365 ILE A CA 1
ATOM 2917 C C . ILE A 1 365 ? 20.236 -22.289 15.733 1.00 86.69 365 ILE A C 1
ATOM 2919 O O . ILE A 1 365 ? 20.489 -21.445 14.874 1.00 86.69 365 ILE A O 1
ATOM 2923 N N . PRO A 1 366 ? 20.417 -23.606 15.485 1.00 88.94 366 PRO A N 1
ATOM 2924 C CA . PRO A 1 366 ? 20.997 -24.066 14.223 1.00 88.94 366 PRO A CA 1
ATOM 2925 C C . PRO A 1 366 ? 20.127 -23.714 13.014 1.00 88.94 366 PRO A C 1
ATOM 2927 O O . PRO A 1 366 ? 20.655 -23.308 11.980 1.00 88.94 366 PRO A O 1
ATOM 2930 N N . GLY A 1 367 ? 18.798 -23.812 13.151 1.00 88.31 367 GLY A N 1
ATOM 2931 C CA . GLY A 1 367 ? 17.861 -23.418 12.100 1.00 88.31 367 GLY A CA 1
ATOM 2932 C C . GLY A 1 367 ? 18.000 -21.939 11.745 1.00 88.31 367 GLY A C 1
ATOM 2933 O O . GLY A 1 367 ? 18.227 -21.602 10.584 1.00 88.31 367 GLY A O 1
ATOM 2934 N N . PHE A 1 368 ? 17.944 -21.056 12.744 1.00 91.00 368 PHE A N 1
ATOM 2935 C CA . PHE A 1 368 ? 18.132 -19.622 12.534 1.00 91.00 368 PHE A CA 1
ATOM 2936 C C . PHE A 1 368 ? 19.516 -19.297 11.963 1.00 91.00 368 PHE A C 1
ATOM 2938 O O . PHE A 1 368 ? 19.614 -18.458 11.077 1.00 91.00 368 PHE A O 1
ATOM 2945 N N . SER A 1 369 ? 20.585 -19.960 12.412 1.00 92.00 369 SER A N 1
ATOM 2946 C CA . SER A 1 369 ? 21.930 -19.733 11.872 1.00 92.00 369 SER A CA 1
ATOM 2947 C C . SER A 1 369 ? 22.025 -20.098 10.390 1.00 92.00 369 SER A C 1
ATOM 2949 O O . SER A 1 369 ? 22.495 -19.285 9.600 1.00 92.00 369 SER A O 1
ATOM 2951 N N . ILE A 1 370 ? 21.548 -21.282 9.988 1.00 94.06 370 ILE A N 1
ATOM 2952 C CA . ILE A 1 370 ? 21.614 -21.731 8.588 1.00 94.06 370 ILE A CA 1
ATOM 2953 C C . ILE A 1 370 ? 20.748 -20.833 7.698 1.00 94.06 370 ILE A C 1
ATOM 2955 O O . ILE A 1 370 ? 21.235 -20.286 6.706 1.00 94.06 370 ILE A O 1
ATOM 2959 N N . PHE A 1 371 ? 19.476 -20.641 8.062 1.00 94.88 371 PHE A N 1
ATOM 2960 C CA . PHE A 1 371 ? 18.551 -19.844 7.257 1.00 94.88 371 PHE A CA 1
ATOM 2961 C C . PHE A 1 371 ? 18.866 -18.348 7.305 1.00 94.88 371 PHE A C 1
ATOM 2963 O O . PHE A 1 371 ? 18.691 -17.668 6.301 1.00 94.88 371 PHE A O 1
ATOM 2970 N N . GLY A 1 372 ? 19.382 -17.837 8.421 1.00 94.62 372 GLY A N 1
ATOM 2971 C CA . GLY A 1 372 ? 19.801 -16.446 8.575 1.00 94.62 372 GLY A CA 1
ATOM 2972 C C . GLY A 1 372 ? 21.050 -16.108 7.762 1.00 94.62 372 GLY A C 1
ATOM 2973 O O . GLY A 1 372 ? 21.080 -15.062 7.120 1.00 94.62 372 GLY A O 1
ATOM 2974 N N . ILE A 1 373 ? 22.051 -16.999 7.713 1.00 95.12 373 ILE A N 1
ATOM 2975 C CA . ILE A 1 373 ? 23.221 -16.826 6.832 1.00 95.12 373 ILE A CA 1
ATOM 2976 C C . ILE A 1 373 ? 22.788 -16.880 5.365 1.00 95.12 373 ILE A C 1
ATOM 2978 O O . ILE A 1 373 ? 23.184 -16.024 4.575 1.00 95.12 373 ILE A O 1
ATOM 2982 N N . PHE A 1 374 ? 21.951 -17.856 5.000 1.00 95.69 374 PHE A N 1
ATOM 2983 C CA . PHE A 1 374 ? 21.419 -17.962 3.642 1.00 95.69 374 PHE A CA 1
ATOM 2984 C C . PHE A 1 374 ? 20.628 -16.709 3.237 1.00 95.69 374 PHE A C 1
ATOM 2986 O O . PHE A 1 374 ? 20.844 -16.172 2.150 1.00 95.69 374 PHE A O 1
ATOM 2993 N N . TRP A 1 375 ? 19.769 -16.209 4.129 1.00 97.19 375 TRP A N 1
ATOM 2994 C CA . TRP A 1 375 ? 19.029 -14.962 3.952 1.00 97.19 375 TRP A CA 1
ATOM 2995 C C . TRP A 1 375 ? 19.976 -13.778 3.742 1.00 97.19 375 TRP A C 1
ATOM 2997 O O . TRP A 1 375 ? 19.870 -13.091 2.733 1.00 97.19 375 TRP A O 1
ATOM 3007 N N . LEU A 1 376 ? 20.982 -13.606 4.605 1.00 95.94 376 LEU A N 1
ATOM 3008 C CA . LEU A 1 376 ? 21.939 -12.502 4.514 1.00 95.94 376 LEU A CA 1
ATOM 3009 C C . LEU A 1 376 ? 22.697 -12.505 3.178 1.00 95.94 376 LEU A C 1
ATOM 3011 O O . LEU A 1 376 ? 22.854 -11.454 2.560 1.00 95.94 376 LEU A O 1
ATOM 3015 N N . ILE A 1 377 ? 23.127 -13.677 2.698 1.00 96.19 377 ILE A N 1
ATOM 3016 C CA . ILE A 1 377 ? 23.779 -13.804 1.386 1.00 96.19 377 ILE A CA 1
ATOM 3017 C C . ILE A 1 377 ? 22.820 -13.379 0.266 1.00 96.19 377 ILE A C 1
ATOM 3019 O O . ILE A 1 377 ? 23.196 -12.572 -0.588 1.00 96.19 377 ILE A O 1
ATOM 3023 N N . CYS A 1 378 ? 21.583 -13.885 0.274 1.00 96.25 378 CYS A N 1
ATOM 3024 C CA . CYS A 1 378 ? 20.584 -13.550 -0.742 1.00 96.25 378 CYS A CA 1
ATOM 3025 C C . CYS A 1 378 ? 20.257 -12.051 -0.752 1.00 96.25 378 CYS A C 1
ATOM 3027 O O . CYS A 1 378 ? 20.160 -11.458 -1.825 1.00 96.25 378 CYS A O 1
ATOM 3029 N N . HIS A 1 379 ? 20.147 -11.426 0.418 1.00 96.00 379 HIS A N 1
ATOM 3030 C CA . HIS A 1 379 ? 19.759 -10.023 0.560 1.00 96.00 379 HIS A CA 1
ATOM 3031 C C . HIS A 1 379 ? 20.897 -9.048 0.265 1.00 96.00 379 HIS A C 1
ATOM 3033 O O . HIS A 1 379 ? 20.673 -8.006 -0.344 1.00 96.00 379 HIS A O 1
ATOM 3039 N N . ILE A 1 380 ? 22.151 -9.409 0.558 1.00 95.69 380 ILE A N 1
ATOM 3040 C CA . ILE A 1 380 ? 23.302 -8.648 0.048 1.00 95.69 380 ILE A CA 1
ATOM 3041 C C . ILE A 1 380 ? 23.310 -8.670 -1.485 1.00 95.69 380 ILE A C 1
ATOM 3043 O O . ILE A 1 380 ? 23.494 -7.626 -2.115 1.00 95.69 380 ILE A O 1
ATOM 3047 N N . ILE A 1 381 ? 23.074 -9.836 -2.101 1.00 95.56 381 ILE A N 1
ATOM 3048 C CA . ILE A 1 381 ? 22.965 -9.945 -3.562 1.00 95.56 381 ILE A CA 1
ATOM 3049 C C . ILE A 1 381 ? 21.788 -9.105 -4.067 1.00 95.56 381 ILE A C 1
ATOM 3051 O O . ILE A 1 381 ? 21.959 -8.353 -5.026 1.00 95.56 381 ILE A O 1
ATOM 3055 N N . PHE A 1 382 ? 20.627 -9.166 -3.412 1.00 94.81 382 PHE A N 1
ATOM 3056 C CA . PHE A 1 382 ? 19.464 -8.343 -3.738 1.00 94.81 382 PHE A CA 1
ATOM 3057 C C . PHE A 1 382 ? 19.813 -6.848 -3.748 1.00 94.81 382 PHE A C 1
ATOM 3059 O O . PHE A 1 382 ? 19.655 -6.193 -4.781 1.00 94.81 382 PHE A O 1
ATOM 3066 N N . LEU A 1 383 ? 20.406 -6.320 -2.675 1.00 94.75 383 LEU A N 1
ATOM 3067 C CA . LEU A 1 383 ? 20.804 -4.913 -2.585 1.00 94.75 383 LEU A CA 1
ATOM 3068 C C . LEU A 1 383 ? 21.827 -4.523 -3.663 1.00 94.75 383 LEU A C 1
ATOM 3070 O O . LEU A 1 383 ? 21.688 -3.468 -4.288 1.00 94.75 383 LEU A O 1
ATOM 3074 N N . ILE A 1 384 ? 22.817 -5.379 -3.945 1.00 94.38 384 ILE A N 1
ATOM 3075 C CA . ILE A 1 384 ? 23.791 -5.154 -5.026 1.00 94.38 384 ILE A CA 1
ATOM 3076 C C . ILE A 1 384 ? 23.093 -5.131 -6.390 1.00 94.38 384 ILE A C 1
ATOM 3078 O O . ILE A 1 384 ? 23.373 -4.254 -7.211 1.00 94.38 384 ILE A O 1
ATOM 3082 N N . THR A 1 385 ? 22.174 -6.064 -6.652 1.00 93.88 385 THR A N 1
ATOM 3083 C CA . THR A 1 385 ? 21.434 -6.112 -7.922 1.00 93.88 385 THR A CA 1
ATOM 3084 C C . THR A 1 385 ? 20.545 -4.886 -8.098 1.00 93.88 385 THR A C 1
ATOM 3086 O O . THR A 1 385 ? 20.547 -4.283 -9.172 1.00 93.88 385 THR A O 1
ATOM 3089 N N . PHE A 1 386 ? 19.859 -4.444 -7.046 1.00 91.94 386 PHE A N 1
ATOM 3090 C CA . PHE A 1 386 ? 19.007 -3.261 -7.080 1.00 91.94 386 PHE A CA 1
ATOM 3091 C C . PHE A 1 386 ? 19.828 -1.972 -7.255 1.00 91.94 386 PHE A C 1
ATOM 3093 O O . PHE A 1 386 ? 19.497 -1.112 -8.077 1.00 91.94 386 PHE A O 1
ATOM 3100 N N . TRP A 1 387 ? 20.980 -1.869 -6.586 1.00 93.31 387 TRP A N 1
ATOM 3101 C CA . TRP A 1 387 ? 21.945 -0.788 -6.804 1.00 93.31 387 TRP A CA 1
ATOM 3102 C C . TRP A 1 387 ? 22.494 -0.768 -8.242 1.00 93.31 387 TRP A C 1
ATOM 3104 O O . TRP A 1 387 ? 22.559 0.286 -8.891 1.00 93.31 387 TRP A O 1
ATOM 3114 N N . GLY A 1 388 ? 22.861 -1.938 -8.773 1.00 92.31 388 GLY A N 1
ATOM 3115 C CA . GLY A 1 388 ? 23.335 -2.111 -10.146 1.00 92.31 388 GLY A CA 1
ATOM 3116 C C . GLY A 1 388 ? 22.281 -1.716 -11.181 1.00 92.31 388 GLY A C 1
ATOM 3117 O O . GLY A 1 388 ? 22.593 -0.993 -12.132 1.00 92.31 388 GLY A O 1
ATOM 3118 N N . PHE A 1 389 ? 21.022 -2.102 -10.953 1.00 92.19 389 PHE A N 1
ATOM 3119 C CA . PHE A 1 389 ? 19.881 -1.686 -11.768 1.00 92.19 389 PHE A CA 1
ATOM 3120 C C . PHE A 1 389 ? 19.761 -0.163 -11.818 1.00 92.19 389 PHE A C 1
ATOM 3122 O O . PHE A 1 389 ? 19.717 0.433 -12.895 1.00 92.19 389 PHE A O 1
ATOM 3129 N N . HIS A 1 390 ? 19.766 0.484 -10.652 1.00 90.56 390 HIS A N 1
ATOM 3130 C CA . HIS A 1 390 ? 19.641 1.932 -10.550 1.00 90.56 390 HIS A CA 1
ATOM 3131 C C . HIS A 1 390 ? 20.766 2.687 -11.256 1.00 90.56 390 HIS A C 1
ATOM 3133 O O . HIS A 1 390 ? 20.510 3.726 -11.875 1.00 90.56 390 HIS A O 1
ATOM 3139 N N . THR A 1 391 ? 21.990 2.162 -11.185 1.00 89.88 391 THR A N 1
ATOM 3140 C CA . THR A 1 391 ? 23.151 2.721 -11.884 1.00 89.88 391 THR A CA 1
ATOM 3141 C C . THR A 1 391 ? 22.967 2.620 -13.398 1.00 89.88 391 THR A C 1
ATOM 3143 O O . THR A 1 391 ? 23.015 3.643 -14.079 1.00 89.88 391 THR A O 1
ATOM 3146 N N . LYS A 1 392 ? 22.620 1.434 -13.920 1.00 91.19 392 LYS A N 1
ATOM 3147 C CA . LYS A 1 392 ? 22.358 1.249 -15.357 1.00 91.19 392 LYS A CA 1
ATOM 3148 C C . LYS A 1 392 ? 21.182 2.090 -15.859 1.00 91.19 392 LYS A C 1
ATOM 3150 O O . LYS A 1 392 ? 21.245 2.650 -16.953 1.00 91.19 392 LYS A O 1
ATOM 3155 N N . LEU A 1 393 ? 20.109 2.203 -15.075 1.00 90.56 393 LEU A N 1
ATOM 3156 C CA . LEU A 1 393 ? 18.945 3.016 -15.429 1.00 90.56 393 LEU A CA 1
ATOM 3157 C C . LEU A 1 393 ? 19.317 4.501 -15.497 1.00 90.56 393 LEU A C 1
ATOM 3159 O O . LEU A 1 393 ? 18.864 5.212 -16.390 1.00 90.56 393 LEU A O 1
ATOM 3163 N N . ASN A 1 394 ? 20.168 4.971 -14.581 1.00 89.50 394 ASN A N 1
ATOM 3164 C CA . ASN A 1 394 ? 20.656 6.344 -14.601 1.00 89.50 394 ASN A CA 1
ATOM 3165 C C . ASN A 1 394 ? 21.457 6.659 -15.873 1.00 89.50 394 ASN A C 1
ATOM 3167 O O . ASN A 1 394 ? 21.273 7.723 -16.459 1.00 89.50 394 ASN A O 1
ATOM 3171 N N . ASP A 1 395 ? 22.291 5.727 -16.329 1.00 88.81 395 ASP A N 1
ATOM 3172 C CA . ASP A 1 395 ? 23.038 5.891 -17.578 1.00 88.81 395 ASP A CA 1
ATOM 3173 C C . ASP A 1 395 ? 22.101 5.940 -18.792 1.00 88.81 395 ASP A C 1
ATOM 3175 O O . ASP A 1 395 ? 22.278 6.777 -19.680 1.00 88.81 395 ASP A O 1
ATOM 3179 N N . CYS A 1 396 ? 21.053 5.106 -18.803 1.00 88.06 396 CYS A N 1
ATOM 3180 C CA . CYS A 1 396 ? 20.019 5.137 -19.842 1.00 88.06 396 CYS A CA 1
ATOM 3181 C C . CYS A 1 396 ? 19.285 6.484 -19.865 1.00 88.06 396 CYS A C 1
ATOM 3183 O O . CYS A 1 396 ? 19.114 7.079 -20.926 1.00 88.06 396 CYS A O 1
ATOM 3185 N N . GLN A 1 397 ? 18.897 7.001 -18.697 1.00 88.44 397 GLN A N 1
ATOM 3186 C CA . GLN A 1 397 ? 18.249 8.306 -18.590 1.00 88.44 397 GLN A CA 1
ATOM 3187 C C . GLN A 1 397 ? 19.158 9.448 -19.040 1.00 88.44 397 GLN A C 1
ATOM 3189 O O . GLN A 1 397 ? 18.698 10.345 -19.739 1.00 88.44 397 GLN A O 1
ATOM 3194 N N . LYS A 1 398 ? 20.444 9.430 -18.665 1.00 87.62 398 LYS A N 1
ATOM 3195 C CA . LYS A 1 398 ? 21.406 10.456 -19.087 1.00 87.62 398 LYS A CA 1
ATOM 3196 C C . LYS A 1 398 ? 21.479 10.530 -20.613 1.00 87.62 398 LYS A C 1
ATOM 3198 O O . LYS A 1 398 ? 21.387 11.615 -21.171 1.00 87.62 398 LYS A O 1
ATOM 3203 N N . ILE A 1 399 ? 21.559 9.377 -21.278 1.00 85.94 399 ILE A N 1
ATOM 3204 C CA . ILE A 1 399 ? 21.555 9.285 -22.744 1.00 85.94 399 ILE A CA 1
ATOM 3205 C C . ILE A 1 399 ? 20.218 9.757 -23.320 1.00 85.94 399 ILE A C 1
ATOM 3207 O O . ILE A 1 399 ? 20.216 10.526 -24.276 1.00 85.94 399 ILE A O 1
ATOM 3211 N N . TYR A 1 400 ? 19.094 9.349 -22.725 1.00 85.31 400 TYR A N 1
ATOM 3212 C CA . TYR A 1 400 ? 17.758 9.779 -23.144 1.00 85.31 400 TYR A CA 1
ATOM 3213 C C . TYR A 1 400 ? 17.591 11.306 -23.085 1.00 85.31 400 TYR A C 1
ATOM 3215 O O . TYR A 1 400 ? 17.080 11.905 -24.027 1.00 85.31 400 TYR A O 1
ATOM 3223 N N . TYR A 1 401 ? 18.070 11.959 -22.021 1.00 84.12 401 TYR A N 1
ATOM 3224 C CA . TYR A 1 401 ? 18.010 13.417 -21.905 1.00 84.12 401 TYR A CA 1
ATOM 3225 C C . TYR A 1 401 ? 18.941 14.128 -22.895 1.00 84.12 401 TYR A C 1
ATOM 3227 O O . TYR A 1 401 ? 18.553 15.164 -23.431 1.00 84.12 401 TYR A O 1
ATOM 3235 N N . THR A 1 402 ? 20.124 13.574 -23.184 1.00 83.25 402 THR A N 1
ATOM 3236 C CA . THR A 1 402 ? 21.047 14.137 -24.185 1.00 83.25 402 THR A CA 1
ATOM 3237 C C . THR A 1 402 ? 20.531 13.962 -25.620 1.00 83.25 402 THR A C 1
ATOM 3239 O O . THR A 1 402 ? 20.673 14.870 -26.430 1.00 83.25 402 THR A O 1
ATOM 3242 N N . HIS A 1 403 ? 19.888 12.833 -25.934 1.00 77.38 403 HIS A N 1
ATOM 3243 C CA . HIS A 1 403 ? 19.358 12.505 -27.267 1.00 77.38 403 HIS A CA 1
ATOM 3244 C C . HIS A 1 403 ? 17.857 12.791 -27.426 1.00 77.38 403 HIS A C 1
ATOM 3246 O O . HIS A 1 403 ? 17.199 12.210 -28.289 1.00 77.38 403 HIS A O 1
ATOM 3252 N N . ARG A 1 404 ? 17.294 13.709 -26.629 1.00 68.75 404 ARG A N 1
ATOM 3253 C CA . ARG A 1 404 ? 15.859 14.045 -26.674 1.00 68.75 404 ARG A CA 1
ATOM 3254 C C . ARG A 1 404 ? 15.387 14.519 -28.060 1.00 68.75 404 ARG A C 1
ATOM 3256 O O . ARG A 1 404 ? 14.207 14.397 -28.366 1.00 68.75 404 ARG A O 1
ATOM 3263 N N . ILE A 1 405 ? 16.303 15.034 -28.881 1.00 61.59 405 ILE A N 1
ATOM 3264 C CA . ILE A 1 405 ? 16.044 15.548 -30.235 1.00 61.59 405 ILE A CA 1
ATOM 3265 C C . ILE A 1 405 ? 15.761 14.408 -31.239 1.00 61.59 405 ILE A C 1
ATOM 3267 O O . ILE A 1 405 ? 15.008 14.611 -32.184 1.00 61.59 405 ILE A O 1
ATOM 3271 N N . ASP A 1 406 ? 16.267 13.191 -30.998 1.00 63.53 406 ASP A N 1
ATOM 3272 C CA . ASP A 1 406 ? 16.150 12.055 -31.931 1.00 63.53 406 ASP A CA 1
ATOM 3273 C C . ASP A 1 406 ? 14.830 11.258 -31.791 1.00 63.53 406 ASP A C 1
ATOM 3275 O O . ASP A 1 406 ? 14.707 10.180 -32.371 1.00 63.53 406 ASP A O 1
ATOM 3279 N N . ASN A 1 407 ? 13.852 11.723 -30.994 1.00 63.69 407 ASN A N 1
ATOM 3280 C CA . ASN A 1 407 ? 12.571 11.037 -30.715 1.00 63.69 407 ASN A CA 1
ATOM 3281 C C . ASN A 1 407 ? 12.694 9.556 -30.280 1.00 63.69 407 ASN A C 1
ATOM 3283 O O . ASN A 1 407 ? 11.739 8.783 -30.381 1.00 63.69 407 ASN A O 1
ATOM 3287 N N . LYS A 1 408 ? 13.855 9.131 -29.766 1.00 70.06 408 LYS A N 1
ATOM 3288 C CA . LYS A 1 408 ? 14.059 7.753 -29.298 1.00 70.06 408 LYS A CA 1
ATOM 3289 C C . LYS A 1 408 ? 13.379 7.550 -27.946 1.00 70.06 408 LYS A C 1
ATOM 3291 O O . LYS A 1 408 ? 13.654 8.279 -26.993 1.00 70.06 408 LYS A O 1
ATOM 3296 N N . SER A 1 409 ? 12.518 6.538 -27.846 1.00 81.44 409 SER A N 1
ATOM 3297 C CA . SER A 1 409 ? 11.875 6.160 -26.584 1.00 81.44 409 SER A CA 1
ATOM 3298 C C . SER A 1 409 ? 12.901 5.633 -25.571 1.00 81.44 409 SER A C 1
ATOM 3300 O O . SER A 1 409 ? 13.919 5.037 -25.942 1.00 81.44 409 SER A O 1
ATOM 3302 N N . LEU A 1 410 ? 12.633 5.831 -24.274 1.00 83.81 410 LEU A N 1
ATOM 3303 C CA . LEU A 1 410 ? 13.480 5.314 -23.190 1.00 83.81 410 LEU A CA 1
ATOM 3304 C C . LEU A 1 410 ? 13.653 3.789 -23.297 1.00 83.81 410 LEU A C 1
ATOM 3306 O O . LEU A 1 410 ? 14.746 3.275 -23.071 1.00 83.81 410 LEU A O 1
ATOM 3310 N N . ASP A 1 411 ? 12.603 3.094 -23.728 1.00 84.19 411 ASP A N 1
ATOM 3311 C CA . ASP A 1 411 ? 12.573 1.643 -23.909 1.00 84.19 411 ASP A CA 1
ATOM 3312 C C . ASP A 1 411 ? 13.617 1.178 -24.933 1.00 84.19 411 ASP A C 1
ATOM 3314 O O . ASP A 1 411 ? 14.335 0.205 -24.696 1.00 84.19 411 ASP A O 1
ATOM 3318 N N . CYS A 1 412 ? 13.789 1.924 -26.032 1.00 83.62 412 CYS A N 1
ATOM 3319 C CA . CYS A 1 412 ? 14.826 1.649 -27.027 1.00 83.62 412 CYS A CA 1
ATOM 3320 C C . CYS A 1 412 ? 16.235 1.836 -26.443 1.00 83.62 412 CYS A C 1
ATOM 3322 O O . CYS A 1 412 ? 17.139 1.042 -26.719 1.00 83.62 412 CYS A O 1
ATOM 3324 N N . VAL A 1 413 ? 16.436 2.863 -25.611 1.00 85.75 413 VAL A N 1
ATOM 3325 C CA . VAL A 1 413 ? 17.727 3.110 -24.949 1.00 85.75 413 VAL A CA 1
ATOM 3326 C C . VAL A 1 413 ? 18.036 1.992 -23.949 1.00 85.75 413 VAL A C 1
ATOM 3328 O O . VAL A 1 413 ? 19.143 1.450 -23.961 1.00 85.75 413 VAL A O 1
ATOM 3331 N N . MET A 1 414 ? 17.058 1.590 -23.133 1.00 87.56 414 MET A N 1
ATOM 3332 C CA . MET A 1 414 ? 17.189 0.489 -22.171 1.00 87.56 414 MET A CA 1
ATOM 3333 C C . MET A 1 414 ? 17.487 -0.847 -22.863 1.00 87.56 414 MET A C 1
ATOM 3335 O O . MET A 1 414 ? 18.387 -1.576 -22.429 1.00 87.56 414 MET A O 1
ATOM 3339 N N . ALA A 1 415 ? 16.802 -1.141 -23.971 1.00 85.38 415 ALA A N 1
ATOM 3340 C CA . ALA A 1 415 ? 17.098 -2.292 -24.821 1.00 85.38 415 ALA A CA 1
ATOM 3341 C C . ALA A 1 415 ? 18.551 -2.248 -25.332 1.00 85.38 415 ALA A C 1
ATOM 3343 O O . ALA A 1 415 ? 19.296 -3.217 -25.173 1.00 85.38 415 ALA A O 1
ATOM 3344 N N . SER A 1 416 ? 18.997 -1.087 -25.830 1.00 83.12 416 SER A N 1
ATOM 3345 C CA . SER A 1 416 ? 20.350 -0.893 -26.376 1.00 83.12 416 SER A CA 1
ATOM 3346 C C . SER A 1 416 ? 21.492 -0.935 -25.339 1.00 83.12 416 SER A C 1
ATOM 3348 O O . SER A 1 416 ? 22.677 -0.944 -25.678 1.00 83.12 416 SER A O 1
ATOM 3350 N N . LYS A 1 417 ? 21.163 -0.926 -24.046 1.00 86.62 417 LYS A N 1
ATOM 3351 C CA . LYS A 1 417 ? 22.132 -1.049 -22.945 1.00 86.62 417 LYS A CA 1
ATOM 3352 C C . LYS A 1 417 ? 22.095 -2.424 -22.281 1.00 86.62 417 LYS A C 1
ATOM 3354 O O . LYS A 1 417 ? 22.712 -2.622 -21.235 1.00 86.62 417 LYS A O 1
ATOM 3359 N N . GLY A 1 418 ? 21.383 -3.379 -22.882 1.00 86.50 418 GLY A N 1
ATOM 3360 C CA . GLY A 1 418 ? 21.294 -4.745 -22.377 1.00 86.50 418 GLY A CA 1
ATOM 3361 C C . GLY A 1 418 ? 20.511 -4.856 -21.068 1.00 86.50 418 GLY A C 1
ATOM 3362 O O . GLY A 1 418 ? 20.735 -5.798 -20.305 1.00 86.50 418 GLY A O 1
ATOM 3363 N N . MET A 1 419 ? 19.595 -3.917 -20.789 1.00 89.75 419 MET A N 1
ATOM 3364 C CA . MET A 1 419 ? 18.788 -3.940 -19.564 1.00 89.75 419 MET A CA 1
ATOM 3365 C C . MET A 1 419 ? 17.908 -5.194 -19.490 1.00 89.75 419 MET A C 1
ATOM 3367 O O . MET A 1 419 ? 17.738 -5.751 -18.415 1.00 89.75 419 MET A O 1
ATOM 3371 N N . ARG A 1 420 ? 17.448 -5.710 -20.638 1.00 89.88 420 ARG A N 1
ATOM 3372 C CA . ARG A 1 420 ? 16.677 -6.959 -20.725 1.00 89.88 420 ARG A CA 1
ATOM 3373 C C . ARG A 1 420 ? 17.383 -8.145 -20.056 1.00 89.88 420 ARG A C 1
ATOM 3375 O O . ARG A 1 420 ? 16.818 -8.784 -19.178 1.00 89.88 420 ARG A O 1
ATOM 3382 N N . HIS A 1 421 ? 18.624 -8.430 -20.457 1.00 89.81 421 HIS A N 1
ATOM 3383 C CA . HIS A 1 421 ? 19.389 -9.567 -19.928 1.00 89.81 421 HIS A CA 1
ATOM 3384 C C . HIS A 1 421 ? 19.699 -9.389 -18.445 1.00 89.81 421 HIS A C 1
ATOM 3386 O O . HIS A 1 421 ? 19.641 -10.349 -17.684 1.00 89.81 421 HIS A O 1
ATOM 3392 N N . PHE A 1 422 ? 19.981 -8.151 -18.034 1.00 92.00 422 PHE A N 1
ATOM 3393 C CA . PHE A 1 422 ? 20.150 -7.827 -16.627 1.00 92.00 422 PHE A CA 1
ATOM 3394 C C . PHE A 1 422 ? 18.874 -8.141 -15.831 1.00 92.00 422 PHE A C 1
ATOM 3396 O O . PHE A 1 422 ? 18.949 -8.877 -14.857 1.00 92.00 422 PHE A O 1
ATOM 3403 N N . CYS A 1 423 ? 17.709 -7.677 -16.291 1.00 92.19 423 CYS A N 1
ATOM 3404 C CA . CYS A 1 423 ? 16.419 -7.944 -15.656 1.00 92.19 423 CYS A CA 1
ATOM 3405 C C . CYS A 1 423 ? 16.098 -9.445 -15.570 1.00 92.19 423 CYS A C 1
ATOM 3407 O O . CYS A 1 423 ? 15.725 -9.902 -14.500 1.00 92.19 423 CYS A O 1
ATOM 3409 N N . LEU A 1 424 ? 16.312 -10.229 -16.633 1.00 92.31 424 LEU A N 1
ATOM 3410 C CA . LEU A 1 424 ? 16.041 -11.678 -16.624 1.00 92.31 424 LEU A CA 1
ATOM 3411 C C . LEU A 1 424 ? 16.926 -12.457 -15.636 1.00 92.31 424 LEU A C 1
ATOM 3413 O O . LEU A 1 424 ? 16.492 -13.446 -15.047 1.00 92.31 424 LEU A O 1
ATOM 3417 N N . ILE A 1 425 ? 18.181 -12.035 -15.460 1.00 93.06 425 ILE A N 1
ATOM 3418 C CA . ILE A 1 425 ? 19.080 -12.638 -14.465 1.00 93.06 425 ILE A CA 1
ATOM 3419 C C . ILE A 1 425 ? 18.676 -12.182 -13.059 1.00 93.06 425 ILE A C 1
ATOM 3421 O O . ILE A 1 425 ? 18.560 -13.009 -12.156 1.00 93.06 425 ILE A O 1
ATOM 3425 N N . SER A 1 426 ? 18.432 -10.881 -12.879 1.00 94.06 426 SER A N 1
ATOM 3426 C CA . SER A 1 426 ? 18.018 -10.297 -11.602 1.00 94.06 426 SER A CA 1
ATOM 3427 C C . SER A 1 426 ? 16.695 -10.867 -11.102 1.00 94.06 426 SER A C 1
ATOM 3429 O O . SER A 1 426 ? 16.595 -11.144 -9.916 1.00 94.06 426 SER A O 1
ATOM 3431 N N . GLU A 1 427 ? 15.725 -11.127 -11.980 1.00 94.62 427 GLU A N 1
ATOM 3432 C CA . GLU A 1 427 ? 14.450 -11.777 -11.648 1.00 94.62 427 GLU A CA 1
ATOM 3433 C C . GLU A 1 427 ? 14.671 -13.068 -10.846 1.00 94.62 427 GLU A C 1
ATOM 3435 O O . GLU A 1 427 ? 14.127 -13.227 -9.754 1.00 94.62 427 GLU A O 1
ATOM 3440 N N . ARG A 1 428 ? 15.552 -13.953 -11.331 1.00 93.88 428 ARG A N 1
ATOM 3441 C CA . ARG A 1 428 ? 15.870 -15.220 -10.652 1.00 93.88 428 ARG A CA 1
ATOM 3442 C C . ARG A 1 428 ? 16.544 -15.002 -9.298 1.00 93.88 428 ARG A C 1
ATOM 3444 O O . ARG A 1 428 ? 16.271 -15.742 -8.360 1.00 93.88 428 ARG A O 1
ATOM 3451 N N . LEU A 1 429 ? 17.421 -14.003 -9.189 1.00 93.69 429 LEU A N 1
ATOM 3452 C CA . LEU A 1 429 ? 18.118 -13.682 -7.938 1.00 93.69 429 LEU A CA 1
ATOM 3453 C C . LEU A 1 429 ? 17.162 -13.109 -6.886 1.00 93.69 429 LEU A C 1
ATOM 3455 O O . LEU A 1 429 ? 17.205 -13.528 -5.731 1.00 93.69 429 LEU A O 1
ATOM 3459 N N . VAL A 1 430 ? 16.264 -12.203 -7.285 1.00 94.31 430 VAL A N 1
ATOM 3460 C CA . VAL A 1 430 ? 15.247 -11.646 -6.382 1.00 94.31 430 VAL A CA 1
ATOM 3461 C C . VAL A 1 430 ? 14.254 -12.722 -5.950 1.00 94.31 430 VAL A C 1
ATOM 3463 O O . VAL A 1 430 ? 13.845 -12.734 -4.795 1.00 94.31 430 VAL A O 1
ATOM 3466 N N . PHE A 1 431 ? 13.928 -13.685 -6.817 1.00 94.56 431 PHE A N 1
ATOM 3467 C CA . PHE A 1 431 ? 13.096 -14.824 -6.428 1.00 94.56 431 PHE A CA 1
ATOM 3468 C C . PHE A 1 431 ? 13.715 -15.643 -5.279 1.00 94.56 431 PHE A C 1
ATOM 3470 O O . PHE A 1 431 ? 13.006 -16.028 -4.349 1.00 94.56 431 PHE A O 1
ATOM 3477 N N . PHE A 1 432 ? 15.036 -15.866 -5.288 1.00 94.75 432 PHE A N 1
ATOM 3478 C CA . PHE A 1 432 ? 15.725 -16.529 -4.171 1.00 94.75 432 PHE A CA 1
ATOM 3479 C C . PHE A 1 432 ? 15.700 -15.707 -2.877 1.00 94.75 432 PHE A C 1
ATOM 3481 O O . PHE A 1 432 ? 15.551 -16.290 -1.807 1.00 94.75 432 PHE A O 1
ATOM 3488 N N . SER A 1 433 ? 15.807 -14.379 -2.971 1.00 94.94 433 SER A N 1
ATOM 3489 C CA . SER A 1 433 ? 15.657 -13.471 -1.823 1.00 94.94 433 SER A CA 1
ATOM 3490 C C . SER A 1 433 ? 14.235 -13.520 -1.246 1.00 94.94 433 SER A C 1
ATOM 3492 O O . SER A 1 433 ? 14.068 -13.703 -0.045 1.00 94.94 433 SER A O 1
ATOM 3494 N N . LEU A 1 434 ? 13.202 -13.527 -2.092 1.00 94.94 434 LEU A N 1
ATOM 3495 C CA . LEU A 1 434 ? 11.817 -13.680 -1.636 1.00 94.94 434 LEU A CA 1
ATOM 3496 C C . LEU A 1 434 ? 11.586 -15.022 -0.935 1.00 94.94 434 LEU A C 1
ATOM 3498 O O . LEU A 1 434 ? 10.969 -15.104 0.131 1.00 94.94 434 LEU A O 1
ATOM 3502 N N . PHE A 1 435 ? 12.129 -16.093 -1.510 1.00 95.44 435 PHE A N 1
ATOM 3503 C CA . PHE A 1 435 ? 12.053 -17.420 -0.917 1.00 95.44 435 PHE A CA 1
ATOM 3504 C C . PHE A 1 435 ? 12.803 -17.504 0.423 1.00 95.44 435 PHE A C 1
ATOM 3506 O O . PHE A 1 435 ? 12.287 -18.094 1.375 1.00 95.44 435 PHE A O 1
ATOM 3513 N N . SER A 1 436 ? 13.985 -16.887 0.536 1.00 96.44 436 SER A N 1
ATOM 3514 C CA . SER A 1 436 ? 14.738 -16.857 1.793 1.00 96.44 436 SER A CA 1
ATOM 3515 C C . SER A 1 436 ? 13.995 -16.068 2.877 1.00 96.44 436 SER A C 1
ATOM 3517 O O . SER A 1 436 ? 13.965 -16.520 4.023 1.00 96.44 436 SER A O 1
ATOM 3519 N N . THR A 1 437 ? 13.333 -14.954 2.539 1.00 96.44 437 THR A N 1
ATOM 3520 C CA . THR A 1 437 ? 12.482 -14.185 3.466 1.00 96.44 437 THR A CA 1
ATOM 3521 C C . THR A 1 437 ? 11.290 -15.002 3.947 1.00 96.44 437 THR A C 1
ATOM 3523 O O . THR A 1 437 ? 11.009 -15.019 5.147 1.00 96.44 437 THR A O 1
ATOM 3526 N N . ALA A 1 438 ? 10.617 -15.735 3.056 1.00 95.56 438 ALA A N 1
ATOM 3527 C CA . ALA A 1 438 ? 9.513 -16.614 3.437 1.00 95.56 438 ALA A CA 1
ATOM 3528 C C . ALA A 1 438 ? 9.965 -17.716 4.414 1.00 95.56 438 ALA A C 1
ATOM 3530 O O . ALA A 1 438 ? 9.299 -17.955 5.425 1.00 95.56 438 ALA A O 1
ATOM 3531 N N . ILE A 1 439 ? 11.120 -18.349 4.162 1.00 95.19 439 ILE A N 1
ATOM 3532 C CA . ILE A 1 439 ? 11.683 -19.371 5.058 1.00 95.19 439 ILE A CA 1
ATOM 3533 C C . ILE A 1 439 ? 12.074 -18.765 6.407 1.00 95.19 439 ILE A C 1
ATOM 3535 O O . ILE A 1 439 ? 11.676 -19.291 7.448 1.00 95.19 439 ILE A O 1
ATOM 3539 N N . LEU A 1 440 ? 12.833 -17.664 6.411 1.00 95.00 440 LEU A N 1
ATOM 3540 C CA . LEU A 1 440 ? 13.276 -17.027 7.651 1.00 95.00 440 LEU A CA 1
ATOM 3541 C C . LEU A 1 440 ? 12.079 -16.525 8.469 1.00 95.00 440 LEU A C 1
ATOM 3543 O O . LEU A 1 440 ? 12.056 -16.696 9.686 1.00 95.00 440 LEU A O 1
ATOM 3547 N N . GLY A 1 441 ? 11.057 -15.975 7.809 1.00 93.75 441 GLY A N 1
ATOM 3548 C CA . GLY A 1 441 ? 9.802 -15.567 8.435 1.00 93.75 441 GLY A CA 1
ATOM 3549 C C . GLY A 1 441 ? 9.053 -16.733 9.084 1.00 93.75 441 GLY A C 1
ATOM 3550 O O . GLY A 1 441 ? 8.585 -16.606 10.216 1.00 93.75 441 GLY A O 1
ATOM 3551 N N . ALA A 1 442 ? 8.991 -17.886 8.412 1.00 92.19 442 ALA A N 1
ATOM 3552 C CA . ALA A 1 442 ? 8.351 -19.091 8.938 1.00 92.19 442 ALA A CA 1
ATOM 3553 C C . ALA A 1 442 ? 9.112 -19.689 10.135 1.00 92.19 442 ALA A C 1
ATOM 3555 O O . ALA A 1 442 ? 8.502 -20.036 11.147 1.00 92.19 442 ALA A O 1
ATOM 3556 N N . VAL A 1 443 ? 10.443 -19.777 10.052 1.00 91.12 443 VAL A N 1
ATOM 3557 C CA . VAL A 1 443 ? 11.298 -20.314 11.128 1.00 91.12 443 VAL A CA 1
ATOM 3558 C C . VAL A 1 443 ? 11.293 -19.394 12.350 1.00 91.12 443 VAL A C 1
ATOM 3560 O O . VAL A 1 443 ? 11.217 -19.862 13.487 1.00 91.12 443 VAL A O 1
ATOM 3563 N N . SER A 1 444 ? 11.315 -18.082 12.122 1.00 91.12 444 SER A N 1
ATOM 3564 C CA . SER A 1 444 ? 11.356 -17.064 13.175 1.00 91.12 444 SER A CA 1
ATOM 3565 C C . SER A 1 444 ? 9.971 -16.574 13.598 1.00 91.12 444 SER A C 1
ATOM 3567 O O . SER A 1 444 ? 9.872 -15.515 14.219 1.00 91.12 444 SER A O 1
ATOM 3569 N N . TRP A 1 445 ? 8.901 -17.324 13.302 1.00 92.44 445 TRP A N 1
ATOM 3570 C CA . TRP A 1 445 ? 7.532 -16.872 13.547 1.00 92.44 445 TRP A CA 1
ATOM 3571 C C . TRP A 1 445 ? 7.277 -16.528 15.026 1.00 92.44 445 TRP A C 1
ATOM 3573 O O . TRP A 1 445 ? 7.581 -17.292 15.958 1.00 92.44 445 TRP A O 1
ATOM 3583 N N . GLN A 1 446 ? 6.694 -15.350 15.255 1.00 90.50 446 GLN A N 1
ATOM 3584 C CA . GLN A 1 446 ? 6.411 -14.799 16.582 1.00 90.50 446 GLN A CA 1
ATOM 3585 C C . GLN A 1 446 ? 4.914 -14.501 16.731 1.00 90.50 446 GLN A C 1
ATOM 3587 O O . GLN A 1 446 ? 4.463 -13.452 16.284 1.00 90.50 446 GLN A O 1
ATOM 3592 N N . PRO A 1 447 ? 4.131 -15.372 17.398 1.00 86.00 447 PRO A N 1
ATOM 3593 C CA . PRO A 1 447 ? 2.675 -15.220 17.472 1.00 86.00 447 PRO A CA 1
ATOM 3594 C C . PRO A 1 447 ? 2.211 -14.038 18.337 1.00 86.00 447 PRO A C 1
ATOM 3596 O O . PRO A 1 447 ? 1.077 -13.604 18.197 1.00 86.00 447 PRO A O 1
ATOM 3599 N N . MET A 1 448 ? 3.066 -13.523 19.227 1.00 86.38 448 MET A N 1
ATOM 3600 C CA . MET A 1 448 ? 2.726 -12.444 20.168 1.00 86.38 448 MET A CA 1
ATOM 3601 C C . MET A 1 448 ? 3.360 -11.094 19.804 1.00 86.38 448 MET A C 1
ATOM 3603 O O . MET A 1 448 ? 3.185 -10.126 20.536 1.00 86.38 448 MET A O 1
ATOM 3607 N N . ASN A 1 449 ? 4.130 -11.018 18.713 1.00 90.50 449 ASN A N 1
ATOM 3608 C CA . ASN A 1 449 ? 4.860 -9.807 18.344 1.00 90.50 449 ASN A CA 1
ATOM 3609 C C . ASN A 1 449 ? 4.261 -9.185 17.076 1.00 90.50 449 ASN A C 1
ATOM 3611 O O . ASN A 1 449 ? 4.634 -9.549 15.958 1.00 90.50 449 ASN A O 1
ATOM 3615 N N . GLY A 1 450 ? 3.333 -8.240 17.259 1.00 91.06 450 GLY A N 1
ATOM 3616 C CA . GLY A 1 450 ? 2.664 -7.539 16.159 1.00 91.06 450 GLY A CA 1
ATOM 3617 C C . GLY A 1 450 ? 3.641 -6.808 15.234 1.00 91.06 450 GLY A C 1
ATOM 3618 O O . GLY A 1 450 ? 3.482 -6.860 14.017 1.00 91.06 450 GLY A O 1
ATOM 3619 N N . SER A 1 451 ? 4.710 -6.218 15.779 1.00 93.38 451 SER A N 1
ATOM 3620 C CA . SER A 1 451 ? 5.745 -5.542 14.987 1.00 93.38 451 SER A CA 1
ATOM 3621 C C . SER A 1 451 ? 6.451 -6.488 14.013 1.00 93.38 451 SER A C 1
ATOM 3623 O O . SER A 1 451 ? 6.674 -6.112 12.866 1.00 93.38 451 SER A O 1
ATOM 3625 N N . PHE A 1 452 ? 6.764 -7.722 14.430 1.00 94.62 452 PHE A N 1
ATOM 3626 C CA . PHE A 1 452 ? 7.367 -8.725 13.542 1.00 94.62 452 PHE A CA 1
ATOM 3627 C C . PHE A 1 452 ? 6.426 -9.081 12.386 1.00 94.62 452 PHE A C 1
ATOM 3629 O O . PHE A 1 452 ? 6.849 -9.079 11.232 1.00 94.62 452 PHE A O 1
ATOM 3636 N N . MET A 1 453 ? 5.144 -9.328 12.683 1.00 95.50 453 MET A N 1
ATOM 3637 C CA . MET A 1 453 ? 4.143 -9.637 11.656 1.00 95.50 453 MET A CA 1
ATOM 3638 C C . MET A 1 453 ? 3.972 -8.479 10.667 1.00 95.50 453 MET A C 1
ATOM 3640 O O . MET A 1 453 ? 3.959 -8.710 9.461 1.00 95.50 453 MET A O 1
ATOM 3644 N N . SER A 1 454 ? 3.892 -7.237 11.155 1.00 95.69 454 SER A N 1
ATOM 3645 C CA . SER A 1 454 ? 3.784 -6.060 10.290 1.00 95.69 454 SER A CA 1
ATOM 3646 C C . SER A 1 454 ? 5.013 -5.888 9.405 1.00 95.69 454 SER A C 1
ATOM 3648 O O . SER A 1 454 ? 4.858 -5.683 8.209 1.00 95.69 454 SER A O 1
ATOM 3650 N N . VAL A 1 455 ? 6.230 -6.011 9.947 1.00 96.69 455 VAL A N 1
ATOM 3651 C CA . VAL A 1 455 ? 7.462 -5.888 9.149 1.00 96.69 455 VAL A CA 1
ATOM 3652 C C . VAL A 1 455 ? 7.574 -7.005 8.114 1.00 96.69 455 VAL A C 1
ATOM 3654 O O . VAL A 1 455 ? 7.912 -6.727 6.968 1.00 96.69 455 VAL A O 1
ATOM 3657 N N . PHE A 1 456 ? 7.207 -8.239 8.458 1.00 96.75 456 PHE A N 1
ATOM 3658 C CA . PHE A 1 456 ? 7.124 -9.330 7.484 1.00 96.75 456 PHE A CA 1
ATOM 3659 C C . PHE A 1 456 ? 6.150 -9.005 6.336 1.00 96.75 456 PHE A C 1
ATOM 3661 O O . PHE A 1 456 ? 6.481 -9.191 5.165 1.00 96.75 456 PHE A O 1
ATOM 3668 N N . LEU A 1 457 ? 4.984 -8.432 6.659 1.00 96.62 457 LEU A N 1
ATOM 3669 C CA . LEU A 1 457 ? 3.999 -7.962 5.680 1.00 96.62 457 LEU A CA 1
ATOM 3670 C C . LEU A 1 457 ? 4.435 -6.712 4.893 1.00 96.62 457 LEU A C 1
ATOM 3672 O O . LEU A 1 457 ? 3.806 -6.401 3.887 1.00 96.62 457 LEU A O 1
ATOM 3676 N N . ILE A 1 458 ? 5.486 -6.000 5.314 1.00 97.12 458 ILE A N 1
ATOM 3677 C CA . ILE A 1 458 ? 6.115 -4.919 4.536 1.00 97.12 458 ILE A CA 1
ATOM 3678 C C . ILE A 1 458 ? 7.122 -5.504 3.542 1.00 97.12 458 ILE A C 1
ATOM 3680 O O . ILE A 1 458 ? 7.118 -5.133 2.369 1.00 97.12 458 ILE A O 1
ATOM 3684 N N . VAL A 1 459 ? 7.992 -6.403 4.014 1.00 96.50 459 VAL A N 1
ATOM 3685 C CA . VAL A 1 459 ? 9.097 -6.960 3.218 1.00 96.50 459 VAL A CA 1
ATOM 3686 C C . VAL A 1 459 ? 8.572 -7.804 2.053 1.00 96.50 459 VAL A C 1
ATOM 3688 O O . VAL A 1 459 ? 9.063 -7.661 0.938 1.00 96.50 459 VAL A O 1
ATOM 3691 N N . LEU A 1 460 ? 7.528 -8.616 2.265 1.00 95.00 460 LEU A N 1
ATOM 3692 C CA . LEU A 1 460 ? 6.975 -9.479 1.213 1.00 95.00 460 LEU A CA 1
ATOM 3693 C C . LEU A 1 460 ? 6.489 -8.702 -0.037 1.00 95.00 460 LEU A C 1
ATOM 3695 O O . LEU A 1 460 ? 6.967 -8.997 -1.137 1.00 95.00 460 LEU A O 1
ATOM 3699 N N . PRO A 1 461 ? 5.599 -7.689 0.069 1.00 95.00 461 PRO A N 1
ATOM 3700 C CA . PRO A 1 461 ? 5.242 -6.848 -1.075 1.00 95.00 461 PRO A CA 1
ATOM 3701 C C . PRO A 1 461 ? 6.424 -6.061 -1.652 1.00 95.00 461 PRO A C 1
ATOM 3703 O O . PRO A 1 461 ? 6.459 -5.819 -2.853 1.00 95.00 461 PRO A O 1
ATOM 3706 N N . LEU A 1 462 ? 7.403 -5.666 -0.832 1.00 94.81 462 LEU A N 1
ATOM 3707 C CA . LEU A 1 462 ? 8.581 -4.923 -1.292 1.00 94.81 462 LEU A CA 1
ATOM 3708 C C . LEU A 1 462 ? 9.475 -5.767 -2.217 1.00 94.81 462 LEU A C 1
ATOM 3710 O O . LEU A 1 462 ? 9.850 -5.319 -3.302 1.00 94.81 462 LEU A O 1
ATOM 3714 N N . GLU A 1 463 ? 9.785 -6.997 -1.815 1.00 95.00 463 GLU A N 1
ATOM 3715 C CA . GLU A 1 463 ? 10.553 -7.948 -2.626 1.00 95.00 463 GLU A CA 1
ATOM 3716 C C . GLU A 1 463 ? 9.752 -8.396 -3.856 1.00 95.00 463 GLU A C 1
ATOM 3718 O O . GLU A 1 463 ? 10.298 -8.486 -4.959 1.00 95.00 463 GLU A O 1
ATOM 3723 N N . SER A 1 464 ? 8.437 -8.597 -3.699 1.00 95.06 464 SER A N 1
ATOM 3724 C CA . SER A 1 464 ? 7.510 -8.856 -4.809 1.00 95.06 464 SER A CA 1
ATOM 3725 C C . SER A 1 464 ? 7.524 -7.737 -5.844 1.00 95.06 464 SER A C 1
ATOM 3727 O O . SER A 1 464 ? 7.588 -8.021 -7.039 1.00 95.06 464 SER A O 1
ATOM 3729 N N . LEU A 1 465 ? 7.512 -6.473 -5.418 1.00 94.12 465 LEU A N 1
ATOM 3730 C CA . LEU A 1 465 ? 7.592 -5.316 -6.306 1.00 94.12 465 LEU A CA 1
ATOM 3731 C C . LEU A 1 465 ? 8.895 -5.311 -7.105 1.00 94.12 465 LEU A C 1
ATOM 3733 O O . LEU A 1 465 ? 8.876 -5.081 -8.314 1.00 94.12 465 LEU A O 1
ATOM 3737 N N . ALA A 1 466 ? 10.024 -5.592 -6.451 1.00 93.56 466 ALA A N 1
ATOM 3738 C CA . ALA A 1 466 ? 11.313 -5.678 -7.126 1.00 93.56 466 ALA A CA 1
ATOM 3739 C C . ALA A 1 466 ? 11.353 -6.844 -8.128 1.00 93.56 466 ALA A C 1
ATOM 3741 O O . ALA A 1 466 ? 11.816 -6.675 -9.257 1.00 93.56 466 ALA A O 1
ATOM 3742 N N . HIS A 1 467 ? 10.813 -8.007 -7.756 1.00 95.25 467 HIS A N 1
ATOM 3743 C CA . HIS A 1 467 ? 10.676 -9.145 -8.661 1.00 95.25 467 HIS A CA 1
ATOM 3744 C C . HIS A 1 467 ? 9.779 -8.803 -9.861 1.00 95.25 467 HIS A C 1
ATOM 3746 O O . HIS A 1 467 ? 10.165 -9.034 -11.006 1.00 95.25 467 HIS A O 1
ATOM 3752 N N . GLY A 1 468 ? 8.606 -8.211 -9.615 1.00 92.50 468 GLY A N 1
ATOM 3753 C CA . GLY A 1 468 ? 7.656 -7.781 -10.639 1.00 92.50 468 GLY A CA 1
ATOM 3754 C C . GLY A 1 468 ? 8.271 -6.785 -11.618 1.00 92.50 468 GLY A C 1
ATOM 3755 O O . GLY A 1 468 ? 8.150 -6.965 -12.826 1.00 92.50 468 GLY A O 1
ATOM 3756 N N . LEU A 1 469 ? 9.022 -5.801 -11.117 1.00 92.75 469 LEU A N 1
ATOM 3757 C CA . LEU A 1 469 ? 9.763 -4.850 -11.944 1.00 92.75 469 LEU A CA 1
ATOM 3758 C C . LEU A 1 469 ? 10.722 -5.560 -12.911 1.00 92.75 469 LEU A C 1
ATOM 3760 O O . LEU A 1 469 ? 10.734 -5.257 -14.106 1.00 92.75 469 LEU A O 1
ATOM 3764 N N . PHE A 1 470 ? 11.537 -6.494 -12.412 1.00 93.69 470 PHE A N 1
ATOM 3765 C CA . PHE A 1 470 ? 12.500 -7.213 -13.247 1.00 93.69 470 PHE A CA 1
ATOM 3766 C C . PHE A 1 470 ? 11.820 -8.158 -14.239 1.00 93.69 470 PHE A C 1
ATOM 3768 O O . PHE A 1 470 ? 12.207 -8.178 -15.408 1.00 93.69 470 PHE A O 1
ATOM 3775 N N . HIS A 1 471 ? 10.781 -8.872 -13.812 1.00 92.81 471 HIS A N 1
ATOM 3776 C CA . HIS A 1 471 ? 10.006 -9.763 -14.671 1.00 92.81 471 HIS A CA 1
ATOM 3777 C C . HIS A 1 471 ? 9.334 -9.002 -15.827 1.00 92.81 471 HIS A C 1
ATOM 3779 O O . HIS A 1 471 ? 9.445 -9.371 -17.001 1.00 92.81 471 HIS A O 1
ATOM 3785 N N . GLU A 1 472 ? 8.665 -7.889 -15.522 1.00 91.25 472 GLU A N 1
ATOM 3786 C CA . GLU A 1 472 ? 7.943 -7.105 -16.523 1.00 91.25 472 GLU A CA 1
ATOM 3787 C C . GLU A 1 472 ? 8.893 -6.371 -17.478 1.00 91.25 472 GLU A C 1
ATOM 3789 O O . GLU A 1 472 ? 8.690 -6.395 -18.692 1.00 91.25 472 GLU A O 1
ATOM 3794 N N . LEU A 1 473 ? 9.976 -5.769 -16.975 1.00 89.62 473 LEU A N 1
ATOM 3795 C CA . LEU A 1 473 ? 10.973 -5.133 -17.842 1.00 89.62 473 LEU A CA 1
ATOM 3796 C C . LEU A 1 473 ? 11.740 -6.156 -18.689 1.00 89.62 473 LEU A C 1
ATOM 3798 O O . LEU A 1 473 ? 12.000 -5.908 -19.865 1.00 89.62 473 LEU A O 1
ATOM 3802 N N . GLY A 1 474 ? 12.092 -7.313 -18.125 1.00 88.56 474 GLY A N 1
ATOM 3803 C CA . GLY A 1 474 ? 12.790 -8.382 -18.844 1.00 88.56 474 GLY A CA 1
ATOM 3804 C C . GLY A 1 474 ? 11.957 -8.996 -19.974 1.00 88.56 474 GLY A C 1
ATOM 3805 O O . GLY A 1 474 ? 12.511 -9.392 -21.005 1.00 88.56 474 GLY A O 1
ATOM 3806 N N . SER A 1 475 ? 10.634 -9.039 -19.802 1.00 86.38 475 SER A N 1
ATOM 3807 C CA . SER A 1 475 ? 9.690 -9.535 -20.810 1.00 8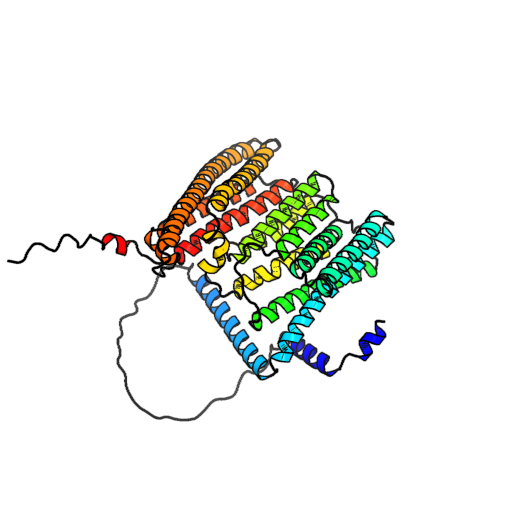6.38 475 SER A CA 1
ATOM 3808 C C . SER A 1 475 ? 9.297 -8.482 -21.852 1.00 86.38 475 SER A C 1
ATOM 3810 O O . SER A 1 475 ? 9.115 -8.840 -23.014 1.00 86.38 475 SER A O 1
ATOM 3812 N N . CYS A 1 476 ? 9.208 -7.199 -21.477 1.00 85.06 476 CYS A N 1
ATOM 3813 C CA . CYS A 1 476 ? 8.767 -6.131 -22.383 1.00 85.06 476 CYS A CA 1
ATOM 3814 C C . CYS A 1 476 ? 9.889 -5.506 -23.217 1.00 85.06 476 CYS A C 1
ATOM 3816 O O . CYS A 1 476 ? 9.641 -5.053 -24.334 1.00 85.06 476 CYS A O 1
ATOM 3818 N N . LEU A 1 477 ? 11.120 -5.449 -22.703 1.00 84.69 477 LEU A N 1
ATOM 3819 C CA . LEU A 1 477 ? 12.226 -4.851 -23.447 1.00 84.69 477 LEU A CA 1
ATOM 3820 C C . LEU A 1 477 ? 12.645 -5.763 -24.607 1.00 84.69 477 LEU A C 1
ATOM 3822 O O . LEU A 1 477 ? 13.044 -6.912 -24.411 1.00 84.69 477 LEU A O 1
ATOM 3826 N N . GLY A 1 478 ? 12.587 -5.227 -25.827 1.00 69.12 478 GLY A N 1
ATOM 3827 C CA . GLY A 1 478 ? 13.084 -5.893 -27.030 1.00 69.12 478 GLY A CA 1
ATOM 3828 C C . GLY A 1 478 ? 14.610 -6.059 -27.035 1.00 69.12 478 GLY A C 1
ATOM 3829 O O . GLY A 1 478 ? 15.333 -5.409 -26.283 1.00 69.12 478 GLY A O 1
ATOM 3830 N N . GLY A 1 479 ? 15.108 -6.937 -27.911 1.00 57.72 479 GLY A N 1
ATOM 3831 C CA . GLY A 1 479 ? 16.540 -7.151 -28.144 1.00 57.72 479 GLY A CA 1
ATOM 3832 C C . GLY A 1 479 ? 17.005 -8.549 -27.742 1.00 57.72 479 GLY A C 1
ATOM 3833 O O . GLY A 1 479 ? 17.050 -8.903 -26.565 1.00 57.72 479 GLY A O 1
ATOM 3834 N N . THR A 1 480 ? 17.334 -9.371 -28.732 1.00 48.03 480 THR A N 1
ATOM 3835 C CA . THR A 1 480 ? 18.099 -10.614 -28.571 1.00 48.03 480 THR A CA 1
ATOM 3836 C C . THR A 1 480 ? 19.593 -10.290 -28.628 1.00 48.03 480 THR A C 1
ATOM 3838 O O . THR A 1 480 ? 20.010 -9.475 -29.450 1.00 48.03 480 THR A O 1
ATOM 3841 N N . CYS A 1 481 ? 20.419 -10.959 -27.812 1.00 47.25 481 CYS A N 1
ATOM 3842 C CA . CYS A 1 481 ? 21.892 -10.868 -27.868 1.00 47.25 481 CYS A CA 1
ATOM 3843 C C . CYS A 1 481 ? 22.486 -11.062 -29.279 1.00 47.25 481 CYS A C 1
ATOM 3845 O O . CYS A 1 481 ? 23.594 -10.607 -29.543 1.00 47.25 481 CYS A O 1
ATOM 3847 N N . VAL A 1 482 ? 21.746 -11.679 -30.204 1.00 45.44 482 VAL A N 1
ATOM 3848 C CA . VAL A 1 482 ? 22.160 -11.904 -31.598 1.00 45.44 482 VAL A CA 1
ATOM 3849 C C . VAL A 1 482 ? 22.418 -10.593 -32.362 1.00 45.44 482 VAL A C 1
ATOM 3851 O O . VAL A 1 482 ? 23.304 -10.549 -33.208 1.00 45.44 482 VAL A O 1
ATOM 3854 N N . GLY A 1 483 ? 21.739 -9.492 -32.015 1.00 43.19 483 GLY A N 1
ATOM 3855 C CA . GLY A 1 483 ? 21.992 -8.186 -32.641 1.00 43.19 483 GLY A CA 1
ATOM 3856 C C . GLY A 1 483 ? 23.328 -7.547 -32.243 1.00 43.19 483 GLY A C 1
ATOM 3857 O O . GLY A 1 483 ? 23.835 -6.709 -32.977 1.00 43.19 483 GLY A O 1
ATOM 3858 N N . TYR A 1 484 ? 23.932 -7.955 -31.120 1.00 46.62 484 TYR A N 1
ATOM 3859 C CA . TYR A 1 484 ? 25.233 -7.434 -30.676 1.00 46.62 484 TYR A CA 1
ATOM 3860 C C . TYR A 1 484 ? 26.420 -8.213 -31.238 1.00 46.62 484 TYR A C 1
ATOM 3862 O O . TYR A 1 484 ? 27.502 -7.648 -31.355 1.00 46.62 484 TYR A O 1
ATOM 3870 N N . ALA A 1 485 ? 26.224 -9.474 -31.631 1.00 42.72 485 ALA A N 1
ATOM 3871 C CA . ALA A 1 485 ? 27.258 -10.245 -32.320 1.00 42.72 485 ALA A CA 1
ATOM 3872 C C . ALA A 1 485 ? 27.372 -9.885 -33.816 1.00 42.72 485 ALA A C 1
ATOM 3874 O O . ALA A 1 485 ? 28.401 -10.153 -34.426 1.00 42.72 485 ALA A O 1
ATOM 3875 N N . ILE A 1 486 ? 26.337 -9.265 -34.404 1.00 44.59 486 ILE A N 1
ATOM 3876 C CA . ILE A 1 486 ? 26.280 -8.925 -35.839 1.00 44.59 486 ILE A CA 1
ATOM 3877 C C . ILE A 1 486 ? 26.601 -7.449 -36.122 1.00 44.59 486 ILE A C 1
ATOM 3879 O O . ILE A 1 486 ? 26.861 -7.094 -37.268 1.00 44.59 486 ILE A O 1
ATOM 3883 N N . VAL A 1 487 ? 26.712 -6.585 -35.107 1.00 45.81 487 VAL A N 1
ATOM 3884 C CA . VAL A 1 487 ? 27.377 -5.282 -35.295 1.00 45.81 487 VAL A CA 1
ATOM 3885 C C . VAL A 1 487 ? 28.884 -5.470 -35.109 1.00 45.81 487 VAL A C 1
ATOM 3887 O O . VAL A 1 487 ? 29.513 -4.927 -34.204 1.00 45.81 487 VAL A O 1
ATOM 3890 N N . ILE A 1 488 ? 29.468 -6.265 -36.007 1.00 39.31 488 ILE A N 1
ATOM 3891 C CA . ILE A 1 488 ? 30.847 -6.043 -36.437 1.00 39.31 488 ILE A CA 1
ATOM 3892 C C . ILE A 1 488 ? 30.865 -4.608 -36.981 1.00 39.31 488 ILE A C 1
ATOM 3894 O O . ILE A 1 488 ? 29.989 -4.265 -37.780 1.00 39.31 488 ILE A O 1
ATOM 3898 N N . PRO A 1 489 ? 31.801 -3.736 -36.573 1.00 39.12 489 PRO A N 1
ATOM 3899 C CA . PRO A 1 489 ? 31.926 -2.435 -37.204 1.00 39.12 489 PRO A CA 1
ATOM 3900 C C . PRO A 1 489 ? 32.237 -2.660 -38.687 1.00 39.12 489 PRO A C 1
ATOM 3902 O O . PRO A 1 489 ? 33.353 -3.018 -39.053 1.00 39.12 489 PRO A O 1
ATOM 3905 N N . THR A 1 490 ? 31.266 -2.407 -39.563 1.00 38.78 490 THR A N 1
ATOM 3906 C CA . THR A 1 490 ? 31.419 -2.443 -41.028 1.00 38.78 490 THR A CA 1
ATOM 3907 C C . THR A 1 490 ? 32.348 -1.340 -41.562 1.00 38.78 490 THR A C 1
ATOM 3909 O O . THR A 1 490 ? 32.427 -1.121 -42.766 1.00 38.78 490 THR A O 1
ATOM 3912 N N . ASN A 1 491 ? 33.114 -0.673 -40.694 1.00 37.53 491 ASN A N 1
ATOM 3913 C CA . ASN A 1 491 ? 34.116 0.326 -41.064 1.00 37.53 491 ASN A CA 1
ATOM 3914 C C . ASN A 1 491 ? 35.442 -0.272 -41.578 1.00 37.53 491 ASN A C 1
ATOM 3916 O O . ASN A 1 491 ? 36.366 0.490 -41.845 1.00 37.53 491 ASN A O 1
ATOM 3920 N N . TYR A 1 492 ? 35.541 -1.592 -41.781 1.00 40.66 492 TYR A N 1
ATOM 3921 C CA . TYR A 1 492 ? 36.706 -2.233 -42.418 1.00 40.66 492 TYR A CA 1
ATOM 3922 C C . TYR A 1 492 ? 36.487 -2.701 -43.869 1.00 40.66 492 TYR A C 1
ATOM 3924 O O . TYR A 1 492 ? 37.359 -3.352 -44.433 1.00 40.66 492 TYR A O 1
ATOM 3932 N N . CYS A 1 493 ? 35.393 -2.308 -44.529 1.00 37.91 493 CYS A N 1
ATOM 3933 C CA . CYS A 1 493 ? 35.236 -2.484 -45.980 1.00 37.91 493 CYS A CA 1
ATOM 3934 C C . CYS A 1 493 ? 35.169 -1.128 -46.690 1.00 37.91 493 CYS A C 1
ATOM 3936 O O . CYS A 1 493 ? 34.102 -0.679 -47.102 1.00 37.91 493 CYS A O 1
ATOM 3938 N N . ARG A 1 494 ? 36.319 -0.455 -46.833 1.00 36.75 494 ARG A N 1
ATOM 3939 C CA . ARG A 1 494 ? 36.451 0.673 -47.777 1.00 36.75 494 ARG A CA 1
ATOM 3940 C C . ARG A 1 494 ? 37.822 0.841 -48.436 1.00 36.75 494 ARG A C 1
ATOM 3942 O O . ARG A 1 494 ? 38.086 1.901 -48.985 1.00 36.75 494 ARG A O 1
ATOM 3949 N N . TYR A 1 495 ? 38.659 -0.194 -48.438 1.00 41.09 495 TYR A N 1
ATOM 3950 C CA . TYR A 1 495 ? 39.889 -0.211 -49.235 1.00 41.09 495 TYR A CA 1
ATOM 3951 C C . TYR A 1 495 ? 40.130 -1.599 -49.826 1.00 41.09 495 TYR A C 1
ATOM 3953 O O . TYR A 1 495 ? 40.912 -2.375 -49.292 1.00 41.09 495 TYR A O 1
ATOM 3961 N N . LEU A 1 496 ? 39.416 -1.914 -50.907 1.00 36.69 496 LEU A N 1
ATOM 3962 C CA . LEU A 1 496 ? 39.895 -2.815 -51.959 1.00 36.69 496 LEU A CA 1
ATOM 3963 C C . LEU A 1 496 ? 38.979 -2.680 -53.182 1.00 36.69 496 LEU A C 1
ATOM 3965 O O . LEU A 1 496 ? 38.001 -3.404 -53.343 1.00 36.69 496 LEU A O 1
ATOM 3969 N N . SER A 1 497 ? 39.297 -1.700 -54.025 1.00 32.97 497 SER A N 1
ATOM 3970 C CA . SER A 1 497 ? 38.948 -1.706 -55.444 1.00 32.97 497 SER A CA 1
ATOM 3971 C C . SER A 1 497 ? 39.911 -0.791 -56.202 1.00 32.97 497 SER A C 1
ATOM 3973 O O . SER A 1 497 ? 39.957 0.405 -55.906 1.00 32.97 497 SER A O 1
ATOM 3975 N N . VAL A 1 498 ? 40.559 -1.398 -57.202 1.00 34.47 498 VAL A N 1
ATOM 3976 C CA . VAL A 1 498 ? 41.566 -0.908 -58.165 1.00 34.47 498 VAL A CA 1
ATOM 3977 C C . VAL A 1 498 ? 43.008 -0.947 -57.676 1.00 34.47 498 VAL A C 1
ATOM 3979 O O . VAL A 1 498 ? 43.398 -0.102 -56.844 1.00 34.47 498 VAL A O 1
#

Secondary structure (DSSP, 8-state):
-HHHHGGG--HHHHHHHHHHHHHHH---S-------------------------------TTHHHHHHHHHHHHHHHHHHHHHHHHHHHHS-HHHHHHHHHHHHHHHHHHHHHHHHHHHHHHHHHH--HHHHHHHHHHHHHHHHHHHHHHTT--HHHHHHHHHHHHHHHHHHHHHS--TT-TT-HHHHHHHHHHHHHHHHHHHHHHHHHHTT-------SS-HHHHHHHHHHHHHGGGS-HHHHHHHHHHHHHHHHHHHHHHHT-TTHHHHHHHHHHHIIIIIHHHHT----HHHHHHHHHHHHHHHHHHHHH----HHHHTHHHHTS-HHHHHHTHHHHHHHHHHHHHHHHGGGG-GGGHHHHHHHHHHHHHHHHHHHHHHHHHHHHHHHHHHHHHHHHHHTGGGT--HHHHHHHTTHHHHHHHHHHHHHHHHHHHHHHHHHT--TT-HHHHHHHHHHHHHHHHHHHHHHHHHHHS---THHHHH---GGG-SS---

pLDDT: mean 76.36, std 23.64, range [21.3, 97.19]

Organism: Chiloscyllium punctatum (NCBI:txid137246)

Radius of gyration: 28.51 Å; chains: 1; bounding box: 84×66×86 Å

Foldseek 3Di:
DVVVVVVPDDVVVVVVVVVVVCVVPDDDDDDDDDDDDDDDDDDDDDDDDDDDDDDDDDDDPPPPVVVVVVVVLVVVLVVLVVVLVVVPVVDDPVVLVVVLVVLVVVLVVLLVVLLLLLLVLCCVVVVDVVSVVLSVVLVVLLVVLVCCVPPVVNPVVSLLSVLLSSLQSLLLSFFPACPPPPPPPSNVVSLVSLVVSLVSLLVSLVSCLSNVVDDDAQDLADSSLVSSLNSNLVNLVVDDDQRSLLVNLLSLLLSLLLSLLLLLFPCSVVLVVLNVCCVPPFQCVLSVTNTDVSSVCSSSSNSVSNSNVCNSRPPDANCRNCVCVLVPDLVVLVVVLVVLVVLLVVLLVLLVVLCVDCPPNVVLVVQCVVLVVQLVVLVVVLSVLSNVLSVLSVVLVVVCVVVVVVVDDSLNSCLVSVVLVSLVVSLVSLVSNLVSLVSSCVSSPDRNRSNSSSSSSNNNSVSSSSNRSSVSSNVPRDDDCVVVVPPPPPVPPDDDDD

InterPro domains:
  IPR029713 Transmembrane protein 168 [PTHR14437] (68-494)

Sequence (498 aa):
MVQVLLQHFDPTHIHSLHIVIELCFFNRTSHLCELGSTVTNGALEDHQHLHCAESPEVLSKPFQSYYMCKSLRYCVSHCLYAVMTKLEELNREANMHSSIRYLGYLANISLLVAICMGLYVRWEKTENILLLVIFILGLFVLGIASILYYYFSMEAASLSLSHLWFGFLLGLLCFIDNSKFKTDAKEEATKYLLLTSILVRILWSLVERMCGCVRHQPALLTSAECLELVGFAIASTAMLMPNCLSVVLLVFALSMLIVDLRMKSFLAVPNLIIFAVITSLLFFPSLKISTNPFALACYFSRLICDPLLDLYFSGLSVTERWKPYLYGRTLCRRISILPVAAVELIFFILAALKLNNLDRWYFLIPGFSIFGIFWLICHIIFLITFWGFHTKLNDCQKIYYTHRIDNKSLDCVMASKGMRHFCLISERLVFFSLFSTAILGAVSWQPMNGSFMSVFLIVLPLESLAHGLFHELGSCLGGTCVGYAIVIPTNYCRYLSV